Protein AF-A0A7G2FE76-F1 (afdb_monomer_lite)

Structure (mmCIF, N/CA/C/O backbone):
data_AF-A0A7G2FE76-F1
#
_entry.id   AF-A0A7G2FE76-F1
#
loop_
_atom_site.group_PDB
_atom_site.id
_atom_site.type_symbol
_atom_site.label_atom_id
_atom_site.label_alt_id
_atom_site.label_comp_id
_atom_site.label_asym_id
_atom_site.label_entity_id
_atom_site.label_seq_id
_atom_site.pdbx_PDB_ins_code
_atom_site.Cartn_x
_atom_site.Cartn_y
_atom_site.Cartn_z
_atom_site.occupancy
_atom_site.B_iso_or_equiv
_atom_site.auth_seq_id
_atom_site.auth_comp_id
_atom_site.auth_asym_id
_atom_site.auth_atom_id
_atom_site.pdbx_PDB_model_num
ATOM 1 N N . MET A 1 1 ? 1.431 14.673 65.373 1.00 35.38 1 MET A N 1
ATOM 2 C CA . MET A 1 1 ? 0.438 13.812 64.701 1.00 35.38 1 MET A CA 1
ATOM 3 C C . MET A 1 1 ? -0.010 14.543 63.450 1.00 35.38 1 MET A C 1
ATOM 5 O O . MET A 1 1 ? -0.952 15.314 63.508 1.00 35.38 1 MET A O 1
ATOM 9 N N . GLU A 1 2 ? 0.709 14.352 62.350 1.00 30.12 2 GLU A N 1
ATOM 10 C CA . GLU A 1 2 ? 0.258 14.748 61.015 1.00 30.12 2 GLU A CA 1
ATOM 11 C C . GLU A 1 2 ? 0.183 13.455 60.213 1.00 30.12 2 GLU A C 1
ATOM 13 O O . GLU A 1 2 ? 1.185 12.764 60.018 1.00 30.12 2 GLU A O 1
ATOM 18 N N . GLY A 1 3 ? -1.048 13.059 59.899 1.00 30.11 3 GLY A N 1
ATOM 19 C CA . GLY A 1 3 ? -1.344 11.858 59.139 1.00 30.11 3 GLY A CA 1
ATOM 20 C C . GLY A 1 3 ? -0.899 12.047 57.698 1.00 30.11 3 GLY A C 1
ATOM 21 O O . GLY A 1 3 ? -1.342 12.964 57.013 1.00 30.11 3 GLY A O 1
ATOM 22 N N . ILE A 1 4 ? -0.022 11.158 57.251 1.00 33.44 4 ILE A N 1
ATOM 23 C CA . ILE A 1 4 ? 0.322 10.981 55.846 1.00 33.44 4 ILE A CA 1
ATOM 24 C C . ILE A 1 4 ? -0.926 10.408 55.163 1.00 33.44 4 ILE A C 1
ATOM 26 O O . ILE A 1 4 ? -1.181 9.206 55.232 1.00 33.44 4 ILE A O 1
ATOM 30 N N . GLU A 1 5 ? -1.725 11.264 54.524 1.00 32.88 5 GLU A N 1
ATOM 31 C CA . GLU A 1 5 ? -2.726 10.825 53.553 1.00 32.88 5 GLU A CA 1
ATOM 32 C C . GLU A 1 5 ? -1.994 10.243 52.339 1.00 32.88 5 GLU A C 1
ATOM 34 O O . GLU A 1 5 ? -1.476 10.947 51.468 1.00 32.88 5 GLU A O 1
ATOM 39 N N . SER A 1 6 ? -1.936 8.916 52.286 1.00 29.52 6 SER A N 1
ATOM 40 C CA . SER A 1 6 ? -1.566 8.160 51.098 1.00 29.52 6 SER A CA 1
ATOM 41 C C . SER A 1 6 ? -2.664 8.319 50.041 1.00 29.52 6 SER A C 1
ATOM 43 O O . SER A 1 6 ? -3.566 7.497 49.897 1.00 29.52 6 SER A O 1
ATOM 45 N N . GLY A 1 7 ? -2.591 9.408 49.275 1.00 30.02 7 GLY A N 1
ATOM 46 C CA . GLY A 1 7 ? -3.443 9.645 48.114 1.00 30.02 7 GLY A CA 1
ATOM 47 C C . GLY A 1 7 ? -3.240 8.570 47.045 1.00 30.02 7 GLY A C 1
ATOM 48 O O . GLY A 1 7 ? -2.419 8.720 46.138 1.00 30.02 7 GLY A O 1
ATOM 49 N N . SER A 1 8 ? -4.001 7.477 47.125 1.00 33.25 8 SER A N 1
ATOM 50 C CA . SER A 1 8 ? -4.173 6.566 45.998 1.00 33.25 8 SER A CA 1
ATOM 51 C C . SER A 1 8 ? -4.799 7.363 44.843 1.00 33.25 8 SER A C 1
ATOM 53 O O . SER A 1 8 ? -5.871 7.951 44.986 1.00 33.25 8 SER A O 1
ATOM 55 N N . LYS A 1 9 ? -4.111 7.463 43.698 1.00 39.66 9 LYS A N 1
ATOM 56 C CA . LYS A 1 9 ? -4.678 8.056 42.476 1.00 39.66 9 LYS A CA 1
ATOM 57 C C . LYS A 1 9 ? -5.821 7.161 41.989 1.00 39.66 9 LYS A C 1
ATOM 59 O O . LYS A 1 9 ? -5.597 6.256 41.191 1.00 39.66 9 LYS A O 1
ATOM 64 N N . GLN A 1 10 ? -7.036 7.396 42.469 1.00 52.53 10 GLN A N 1
ATOM 65 C CA . GLN A 1 10 ? -8.231 6.725 41.971 1.00 52.53 10 GLN A CA 1
ATOM 66 C C . GLN A 1 10 ? -8.509 7.256 40.553 1.00 52.53 10 GLN A C 1
ATOM 68 O O . GLN A 1 10 ? -8.854 8.425 40.365 1.00 52.53 10 GLN A O 1
ATOM 73 N N . GLY A 1 11 ? -8.229 6.439 39.534 1.00 76.56 11 GLY A N 1
ATOM 74 C CA . GLY A 1 11 ? -8.439 6.803 38.130 1.00 76.56 11 GLY A CA 1
ATOM 75 C C . GLY A 1 11 ? -9.916 7.086 37.839 1.00 76.56 11 GLY A C 1
ATOM 76 O O . GLY A 1 11 ? -10.795 6.473 38.438 1.00 76.56 11 GLY A O 1
ATOM 77 N N . LYS A 1 12 ? -10.204 8.017 36.919 1.00 93.06 12 LYS A N 1
ATOM 78 C CA . LYS A 1 12 ? -11.579 8.289 36.464 1.00 93.06 12 LYS A CA 1
ATOM 79 C C . LYS A 1 12 ? -12.193 7.028 35.851 1.00 93.06 12 LYS A C 1
ATOM 81 O O . LYS A 1 12 ? -11.509 6.323 35.109 1.00 93.06 12 LYS A O 1
ATOM 86 N N . ARG A 1 13 ? -13.473 6.770 36.131 1.00 97.38 13 ARG A N 1
ATOM 87 C CA . ARG A 1 13 ? -14.205 5.594 35.632 1.00 97.38 13 ARG A CA 1
ATOM 88 C C . ARG A 1 13 ? -14.797 5.878 34.259 1.00 97.38 13 ARG A C 1
ATOM 90 O O . ARG A 1 13 ? -15.542 6.845 34.090 1.00 97.38 13 ARG A O 1
ATOM 97 N N . VAL A 1 14 ? -14.503 5.031 33.281 1.00 98.38 14 VAL A N 1
ATOM 98 C CA . VAL A 1 14 ? -15.037 5.149 31.922 1.00 98.38 14 VAL A CA 1
ATOM 99 C C . VAL A 1 14 ? -15.726 3.850 31.525 1.00 98.38 14 VAL A C 1
ATOM 101 O O . VAL A 1 14 ? -15.102 2.791 31.489 1.00 98.38 14 VAL A O 1
ATOM 104 N N . VAL A 1 15 ? -17.006 3.930 31.171 1.00 98.69 15 VAL A N 1
ATOM 105 C CA . VAL A 1 15 ? -17.771 2.781 30.675 1.00 98.69 15 VAL A CA 1
ATOM 106 C C . VAL A 1 15 ? -17.965 2.902 29.169 1.00 98.69 15 VAL A C 1
ATOM 108 O O . VAL A 1 15 ? -18.318 3.961 28.652 1.00 98.69 15 VAL A O 1
ATOM 111 N N . VAL A 1 16 ? -17.729 1.808 28.450 1.00 98.75 16 VAL A N 1
ATOM 112 C CA . VAL A 1 16 ? -17.986 1.693 27.012 1.00 98.75 16 VAL A CA 1
ATOM 113 C C . VAL A 1 16 ? -19.024 0.595 26.801 1.00 98.75 16 VAL A C 1
ATOM 115 O O . VAL A 1 16 ? -18.771 -0.548 27.165 1.00 98.75 16 VAL A O 1
ATOM 118 N N . ILE A 1 17 ? -20.173 0.924 26.208 1.00 98.38 17 ILE A N 1
ATOM 119 C CA . ILE A 1 17 ? -21.232 -0.036 25.869 1.00 98.38 17 ILE A CA 1
ATOM 120 C C . ILE A 1 17 ? -21.134 -0.378 24.381 1.00 98.38 17 ILE A C 1
ATOM 122 O O . ILE A 1 17 ? -21.305 0.492 23.528 1.00 98.38 17 ILE A O 1
ATOM 126 N N . GLY A 1 18 ? -20.898 -1.649 24.070 1.00 97.19 18 GLY A N 1
ATOM 127 C CA . GLY A 1 18 ? -20.702 -2.174 22.722 1.00 97.19 18 GLY A CA 1
ATOM 128 C C . GLY A 1 18 ? -19.226 -2.210 22.322 1.00 97.19 18 GLY A C 1
ATOM 129 O O . GLY A 1 18 ? -18.591 -1.191 22.082 1.00 97.19 18 GLY A O 1
ATOM 130 N N . GLY A 1 19 ? -18.673 -3.405 22.174 1.00 95.88 19 GLY A N 1
ATOM 131 C CA . GLY A 1 19 ? -17.316 -3.730 21.736 1.00 95.88 19 GLY A CA 1
ATOM 132 C C . GLY A 1 19 ? -17.166 -3.885 20.221 1.00 95.88 19 GLY A C 1
ATOM 133 O O . GLY A 1 19 ? -16.232 -4.538 19.755 1.00 95.88 19 GLY A O 1
ATOM 134 N N . GLY A 1 20 ? -18.037 -3.251 19.429 1.00 95.06 20 GLY A N 1
ATOM 135 C CA . GLY A 1 20 ? -17.922 -3.161 17.969 1.00 95.06 20 GLY A CA 1
ATOM 136 C C . GLY A 1 20 ? -16.728 -2.314 17.498 1.00 95.06 20 GLY A C 1
ATOM 137 O O . GLY A 1 20 ? -15.780 -2.065 18.243 1.00 95.06 20 GLY A O 1
ATOM 138 N N . ILE A 1 21 ? -16.751 -1.842 16.246 1.00 96.00 21 ILE A N 1
ATOM 139 C CA . ILE A 1 21 ? -15.631 -1.101 15.627 1.00 96.00 21 ILE A CA 1
ATOM 140 C C . ILE A 1 21 ? -15.169 0.093 16.478 1.00 96.00 21 ILE A C 1
ATOM 142 O O . ILE A 1 21 ? -13.987 0.189 16.814 1.00 96.00 21 ILE A O 1
ATOM 146 N N . SER A 1 22 ? -16.092 0.983 16.844 1.00 96.62 22 SER A N 1
ATOM 147 C CA . SER A 1 22 ? -15.793 2.197 17.604 1.00 96.62 22 SER A CA 1
ATOM 148 C C . SER A 1 22 ? -15.499 1.899 19.075 1.00 96.62 22 SER A C 1
ATOM 150 O O . SER A 1 22 ? -14.478 2.345 19.597 1.00 96.62 22 SER A O 1
ATOM 152 N N . GLY A 1 23 ? -16.346 1.115 19.745 1.00 97.69 23 GLY A N 1
ATOM 153 C CA . GLY A 1 23 ? -16.216 0.880 21.183 1.00 97.69 23 GLY A CA 1
ATOM 154 C C . GLY A 1 23 ? -15.010 0.023 21.572 1.00 97.69 23 GLY A C 1
ATOM 155 O O . GLY A 1 23 ? -14.312 0.359 22.527 1.00 97.69 23 GLY A O 1
ATOM 156 N N . SER A 1 24 ? -14.647 -0.999 20.784 1.00 97.62 24 SER A N 1
ATOM 157 C CA . SER A 1 24 ? -13.399 -1.747 21.030 1.00 97.62 24 SER A CA 1
ATOM 158 C C . SER A 1 24 ? -12.155 -0.863 20.919 1.00 97.62 24 SER A C 1
ATOM 160 O O . SER A 1 24 ? -11.228 -1.009 21.717 1.00 97.62 24 SER A O 1
ATOM 162 N N . LEU A 1 25 ? -12.129 0.069 19.958 1.00 98.12 25 LEU A N 1
ATOM 163 C CA . LEU A 1 25 ? -11.029 1.016 19.794 1.00 98.12 25 LEU A CA 1
ATOM 164 C C . LEU A 1 25 ? -11.012 2.051 20.927 1.00 98.12 25 LEU A C 1
ATOM 166 O O . LEU A 1 25 ? -9.947 2.325 21.478 1.00 98.12 25 LEU A O 1
ATOM 170 N N . ALA A 1 26 ? -12.175 2.578 21.317 1.00 98.12 26 ALA A N 1
ATOM 171 C CA . ALA A 1 26 ? -12.291 3.513 22.432 1.00 98.12 26 ALA A CA 1
ATOM 172 C C . ALA A 1 26 ? -11.803 2.883 23.745 1.00 98.12 26 ALA A C 1
ATOM 174 O O . ALA A 1 26 ? -10.898 3.422 24.384 1.00 98.12 26 ALA A O 1
ATOM 175 N N . ALA A 1 27 ? -12.308 1.693 24.087 1.00 98.12 27 ALA A N 1
ATOM 176 C CA . ALA A 1 27 ? -11.873 0.948 25.265 1.00 98.12 27 ALA A CA 1
ATOM 177 C C . ALA A 1 27 ? -10.369 0.632 25.210 1.00 98.12 27 ALA A C 1
ATOM 179 O O . ALA A 1 27 ? -9.653 0.806 26.196 1.00 98.12 27 ALA A O 1
ATOM 180 N N . LYS A 1 28 ? -9.851 0.238 24.033 1.00 97.25 28 LYS A N 1
ATOM 181 C CA . LYS A 1 28 ? -8.418 -0.023 23.841 1.00 97.25 28 LYS A CA 1
ATOM 182 C C . LYS A 1 28 ? -7.557 1.191 24.185 1.00 97.25 28 LYS A C 1
ATOM 184 O O . LYS A 1 28 ? -6.512 1.004 24.806 1.00 97.25 28 LYS A O 1
ATOM 189 N N . LEU A 1 29 ? -7.938 2.375 23.716 1.00 97.31 29 LEU A N 1
ATOM 190 C CA . LEU A 1 29 ? -7.124 3.585 23.823 1.00 97.31 29 LEU A CA 1
ATOM 191 C C . LEU A 1 29 ? -7.265 4.296 25.173 1.00 97.31 29 LEU A C 1
ATOM 193 O O . LEU A 1 29 ? -6.339 5.007 25.552 1.00 97.31 29 LEU A O 1
ATOM 197 N N . LEU A 1 30 ? -8.392 4.117 25.870 1.00 97.31 30 LEU A N 1
ATOM 198 C CA . LEU A 1 30 ? -8.661 4.745 27.170 1.00 97.31 30 LEU A CA 1
ATOM 199 C C . LEU A 1 30 ? -8.141 3.934 28.360 1.00 97.31 30 LEU A C 1
ATOM 201 O O . LEU A 1 30 ? -7.893 4.521 29.406 1.00 97.31 30 LEU A O 1
ATOM 205 N N . GLN A 1 31 ? -7.927 2.619 28.210 1.00 95.88 31 GLN A N 1
ATOM 206 C CA . GLN A 1 31 ? -7.515 1.750 29.330 1.00 95.88 31 GLN A CA 1
ATOM 207 C C . GLN A 1 31 ? -6.184 2.151 29.987 1.00 95.88 31 GLN A C 1
ATOM 209 O O . GLN A 1 31 ? -5.877 1.665 31.064 1.00 95.88 31 GLN A O 1
ATOM 214 N N . PHE A 1 32 ? -5.374 2.970 29.312 1.00 94.00 32 PHE A N 1
ATOM 215 C CA . PHE A 1 32 ? -4.073 3.427 29.802 1.00 94.00 32 PHE A CA 1
ATOM 216 C C . PHE A 1 32 ? -4.157 4.745 30.585 1.00 94.00 32 PHE A C 1
ATOM 218 O O . PHE A 1 32 ? -3.156 5.190 31.138 1.00 94.00 32 PHE A O 1
ATOM 225 N N . ASP A 1 33 ? -5.327 5.387 30.600 1.00 94.31 33 ASP A N 1
ATOM 226 C CA . ASP A 1 33 ? -5.544 6.717 31.175 1.00 94.31 33 ASP A CA 1
ATOM 227 C C . ASP A 1 33 ? -6.686 6.730 32.210 1.00 94.31 33 ASP A C 1
ATOM 229 O O . ASP A 1 33 ? -6.859 7.725 32.912 1.00 94.31 33 ASP A O 1
ATOM 233 N N . ALA A 1 34 ? -7.483 5.658 32.283 1.00 95.50 34 ALA A N 1
ATOM 234 C CA . ALA A 1 34 ? -8.707 5.563 33.075 1.00 95.50 34 ALA A CA 1
ATOM 235 C C . ALA A 1 34 ? -9.016 4.115 33.491 1.00 95.50 34 ALA A C 1
ATOM 237 O O . ALA A 1 34 ? -8.556 3.169 32.848 1.00 95.50 34 ALA A O 1
ATOM 238 N N . ASP A 1 35 ? -9.857 3.953 34.516 1.00 97.12 35 ASP A N 1
ATOM 239 C CA . ASP A 1 35 ? -10.468 2.663 34.848 1.00 97.12 35 ASP A CA 1
ATOM 240 C C . ASP A 1 35 ? -11.595 2.374 33.845 1.00 97.12 35 ASP A C 1
ATOM 242 O O . ASP A 1 35 ? -12.683 2.952 33.914 1.00 97.12 35 ASP A O 1
ATOM 246 N N . VAL A 1 36 ? -11.295 1.542 32.843 1.00 98.25 36 VAL A N 1
ATOM 247 C CA . VAL A 1 36 ? -12.198 1.264 31.720 1.00 98.25 36 VAL A CA 1
ATOM 248 C C . VAL A 1 36 ? -12.957 -0.037 31.940 1.00 98.25 36 VAL A C 1
ATOM 250 O O . VAL A 1 36 ? -12.346 -1.101 32.022 1.00 98.25 36 VAL A O 1
ATOM 253 N N . THR A 1 37 ? -14.289 0.024 31.896 1.00 98.50 37 THR A N 1
ATOM 254 C CA . THR A 1 37 ? -15.152 -1.160 31.770 1.00 98.50 37 THR A CA 1
ATOM 255 C C . THR A 1 37 ? -15.804 -1.200 30.386 1.00 98.50 37 THR A C 1
ATOM 257 O O . THR A 1 37 ? -16.535 -0.287 30.009 1.00 98.50 37 THR A O 1
ATOM 260 N N . LEU A 1 38 ? -15.544 -2.261 29.621 1.00 98.62 38 LEU A N 1
ATOM 261 C CA . LEU A 1 38 ? -16.232 -2.569 28.367 1.00 98.62 38 LEU A CA 1
ATOM 262 C C . LEU A 1 38 ? -17.389 -3.533 28.650 1.00 98.62 38 LEU A C 1
ATOM 264 O O . LEU A 1 38 ? -17.155 -4.624 29.164 1.00 98.62 38 LEU A O 1
ATOM 268 N N . ILE A 1 39 ? -18.605 -3.141 28.281 1.00 98.25 39 ILE A N 1
ATOM 269 C CA . ILE A 1 39 ? -19.821 -3.953 28.363 1.00 98.25 39 ILE A CA 1
ATOM 270 C C . ILE A 1 39 ? -20.197 -4.367 26.937 1.00 98.25 39 ILE A C 1
ATOM 272 O O . ILE A 1 39 ? -20.493 -3.506 26.108 1.00 98.25 39 ILE A O 1
ATOM 276 N N . ASP A 1 40 ? -20.169 -5.659 26.627 1.00 96.38 40 ASP A N 1
ATOM 277 C CA . ASP A 1 40 ? -20.617 -6.204 25.337 1.00 96.38 40 ASP A CA 1
ATOM 278 C C . ASP A 1 40 ? -21.294 -7.562 25.584 1.00 96.38 40 ASP A C 1
ATOM 280 O O . ASP A 1 40 ? -20.747 -8.365 26.334 1.00 96.38 40 ASP A O 1
ATOM 284 N N . PRO A 1 41 ? -22.454 -7.869 24.979 1.00 94.25 41 PRO A N 1
ATOM 285 C CA . PRO A 1 41 ? -23.038 -9.212 25.058 1.00 94.25 41 PRO A CA 1
ATOM 286 C C . PRO A 1 41 ? -22.145 -10.328 24.479 1.00 94.25 41 PRO A C 1
ATOM 288 O O . PRO A 1 41 ? -22.386 -11.504 24.755 1.00 94.25 41 PRO A O 1
ATOM 291 N N . LYS A 1 42 ? -21.143 -9.985 23.664 1.00 94.44 42 LYS A N 1
ATOM 292 C CA . LYS A 1 42 ? -20.171 -10.895 23.054 1.00 94.44 42 LYS A CA 1
ATOM 293 C C . LYS A 1 42 ? -18.828 -10.794 23.762 1.00 94.44 42 LYS A C 1
ATOM 295 O O . LYS A 1 42 ? -18.385 -9.724 24.165 1.00 94.44 42 LYS A O 1
ATOM 300 N N . GLU A 1 43 ? -18.095 -11.901 23.814 1.00 95.38 43 GLU A N 1
ATOM 301 C CA . GLU A 1 43 ? -16.721 -11.892 24.345 1.00 95.38 43 GLU A CA 1
ATOM 302 C C . GLU A 1 43 ? -15.666 -11.415 23.323 1.00 95.38 43 GLU A C 1
ATOM 304 O O . GLU A 1 43 ? -14.469 -11.328 23.635 1.00 95.38 43 GLU A O 1
ATOM 309 N N . TYR A 1 44 ? -16.091 -11.129 22.088 1.00 96.44 44 TYR A N 1
ATOM 310 C CA . TYR A 1 44 ? -15.218 -10.856 20.954 1.00 96.44 44 TYR A CA 1
ATOM 311 C C . TYR A 1 44 ? -15.606 -9.603 20.160 1.00 96.44 44 TYR A C 1
ATOM 313 O O . TYR A 1 44 ? -16.767 -9.262 19.948 1.00 96.44 44 TYR A O 1
ATOM 321 N N . PHE A 1 45 ? -14.573 -8.973 19.613 1.00 95.88 45 PHE A N 1
ATOM 322 C CA . PHE A 1 45 ? -14.640 -7.968 18.569 1.00 95.88 45 PHE A CA 1
ATOM 323 C C . PHE A 1 45 ? -14.568 -8.639 17.192 1.00 95.88 45 PHE A C 1
ATOM 325 O O . PHE A 1 45 ? -13.744 -9.526 16.965 1.00 95.88 45 PHE A O 1
ATOM 332 N N . GLU A 1 46 ? -15.382 -8.167 16.253 1.00 94.62 46 GLU A N 1
ATOM 333 C CA . GLU A 1 46 ? -15.402 -8.647 14.874 1.00 94.62 46 GLU A CA 1
ATOM 334 C C . GLU A 1 46 ? -15.112 -7.528 13.875 1.00 94.62 46 GLU A C 1
ATOM 336 O O . GLU A 1 46 ? -15.697 -6.444 13.929 1.00 94.62 46 GLU A O 1
ATOM 341 N N . ILE A 1 47 ? -14.228 -7.818 12.919 1.00 95.19 47 ILE A N 1
ATOM 342 C CA . ILE A 1 47 ? -13.972 -6.960 11.760 1.00 95.19 47 ILE A CA 1
ATOM 343 C C . ILE A 1 47 ? -15.089 -7.195 10.736 1.00 95.19 47 ILE A C 1
ATOM 345 O O . ILE A 1 47 ? -14.985 -8.051 9.861 1.00 95.19 47 ILE A O 1
ATOM 349 N N . THR A 1 48 ? -16.182 -6.447 10.863 1.00 92.31 48 THR A N 1
ATOM 350 C CA . THR A 1 48 ? -17.452 -6.727 10.168 1.00 92.31 48 THR A CA 1
ATOM 351 C C . THR A 1 48 ? -17.360 -6.701 8.643 1.00 92.31 48 THR A C 1
ATOM 353 O O . THR A 1 48 ? -17.978 -7.532 7.988 1.00 92.31 48 THR A O 1
ATOM 356 N N . TRP A 1 49 ? -16.548 -5.828 8.049 1.00 91.62 49 TRP A N 1
ATOM 357 C CA . TRP A 1 49 ? -16.358 -5.770 6.589 1.00 91.62 49 TRP A CA 1
ATOM 358 C C . TRP A 1 49 ? -15.515 -6.927 6.021 1.00 91.62 49 TRP A C 1
ATOM 360 O O . TRP A 1 49 ? -15.288 -6.995 4.819 1.00 91.62 49 TRP A O 1
ATOM 370 N N . ALA A 1 50 ? -15.012 -7.815 6.878 1.00 93.56 50 ALA A N 1
ATOM 371 C CA . ALA A 1 50 ? -14.324 -9.041 6.496 1.00 93.56 50 ALA A CA 1
ATOM 372 C C . ALA A 1 50 ? -15.212 -10.295 6.652 1.00 93.56 50 ALA A C 1
ATOM 374 O O . ALA A 1 50 ? -14.796 -11.383 6.262 1.00 93.56 50 ALA A O 1
ATOM 375 N N . SER A 1 51 ? -16.428 -10.141 7.194 1.00 93.06 51 SER A N 1
ATOM 376 C CA . SER A 1 51 ? -17.359 -11.243 7.489 1.00 93.06 51 SER A CA 1
ATOM 377 C C . SER A 1 51 ? -17.760 -12.050 6.255 1.00 93.06 51 SER A C 1
ATOM 379 O O . SER A 1 51 ? -17.779 -13.273 6.298 1.00 93.06 51 SER A O 1
ATOM 381 N N . LEU A 1 52 ? -18.015 -11.379 5.131 1.00 95.00 52 LEU A N 1
ATOM 382 C CA . LEU A 1 52 ? -18.458 -12.026 3.891 1.00 95.00 52 LEU A CA 1
ATOM 383 C C . LEU A 1 52 ? -17.368 -12.936 3.315 1.00 95.00 52 LEU A C 1
ATOM 385 O O . LEU A 1 52 ? -17.630 -14.066 2.919 1.00 95.00 52 LEU A O 1
ATOM 389 N N . ARG A 1 53 ? -16.110 -12.493 3.388 1.00 95.06 53 ARG A N 1
ATOM 390 C CA . ARG A 1 53 ? -14.948 -13.324 3.061 1.00 95.06 53 ARG A CA 1
ATOM 391 C C . ARG A 1 53 ? -14.804 -14.508 4.015 1.00 95.06 53 ARG A C 1
ATOM 393 O O . ARG A 1 53 ? -14.426 -15.589 3.587 1.00 95.06 53 ARG A O 1
ATOM 400 N N . SER A 1 54 ? -15.113 -14.321 5.297 1.00 95.31 54 SER A N 1
ATOM 401 C CA . SER A 1 54 ? -15.112 -15.404 6.285 1.00 95.31 54 SER A CA 1
ATOM 402 C C . SER A 1 54 ? -16.179 -16.474 6.019 1.00 95.31 54 SER A C 1
ATOM 404 O O . SER A 1 54 ? -15.963 -17.614 6.416 1.00 95.31 54 SER A O 1
ATOM 406 N N . MET A 1 55 ? -17.276 -16.149 5.320 1.00 94.94 55 MET A N 1
ATOM 407 C CA . MET A 1 55 ? -18.284 -17.134 4.893 1.00 94.94 55 MET A CA 1
ATOM 408 C C . MET A 1 55 ? -17.784 -18.041 3.762 1.00 94.94 55 MET A C 1
ATOM 410 O O . MET A 1 55 ? -18.174 -19.198 3.703 1.00 94.94 55 MET A O 1
ATOM 414 N N . VAL A 1 56 ? -16.909 -17.550 2.878 1.00 94.94 56 VAL A N 1
ATOM 415 C CA . VAL A 1 56 ? -16.336 -18.353 1.774 1.00 94.94 56 VAL A CA 1
ATOM 416 C C . VAL A 1 56 ? -14.944 -18.919 2.093 1.00 94.94 56 VAL A C 1
ATOM 418 O O . VAL A 1 56 ? -14.456 -19.811 1.408 1.00 94.94 56 VAL A O 1
ATOM 421 N N . GLU A 1 57 ? -14.299 -18.442 3.162 1.00 94.12 57 GLU A N 1
ATOM 422 C CA . GLU A 1 57 ? -13.006 -18.924 3.658 1.00 94.12 57 GLU A CA 1
ATOM 423 C C . GLU A 1 57 ? -12.972 -18.912 5.199 1.00 94.12 57 GLU A C 1
ATOM 425 O O . GLU A 1 57 ? -12.476 -17.956 5.806 1.00 94.12 57 GLU A O 1
ATOM 430 N N . PRO A 1 58 ? -13.431 -19.984 5.871 1.00 93.31 58 PRO A N 1
ATOM 431 C CA . PRO A 1 58 ? -13.489 -20.046 7.335 1.00 93.31 58 PRO A CA 1
ATOM 432 C C . PRO A 1 58 ? -12.146 -19.798 8.030 1.00 93.31 58 PRO A C 1
ATOM 434 O O . PRO A 1 58 ? -12.087 -19.130 9.061 1.00 93.31 58 PRO A O 1
ATOM 437 N N . LYS A 1 59 ? -11.029 -20.229 7.428 1.00 91.06 59 LYS A N 1
ATOM 438 C CA . LYS A 1 59 ? -9.674 -19.956 7.948 1.00 91.06 59 LYS A CA 1
ATOM 439 C C . LYS A 1 59 ? -9.362 -18.457 8.033 1.00 91.06 59 LYS A C 1
ATOM 441 O O . LYS A 1 59 ? -8.594 -18.021 8.891 1.00 91.06 59 LYS A O 1
ATOM 446 N N . PHE A 1 60 ? -9.969 -17.635 7.176 1.00 91.81 60 PHE A N 1
ATOM 447 C CA . PHE A 1 60 ? -9.843 -16.182 7.251 1.00 91.81 60 PHE A CA 1
ATOM 448 C C . PHE A 1 60 ? -10.565 -15.606 8.478 1.00 91.81 60 PHE A C 1
ATOM 450 O O . PHE A 1 60 ? -10.154 -14.567 8.991 1.00 91.81 60 PHE A O 1
ATOM 457 N N . ALA A 1 61 ? -11.591 -16.282 9.008 1.00 92.94 61 ALA A N 1
ATOM 458 C CA . ALA A 1 61 ? -12.337 -15.838 10.186 1.00 92.94 61 ALA A CA 1
ATOM 459 C C . ALA A 1 61 ? -11.486 -15.781 11.465 1.00 92.94 61 ALA A C 1
ATOM 461 O O . ALA A 1 61 ? -11.684 -14.917 12.322 1.00 92.94 61 ALA A O 1
ATOM 462 N N . GLU A 1 62 ? -10.467 -16.636 11.585 1.00 91.56 62 GLU A N 1
ATOM 463 C CA . GLU A 1 62 ? -9.616 -16.688 12.779 1.00 91.56 62 GLU A CA 1
ATOM 464 C C . GLU A 1 62 ? -8.943 -15.345 13.095 1.00 91.56 62 GLU A C 1
ATOM 466 O O . GLU A 1 62 ? -8.746 -15.003 14.267 1.00 91.56 62 GLU A O 1
ATOM 471 N N . ARG A 1 63 ? -8.596 -14.572 12.052 1.00 92.44 63 ARG A N 1
ATOM 472 C CA . ARG A 1 63 ? -7.967 -13.246 12.182 1.00 92.44 63 ARG A CA 1
ATOM 473 C C . ARG A 1 63 ? -8.965 -12.099 12.331 1.00 92.44 63 ARG A C 1
ATOM 475 O O . ARG A 1 63 ? -8.530 -11.020 12.748 1.00 92.44 63 ARG A O 1
ATOM 482 N N . THR A 1 64 ? -10.238 -12.305 11.994 1.00 94.31 64 THR A N 1
ATOM 483 C CA . THR A 1 64 ? -11.292 -11.274 12.011 1.00 94.31 64 THR A CA 1
ATOM 484 C C . THR A 1 64 ? -12.097 -11.287 13.309 1.00 94.31 64 THR A C 1
ATOM 486 O O . THR A 1 64 ? -12.546 -10.222 13.730 1.00 94.31 64 THR A O 1
ATOM 489 N N . VAL A 1 65 ? -12.209 -12.448 13.966 1.00 95.94 65 VAL A N 1
ATOM 490 C CA . VAL A 1 65 ? -12.895 -12.642 15.254 1.00 95.94 65 VAL A CA 1
ATOM 491 C C . VAL A 1 65 ? -11.869 -12.669 16.393 1.00 95.94 65 VAL A C 1
ATOM 493 O O . VAL A 1 65 ? -11.071 -13.602 16.534 1.00 95.94 65 VAL A O 1
ATOM 496 N N . ILE A 1 66 ? -11.851 -11.613 17.204 1.00 96.00 66 ILE A N 1
ATOM 497 C CA . ILE A 1 66 ? -10.781 -11.300 18.158 1.00 96.00 66 ILE A CA 1
ATOM 498 C C . ILE A 1 66 ? -11.371 -11.151 19.557 1.00 96.00 66 ILE A C 1
ATOM 500 O O . ILE A 1 66 ? -12.136 -10.225 19.796 1.00 96.00 66 ILE A O 1
ATOM 504 N N . ASN A 1 67 ? -10.951 -11.977 20.515 1.00 96.81 67 ASN A N 1
ATOM 505 C CA . ASN A 1 67 ? -11.402 -11.839 21.903 1.00 96.81 67 ASN A CA 1
ATOM 506 C C . ASN A 1 67 ? -11.075 -10.449 22.466 1.00 96.81 67 ASN A C 1
ATOM 508 O O . ASN A 1 67 ? -9.955 -9.953 22.312 1.00 96.81 67 ASN A O 1
ATOM 512 N N . HIS A 1 68 ? -12.022 -9.837 23.179 1.00 97.50 68 HIS A N 1
ATOM 513 C CA . HIS A 1 68 ? -11.827 -8.521 23.796 1.00 97.50 68 HIS A CA 1
ATOM 514 C C . HIS A 1 68 ? -10.611 -8.511 24.742 1.00 97.50 68 HIS A C 1
ATOM 516 O O . HIS A 1 68 ? -9.773 -7.605 24.688 1.00 97.50 68 HIS A O 1
ATOM 522 N N . LYS A 1 69 ? -10.426 -9.599 25.504 1.00 95.69 69 LYS A N 1
ATOM 523 C CA . LYS A 1 69 ? -9.271 -9.836 26.396 1.00 95.69 69 LYS A CA 1
ATOM 524 C C . LYS A 1 69 ? -7.910 -9.852 25.676 1.00 95.69 69 LYS A C 1
ATOM 526 O O . LYS A 1 69 ? -6.854 -9.709 26.301 1.00 95.69 69 LYS A O 1
ATOM 531 N N . SER A 1 70 ? -7.875 -10.032 24.353 1.00 95.00 70 SER A N 1
ATOM 532 C CA . SER A 1 70 ? -6.619 -10.010 23.592 1.00 95.00 70 SER A CA 1
ATOM 533 C C . SER A 1 70 ? -6.011 -8.611 23.517 1.00 95.00 70 SER A C 1
ATOM 535 O O . SER A 1 70 ? -4.788 -8.505 23.478 1.00 95.00 70 SER A O 1
ATOM 537 N N . TYR A 1 71 ? -6.822 -7.550 23.534 1.00 95.06 71 TYR A N 1
ATOM 538 C CA . TYR A 1 71 ? -6.352 -6.167 23.386 1.00 95.06 71 TYR A CA 1
ATOM 539 C C . TYR A 1 71 ? -6.678 -5.264 24.590 1.00 95.06 71 TYR A C 1
ATOM 541 O O . TYR A 1 71 ? -6.002 -4.246 24.796 1.00 95.06 71 TYR A O 1
ATOM 549 N N . LEU A 1 72 ? -7.687 -5.629 25.385 1.00 95.50 72 LEU A N 1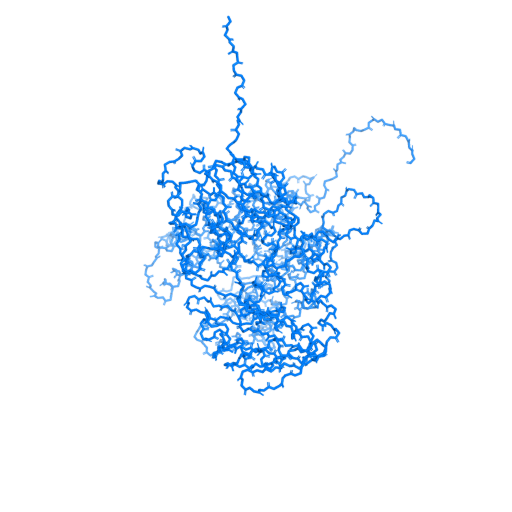
ATOM 550 C CA . LEU A 1 72 ? -8.034 -5.002 26.656 1.00 95.50 72 LEU A CA 1
ATOM 551 C C . LEU A 1 72 ? -7.270 -5.725 27.777 1.00 95.50 72 LEU A C 1
ATOM 553 O O . LEU A 1 72 ? -7.680 -6.787 28.229 1.00 95.50 72 LEU A O 1
ATOM 557 N N . LYS A 1 73 ? -6.092 -5.199 28.130 1.00 93.50 73 LYS A N 1
ATOM 558 C CA . LYS A 1 73 ? -5.164 -5.788 29.111 1.00 93.50 73 LYS A CA 1
ATOM 559 C C . LYS A 1 73 ? -5.282 -5.168 30.501 1.00 93.50 73 LYS A C 1
ATOM 561 O O . LYS A 1 73 ? -5.007 -5.859 31.469 1.00 93.50 73 LYS A O 1
ATOM 566 N N . GLN A 1 74 ? -5.658 -3.892 30.580 1.00 92.94 74 GLN A N 1
ATOM 567 C CA . GLN A 1 74 ? -5.819 -3.145 31.836 1.00 92.94 74 GLN A CA 1
ATOM 568 C C . GLN A 1 74 ? -7.289 -2.839 32.163 1.00 92.94 74 GLN A C 1
ATOM 570 O O . GLN A 1 74 ? -7.598 -2.531 33.304 1.00 92.94 74 GLN A O 1
ATOM 575 N N . GLY A 1 75 ? -8.192 -2.927 31.179 1.00 93.25 75 GLY A N 1
ATOM 576 C CA . GLY A 1 75 ? -9.624 -2.697 31.386 1.00 93.25 75 GLY A CA 1
ATOM 577 C C . GLY A 1 75 ? -10.396 -3.964 31.758 1.00 93.25 75 GLY A C 1
ATOM 578 O O . GLY A 1 75 ? -9.977 -5.082 31.447 1.00 93.25 75 GLY A O 1
ATOM 579 N N . ARG A 1 76 ? -11.566 -3.776 32.369 1.00 96.44 76 ARG A N 1
ATOM 580 C CA . ARG A 1 76 ? -12.523 -4.830 32.718 1.00 96.44 76 ARG A CA 1
ATOM 581 C C . ARG A 1 76 ? -13.471 -5.112 31.552 1.00 96.44 76 ARG A C 1
ATOM 583 O O . ARG A 1 76 ? -13.918 -4.191 30.875 1.00 96.44 76 ARG A O 1
ATOM 590 N N . LEU A 1 77 ? -13.794 -6.384 31.332 1.00 97.31 77 LEU A N 1
ATOM 591 C CA . LEU A 1 77 ? -14.814 -6.828 30.379 1.00 97.31 77 LEU A CA 1
ATOM 592 C C . LEU A 1 77 ? -16.014 -7.382 31.150 1.00 97.31 77 LEU A C 1
ATOM 594 O O . LEU A 1 77 ? -15.822 -8.221 32.028 1.00 97.31 77 LEU A O 1
ATOM 598 N N . VAL A 1 78 ? -17.218 -6.950 30.785 1.00 97.31 78 VAL A N 1
ATOM 599 C CA . VAL A 1 78 ? -18.494 -7.489 31.267 1.00 97.31 78 VAL A CA 1
ATOM 600 C C . VAL A 1 78 ? -19.247 -8.046 30.065 1.00 97.31 78 VAL A C 1
ATOM 602 O O . VAL A 1 78 ? -19.645 -7.295 29.174 1.00 97.31 78 VAL A O 1
ATOM 605 N N . THR A 1 79 ? -19.388 -9.371 30.024 1.00 95.62 79 THR A N 1
ATOM 606 C CA . THR A 1 79 ? -19.976 -10.095 28.890 1.00 95.62 79 THR A CA 1
ATOM 607 C C . THR A 1 79 ? -21.493 -10.237 29.058 1.00 95.62 79 THR A C 1
ATOM 609 O O . THR A 1 79 ? -22.004 -11.340 29.232 1.00 95.62 79 THR A O 1
ATOM 612 N N . SER A 1 80 ? -22.213 -9.115 29.090 1.00 95.00 80 SER A N 1
ATOM 613 C CA . SER A 1 80 ? -23.658 -9.069 29.344 1.00 95.00 80 SER A CA 1
ATOM 614 C C . SER A 1 80 ? -24.300 -7.890 28.599 1.00 95.00 80 SER A C 1
ATOM 616 O O . SER A 1 80 ? -23.646 -6.851 28.441 1.00 95.00 80 SER A O 1
ATOM 618 N N . PRO A 1 81 ? -25.546 -8.007 28.101 1.00 94.06 81 PRO A N 1
ATOM 619 C CA . PRO A 1 81 ? -26.276 -6.866 27.558 1.00 94.06 81 PRO A CA 1
ATOM 620 C C . PRO A 1 81 ? -26.447 -5.756 28.604 1.00 94.06 81 PRO A C 1
ATOM 622 O O . PRO A 1 81 ? -26.802 -6.022 29.751 1.00 94.06 81 PRO A O 1
ATOM 625 N N . ALA A 1 82 ? -26.253 -4.500 28.197 1.00 95.81 82 ALA A N 1
ATOM 626 C CA . ALA A 1 82 ? -26.719 -3.357 28.978 1.00 95.81 82 ALA A CA 1
ATOM 627 C C . ALA A 1 82 ? -28.238 -3.219 28.804 1.00 95.81 82 ALA A C 1
ATOM 629 O O . ALA A 1 82 ? -28.724 -3.219 27.673 1.00 95.81 82 ALA A O 1
ATOM 630 N N . ILE A 1 83 ? -28.966 -3.095 29.913 1.00 95.81 83 ILE A N 1
ATOM 631 C CA . ILE A 1 83 ? -30.436 -3.033 29.923 1.00 95.81 83 ILE A CA 1
ATOM 632 C C . ILE A 1 83 ? -30.968 -1.679 30.396 1.00 95.81 83 ILE A C 1
ATOM 634 O O . ILE A 1 83 ? -32.077 -1.302 30.031 1.00 95.81 83 ILE A O 1
ATOM 638 N N . ASN A 1 84 ? -30.188 -0.927 31.182 1.00 96.75 84 ASN A N 1
ATOM 639 C CA . ASN A 1 84 ? -30.586 0.394 31.660 1.00 96.75 84 ASN A CA 1
ATOM 640 C C . ASN A 1 84 ? -29.379 1.323 31.870 1.00 96.75 84 ASN A C 1
ATOM 642 O O . ASN A 1 84 ? -28.262 0.864 32.120 1.00 96.75 84 ASN A O 1
ATOM 646 N N . ILE A 1 85 ? -29.619 2.631 31.781 1.00 96.81 85 ILE A N 1
ATOM 647 C CA . ILE A 1 85 ? -28.652 3.700 32.057 1.00 96.81 85 ILE A CA 1
ATOM 648 C C . ILE A 1 85 ? -29.328 4.719 32.980 1.00 96.81 85 ILE A C 1
ATOM 650 O O . ILE A 1 85 ? -30.386 5.260 32.641 1.00 96.81 85 ILE A O 1
ATOM 654 N N . THR A 1 86 ? -28.706 4.986 34.126 1.00 94.50 86 THR A N 1
ATOM 655 C CA . THR A 1 86 ? -29.086 6.058 35.057 1.00 94.50 86 THR A CA 1
ATOM 656 C C . THR A 1 86 ? -28.176 7.276 34.860 1.00 94.50 86 THR A C 1
ATOM 658 O O . THR A 1 86 ? -27.418 7.351 33.900 1.00 94.50 86 THR A O 1
ATOM 661 N N . GLU A 1 87 ? -28.240 8.270 35.745 1.00 91.44 87 GLU A N 1
ATOM 662 C CA . GLU A 1 87 ? -27.348 9.435 35.687 1.00 91.44 87 GLU A CA 1
ATOM 663 C C . GLU A 1 87 ? -25.862 9.062 35.854 1.00 91.44 87 GLU A C 1
ATOM 665 O O . GLU A 1 87 ? -24.993 9.678 35.228 1.00 91.44 87 GLU A O 1
ATOM 670 N N . SER A 1 88 ? -25.574 8.032 36.656 1.00 93.31 88 SER A N 1
ATOM 671 C CA . SER A 1 88 ? -24.220 7.657 37.082 1.00 93.31 88 SER A CA 1
ATOM 672 C C . SER A 1 88 ? -23.840 6.205 36.816 1.00 93.31 88 SER A C 1
ATOM 674 O O . SER A 1 88 ? -22.662 5.877 36.938 1.00 93.31 88 SER A O 1
ATOM 676 N N . ASP A 1 89 ? -24.789 5.332 36.468 1.00 97.31 89 ASP A N 1
ATOM 677 C CA . ASP A 1 89 ? -24.567 3.887 36.437 1.00 97.31 89 ASP A CA 1
ATOM 678 C C . ASP A 1 89 ? -25.172 3.228 35.194 1.00 97.31 89 ASP A C 1
ATOM 680 O O . ASP A 1 89 ? -26.191 3.658 34.650 1.00 97.31 89 ASP A O 1
ATOM 684 N N . VAL A 1 90 ? -24.539 2.141 34.756 1.00 97.75 90 VAL A N 1
ATOM 685 C CA . VAL A 1 90 ? -25.076 1.223 33.747 1.00 97.75 90 VAL A CA 1
ATOM 686 C C . VAL A 1 90 ? -25.459 -0.082 34.431 1.00 97.75 90 VAL A C 1
ATOM 688 O O . VAL A 1 90 ? -24.662 -0.635 35.191 1.00 97.75 90 VAL A O 1
ATOM 691 N N . MET A 1 91 ? -26.662 -0.577 34.141 1.00 97.69 91 MET A N 1
ATOM 692 C CA . MET A 1 91 ? -27.157 -1.866 34.627 1.00 97.69 91 MET A CA 1
ATOM 693 C C . MET A 1 91 ? -27.109 -2.895 33.501 1.00 97.69 91 MET A C 1
ATOM 695 O O . MET A 1 91 ? -27.539 -2.609 32.376 1.00 97.69 91 MET A O 1
ATOM 699 N N . THR A 1 92 ? -26.614 -4.090 33.801 1.00 96.94 92 THR A N 1
ATOM 700 C CA . THR A 1 92 ? -26.548 -5.218 32.864 1.00 96.94 92 THR A CA 1
ATOM 701 C C . THR A 1 92 ? -27.565 -6.303 33.206 1.00 96.94 92 THR A C 1
ATOM 703 O O . THR A 1 92 ? -28.076 -6.370 34.322 1.00 96.94 92 THR A O 1
ATOM 706 N N . GLU A 1 93 ? -27.879 -7.155 32.229 1.00 95.06 93 GLU A N 1
ATOM 707 C CA . GLU A 1 93 ? -28.846 -8.257 32.371 1.00 95.06 93 GLU A CA 1
ATOM 708 C C . GLU A 1 93 ? -28.444 -9.269 33.457 1.00 95.06 93 GLU A C 1
ATOM 710 O O . GLU A 1 93 ? -29.301 -9.862 34.102 1.00 95.06 93 GLU A O 1
ATOM 715 N N . ASP A 1 94 ? -27.141 -9.423 33.711 1.00 92.81 94 ASP A N 1
ATOM 716 C CA . ASP A 1 94 ? -26.605 -10.294 34.768 1.00 92.81 94 ASP A CA 1
ATOM 717 C C . ASP A 1 94 ? -26.698 -9.694 36.187 1.00 92.81 94 ASP A C 1
ATOM 719 O O . ASP A 1 94 ? -26.202 -10.287 37.143 1.00 92.81 94 ASP A O 1
ATOM 723 N N . GLY A 1 95 ? -27.321 -8.519 36.330 1.00 93.62 95 GLY A N 1
ATOM 724 C CA . GLY A 1 95 ? -27.505 -7.826 37.604 1.00 93.62 95 GLY A CA 1
ATOM 725 C C . GLY A 1 95 ? -26.337 -6.929 38.025 1.00 93.62 95 GLY A C 1
ATOM 726 O O . GLY A 1 95 ? -26.411 -6.312 39.089 1.00 93.62 95 GLY A O 1
ATOM 727 N N . SER A 1 96 ? -25.271 -6.810 37.224 1.00 93.62 96 SER A N 1
ATOM 728 C CA . SER A 1 96 ? -24.160 -5.911 37.559 1.00 93.62 96 SER A CA 1
ATOM 729 C C . SER A 1 96 ? -24.570 -4.440 37.443 1.00 93.62 96 SER A C 1
ATOM 731 O O . SER A 1 96 ? -25.215 -4.018 36.481 1.00 93.62 96 SER A O 1
ATOM 733 N N . VAL A 1 97 ? -24.132 -3.633 38.412 1.00 97.19 97 VAL A N 1
ATOM 734 C CA . VAL A 1 97 ? -24.288 -2.172 38.409 1.00 97.19 97 VAL A CA 1
ATOM 735 C C . VAL A 1 97 ? -22.904 -1.541 38.331 1.00 97.19 97 VAL A C 1
ATOM 737 O O . VAL A 1 97 ? -22.042 -1.787 39.177 1.00 97.19 97 VAL A O 1
ATOM 740 N N . ILE A 1 98 ? -22.660 -0.767 37.274 1.00 97.81 98 ILE A N 1
ATOM 741 C CA . ILE A 1 98 ? -21.334 -0.248 36.940 1.00 97.81 98 ILE A CA 1
ATOM 742 C C . ILE A 1 98 ? -21.393 1.275 36.875 1.00 97.81 98 ILE A C 1
ATOM 744 O O . ILE A 1 98 ? -21.881 1.845 35.898 1.00 97.81 98 ILE A O 1
ATOM 748 N N . GLY A 1 99 ? -20.842 1.923 37.899 1.00 97.38 99 GLY A N 1
ATOM 749 C CA . GLY A 1 99 ? -20.741 3.378 37.951 1.00 97.38 99 GLY A CA 1
ATOM 750 C C . GLY A 1 99 ? -19.702 3.945 36.985 1.00 97.38 99 GLY A C 1
ATOM 751 O O . GLY A 1 99 ? -18.628 3.365 36.795 1.00 97.38 99 GLY A O 1
ATOM 752 N N . TYR A 1 100 ? -20.000 5.104 36.405 1.00 97.81 100 TYR A N 1
ATOM 753 C CA . TYR A 1 100 ? -19.152 5.790 35.437 1.00 97.81 100 TYR A CA 1
ATOM 754 C C . TYR A 1 100 ? -19.019 7.284 35.737 1.00 97.81 100 TYR A C 1
ATOM 756 O O . TYR A 1 100 ? -19.942 7.933 36.218 1.00 97.81 100 TYR A O 1
ATOM 764 N N . ASP A 1 101 ? -17.867 7.849 35.382 1.00 97.62 101 ASP A N 1
ATOM 765 C CA . ASP A 1 101 ? -17.690 9.300 35.287 1.00 97.62 101 ASP A CA 1
ATOM 766 C C . ASP A 1 101 ? -17.883 9.761 33.834 1.00 97.62 101 ASP A C 1
ATOM 768 O O . ASP A 1 101 ? -18.382 10.859 33.591 1.00 97.62 101 ASP A O 1
ATOM 772 N N . TYR A 1 102 ? -17.538 8.900 32.866 1.00 98.25 102 TYR A N 1
ATOM 773 C CA . TYR A 1 102 ? -17.787 9.089 31.436 1.00 98.25 102 TYR A CA 1
ATOM 774 C C . TYR A 1 102 ? -18.360 7.820 30.800 1.00 98.25 102 TYR A C 1
ATOM 776 O O . TYR A 1 102 ? -17.906 6.715 31.100 1.00 98.25 102 TYR A O 1
ATOM 784 N N . LEU A 1 103 ? -19.299 7.984 29.870 1.00 98.56 103 LEU A N 1
ATOM 785 C CA . LEU A 1 103 ? -19.981 6.880 29.191 1.00 98.56 103 LEU A CA 1
ATOM 786 C C . LEU A 1 103 ? -19.875 7.016 27.668 1.00 98.56 103 LEU A C 1
ATOM 788 O O . LEU A 1 103 ? -20.130 8.088 27.123 1.00 98.56 103 LEU A O 1
ATOM 792 N N . VAL A 1 104 ? -19.529 5.932 26.970 1.00 98.69 104 VAL A N 1
ATOM 793 C CA . VAL A 1 104 ? -19.493 5.858 25.499 1.00 98.69 104 VAL A CA 1
ATOM 794 C C . VAL A 1 104 ? -20.443 4.768 25.011 1.00 98.69 104 VAL A C 1
ATOM 796 O O . VAL A 1 104 ? -20.226 3.593 25.294 1.00 98.69 104 VAL A O 1
ATOM 799 N N . ILE A 1 105 ? -21.461 5.138 24.235 1.00 98.50 105 ILE A N 1
ATOM 800 C CA . ILE A 1 105 ? -22.437 4.210 23.650 1.00 98.50 105 ILE A CA 1
ATOM 801 C C . ILE A 1 105 ? -22.060 3.928 22.189 1.00 98.50 105 ILE A C 1
ATOM 803 O O . ILE A 1 105 ? -21.973 4.837 21.362 1.00 98.50 105 ILE A O 1
ATOM 807 N N . ALA A 1 106 ? -21.806 2.659 21.877 1.00 97.69 106 ALA A N 1
ATOM 808 C CA . ALA A 1 106 ? -21.260 2.171 20.611 1.00 97.69 106 ALA A CA 1
ATOM 809 C C . ALA A 1 106 ? -21.914 0.839 20.178 1.00 97.69 106 ALA A C 1
ATOM 811 O O . ALA A 1 106 ? -21.249 -0.050 19.642 1.00 97.69 106 ALA A O 1
ATOM 812 N N . THR A 1 107 ? -23.221 0.691 20.418 1.00 95.19 107 THR A N 1
ATOM 813 C CA . THR A 1 107 ? -23.963 -0.578 20.274 1.00 95.19 107 THR A CA 1
ATOM 814 C C . THR A 1 107 ? -24.219 -1.013 18.829 1.00 95.19 107 THR A C 1
ATOM 816 O O . THR A 1 107 ? -24.508 -2.180 18.589 1.00 95.19 107 THR A O 1
ATOM 819 N N . GLY A 1 108 ? -24.071 -0.114 17.852 1.00 93.94 108 GLY A N 1
ATOM 820 C CA . GLY A 1 108 ? -24.212 -0.435 16.430 1.00 93.94 108 GLY A CA 1
ATOM 821 C C . GLY A 1 108 ? -25.611 -0.943 16.058 1.00 93.94 108 GLY A C 1
ATOM 822 O O . GLY A 1 108 ? -26.615 -0.297 16.356 1.00 93.94 108 GLY A O 1
ATOM 823 N N . HIS A 1 109 ? -25.668 -2.089 15.382 1.00 90.31 109 HIS A N 1
ATOM 824 C CA . HIS A 1 109 ? -26.902 -2.714 14.901 1.00 90.31 109 HIS A CA 1
ATOM 825 C C . HIS A 1 109 ? -27.332 -3.879 15.794 1.00 90.31 109 HIS A C 1
ATOM 827 O O . HIS A 1 109 ? -26.501 -4.510 16.449 1.00 90.31 109 HIS A O 1
ATOM 833 N N . ASN A 1 110 ? -28.637 -4.140 15.832 1.00 82.50 110 ASN A N 1
ATOM 834 C CA . ASN A 1 110 ? -29.200 -5.269 16.552 1.00 82.50 110 ASN A CA 1
ATOM 835 C C . ASN A 1 110 ? -29.118 -6.507 15.652 1.00 82.50 110 ASN A C 1
ATOM 837 O O . ASN A 1 110 ? -29.844 -6.615 14.667 1.00 82.50 110 ASN A O 1
ATOM 841 N N . ASP A 1 111 ? -28.190 -7.398 15.977 1.00 74.31 111 ASP A N 1
ATOM 842 C CA . ASP A 1 111 ? -27.940 -8.634 15.250 1.00 74.31 111 ASP A CA 1
ATOM 843 C C . ASP A 1 111 ? -27.940 -9.813 16.219 1.00 74.31 111 ASP A C 1
ATOM 845 O O . ASP A 1 111 ? -27.310 -9.767 17.280 1.00 74.31 111 ASP A O 1
ATOM 849 N N . LEU A 1 112 ? -28.578 -10.904 15.803 1.00 74.19 112 LEU A N 1
ATOM 850 C CA . LEU A 1 112 ? -28.459 -12.193 16.470 1.00 74.19 112 LEU A CA 1
ATOM 851 C C . LEU A 1 112 ? -27.111 -12.802 16.084 1.00 74.19 112 LEU A C 1
ATOM 853 O O . LEU A 1 112 ? -26.951 -13.368 15.003 1.00 74.19 112 LEU A O 1
ATOM 857 N N . PHE A 1 113 ? -26.120 -12.654 16.958 1.00 72.75 113 PHE A N 1
ATOM 858 C CA . PHE A 1 113 ? -24.819 -13.287 16.788 1.00 72.75 113 PHE A CA 1
ATOM 859 C C . PHE A 1 113 ? -24.538 -14.291 17.898 1.00 72.75 113 PHE A C 1
ATOM 861 O O . PHE A 1 113 ? -24.979 -14.088 19.033 1.00 72.75 113 PHE A O 1
ATOM 868 N N . PRO A 1 114 ? -23.746 -15.334 17.596 1.00 89.56 114 PRO A N 1
ATOM 869 C CA . PRO A 1 114 ? -23.146 -16.153 18.632 1.00 89.56 114 PRO A CA 1
ATOM 870 C C . PRO A 1 114 ? -22.414 -15.285 19.659 1.00 89.56 114 PRO A C 1
ATOM 872 O O . PRO A 1 114 ? -21.753 -14.310 19.293 1.00 89.56 114 PRO A O 1
ATOM 875 N N . LYS A 1 115 ? -22.547 -15.617 20.945 1.00 90.62 115 LYS A N 1
ATOM 876 C CA . LYS A 1 115 ? -21.966 -14.813 22.031 1.00 90.62 115 LYS A CA 1
ATOM 877 C C . LYS A 1 115 ? -20.476 -15.110 22.211 1.00 90.62 115 LYS A C 1
ATOM 879 O O . LYS A 1 115 ? -19.713 -14.220 22.596 1.00 90.62 115 LYS A O 1
ATOM 884 N N . THR A 1 116 ? -20.050 -16.334 21.892 1.00 94.81 116 THR A N 1
ATOM 885 C CA . THR A 1 116 ? -18.654 -16.769 22.028 1.00 94.81 116 THR A CA 1
ATOM 886 C C . THR A 1 116 ? -17.891 -16.729 20.706 1.00 94.81 116 THR A C 1
ATOM 888 O O . THR A 1 116 ? -18.454 -16.880 19.615 1.00 94.81 116 THR A O 1
ATOM 891 N N . ARG A 1 117 ? -16.564 -16.569 20.785 1.00 94.50 117 ARG A N 1
ATOM 892 C CA . ARG A 1 117 ? -15.695 -16.615 19.599 1.00 94.50 117 ARG A CA 1
ATOM 893 C C . ARG A 1 117 ? -15.756 -17.980 18.922 1.00 94.50 117 ARG A C 1
ATOM 895 O O . ARG A 1 117 ? -15.735 -18.039 17.695 1.00 94.50 117 ARG A O 1
ATOM 902 N N . GLN A 1 118 ? -15.799 -19.058 19.703 1.00 94.50 118 GLN A N 1
ATOM 903 C CA . GLN A 1 118 ? -15.808 -20.415 19.161 1.00 94.50 118 GLN A CA 1
ATOM 904 C C . GLN A 1 118 ? -17.076 -20.672 18.347 1.00 94.50 118 GLN A C 1
ATOM 906 O O . GLN A 1 118 ? -16.981 -21.096 17.199 1.00 94.50 118 GLN A O 1
ATOM 911 N N . GLU A 1 119 ? -18.249 -20.339 18.890 1.00 95.31 119 GLU A N 1
ATOM 912 C CA . GLU A 1 119 ? -19.511 -20.477 18.161 1.00 95.31 119 GLU A CA 1
ATOM 913 C C . GLU A 1 119 ? -19.532 -19.606 16.900 1.00 95.31 119 GLU A C 1
ATOM 915 O O . GLU A 1 119 ? -20.036 -20.040 15.867 1.00 95.31 119 GLU A O 1
ATOM 920 N N . LYS A 1 120 ? -18.943 -18.401 16.937 1.00 95.12 120 LYS A N 1
ATOM 921 C CA . LYS A 1 120 ? -18.856 -17.542 15.748 1.00 95.12 120 LYS A CA 1
ATOM 922 C C . LYS A 1 120 ? -17.981 -18.142 14.646 1.00 95.12 120 LYS A C 1
ATOM 924 O O . LYS A 1 120 ? -18.339 -18.044 13.473 1.00 95.12 120 LYS A O 1
ATOM 929 N N . LEU A 1 121 ? -16.858 -18.769 14.995 1.00 95.38 121 LEU A N 1
ATOM 930 C CA . LEU A 1 121 ? -16.020 -19.479 14.024 1.00 95.38 121 LEU A CA 1
ATOM 931 C C . LEU A 1 121 ? -16.734 -20.716 13.464 1.00 95.38 121 LEU A C 1
ATOM 933 O O . LEU A 1 121 ? -16.729 -20.914 12.251 1.00 95.38 121 LEU A O 1
ATOM 937 N N . SER A 1 122 ? -17.408 -21.492 14.317 1.00 95.81 122 SER A N 1
ATOM 938 C CA . SER A 1 122 ? -18.235 -22.626 13.885 1.00 95.81 122 SER A CA 1
ATOM 939 C C . SER A 1 122 ? -19.383 -22.190 12.973 1.00 95.81 122 SER A C 1
ATOM 941 O O . SER A 1 122 ? -19.697 -22.879 12.008 1.00 95.81 122 SER A O 1
ATOM 943 N N . HIS A 1 123 ? -19.979 -21.024 13.230 1.00 95.19 123 HIS A N 1
ATOM 944 C CA . HIS A 1 123 ? -20.994 -20.436 12.363 1.00 95.19 123 HIS A CA 1
ATOM 945 C C . HIS A 1 123 ? -20.427 -20.084 10.979 1.00 95.19 123 HIS A C 1
ATOM 947 O O . HIS A 1 123 ? -21.044 -20.405 9.974 1.00 95.19 123 HIS A O 1
ATOM 953 N N . TYR A 1 124 ? -19.225 -19.504 10.885 1.00 95.81 124 TYR A N 1
ATOM 954 C CA . TYR A 1 124 ? -18.591 -19.297 9.574 1.00 95.81 124 TYR A CA 1
ATOM 955 C C . TYR A 1 124 ? -18.290 -20.608 8.845 1.00 95.81 124 TYR A C 1
ATOM 957 O O . TYR A 1 124 ? -18.460 -20.680 7.631 1.00 95.81 124 TYR A O 1
ATOM 965 N N . GLN A 1 125 ? -17.890 -21.652 9.576 1.00 96.06 125 GLN A N 1
ATOM 966 C CA . GLN A 1 125 ? -17.712 -22.979 8.994 1.00 96.06 125 GLN A CA 1
ATOM 967 C C . GLN A 1 125 ? -19.036 -23.546 8.461 1.00 96.06 125 GLN A C 1
ATOM 969 O O . GLN A 1 125 ? -19.052 -24.106 7.369 1.00 96.06 125 GLN A O 1
ATOM 974 N N . SER A 1 126 ? -20.149 -23.388 9.185 1.00 95.25 126 SER A N 1
ATOM 975 C CA . SER A 1 126 ? -21.446 -23.896 8.727 1.00 95.25 126 SER A CA 1
ATOM 976 C C . SER A 1 126 ? -21.987 -23.124 7.522 1.00 95.25 126 SER A C 1
ATOM 978 O O . SER A 1 126 ? -22.489 -23.750 6.592 1.00 95.25 126 SER A O 1
ATOM 980 N N . GLU A 1 127 ? -21.827 -21.798 7.479 1.00 94.88 127 GLU A N 1
ATOM 981 C CA . GLU A 1 127 ? -22.170 -20.992 6.298 1.00 94.88 127 GLU A CA 1
ATOM 982 C C . GLU A 1 127 ? -21.324 -21.383 5.077 1.00 94.88 127 GLU A C 1
ATOM 984 O O . GLU A 1 127 ? -21.858 -21.526 3.977 1.00 94.88 127 GLU A O 1
ATOM 989 N N . TYR A 1 128 ? -20.031 -21.656 5.270 1.00 96.75 128 TYR A N 1
ATOM 990 C CA . TYR A 1 128 ? -19.166 -22.167 4.207 1.00 96.75 128 TYR A CA 1
ATOM 991 C C . TYR A 1 128 ? -19.644 -23.513 3.655 1.00 96.75 128 TYR A C 1
ATOM 993 O O . TYR A 1 128 ? -19.739 -23.669 2.438 1.00 96.75 128 TYR A O 1
ATOM 1001 N N . GLU A 1 129 ? -19.983 -24.479 4.515 1.00 96.75 129 GLU A N 1
ATOM 1002 C CA . GLU A 1 129 ? -20.477 -25.785 4.057 1.00 96.75 129 GLU A CA 1
ATOM 1003 C C . GLU A 1 129 ? -21.839 -25.674 3.353 1.00 96.75 129 GLU A C 1
ATOM 1005 O O . GLU A 1 129 ? -22.069 -26.358 2.351 1.00 96.75 129 GLU A O 1
ATOM 1010 N N . LYS A 1 130 ? -22.725 -24.771 3.802 1.00 95.06 130 LYS A N 1
ATOM 1011 C CA . LYS A 1 130 ? -23.983 -24.460 3.099 1.00 95.06 130 LYS A CA 1
ATOM 1012 C C . LYS A 1 130 ? -23.718 -23.924 1.693 1.00 95.06 130 LYS A C 1
ATOM 1014 O O . LYS A 1 130 ? -24.271 -24.447 0.730 1.00 95.06 130 LYS A O 1
ATOM 1019 N N . ILE A 1 131 ? -22.835 -22.930 1.557 1.00 96.31 131 ILE A N 1
ATOM 1020 C CA . ILE A 1 131 ? -22.457 -22.374 0.247 1.00 96.31 131 ILE A CA 1
ATOM 1021 C C . ILE A 1 131 ? -21.853 -23.473 -0.624 1.00 96.31 131 ILE A C 1
ATOM 1023 O O . ILE A 1 131 ? -22.300 -23.689 -1.748 1.00 96.31 131 ILE A O 1
ATOM 1027 N N . LYS A 1 132 ? -20.881 -24.217 -0.099 1.00 96.25 132 LYS A N 1
ATOM 1028 C CA . LYS A 1 132 ? -20.166 -25.264 -0.829 1.00 96.25 132 LYS A CA 1
ATOM 1029 C C . LYS A 1 132 ? -21.098 -26.361 -1.353 1.00 96.25 132 LYS A C 1
ATOM 1031 O O . LYS A 1 132 ? -20.939 -26.757 -2.507 1.00 96.25 132 LYS A O 1
ATOM 1036 N N . SER A 1 133 ? -22.058 -26.813 -0.544 1.00 95.31 133 SER A N 1
ATOM 1037 C CA . SER A 1 133 ? -23.020 -27.871 -0.899 1.00 95.31 133 SER A CA 1
ATOM 1038 C C . SER A 1 133 ? -24.190 -27.400 -1.774 1.00 95.31 133 SER A C 1
ATOM 1040 O O . SER A 1 133 ? -24.823 -28.227 -2.426 1.00 95.31 133 SER A O 1
ATOM 1042 N N . SER A 1 134 ? -24.464 -26.093 -1.834 1.00 95.06 134 SER A N 1
ATOM 1043 C CA . SER A 1 134 ? -25.497 -25.519 -2.706 1.00 95.06 134 SER A CA 1
ATOM 1044 C C . SER A 1 134 ? -25.078 -25.483 -4.182 1.00 95.06 134 SER A C 1
ATOM 1046 O O . SER A 1 134 ? -23.922 -25.199 -4.502 1.00 95.06 134 SER A O 1
ATOM 1048 N N . GLY A 1 135 ? -26.011 -25.734 -5.101 1.00 94.94 135 GLY A N 1
ATOM 1049 C CA . GLY A 1 135 ? -25.837 -25.457 -6.533 1.00 94.94 135 GLY A CA 1
ATOM 1050 C C . GLY A 1 135 ? -26.314 -24.054 -6.924 1.00 94.94 135 GLY A C 1
ATOM 1051 O O . GLY A 1 135 ? -25.850 -23.493 -7.918 1.00 94.94 135 GLY A O 1
ATOM 1052 N N . SER A 1 136 ? -27.218 -23.477 -6.129 1.00 96.44 136 SER A N 1
ATOM 1053 C CA . SER A 1 136 ? -27.862 -22.188 -6.386 1.00 96.44 136 SER A CA 1
ATOM 1054 C C . SER A 1 136 ? -27.993 -21.329 -5.122 1.00 96.44 136 SER A C 1
ATOM 1056 O O . SER A 1 136 ? -28.402 -21.812 -4.065 1.00 96.44 136 SER A O 1
ATOM 1058 N N . VAL A 1 137 ? -27.653 -20.042 -5.238 1.00 97.06 137 VAL A N 1
ATOM 1059 C CA . VAL A 1 137 ? -27.609 -19.076 -4.132 1.00 97.06 137 VAL A CA 1
ATOM 1060 C C . VAL A 1 137 ? -28.428 -17.836 -4.480 1.00 97.06 137 VAL A C 1
ATOM 1062 O O . VAL A 1 137 ? -28.161 -17.169 -5.480 1.00 97.06 137 VAL A O 1
ATOM 1065 N N . LEU A 1 138 ? -29.383 -17.488 -3.617 1.00 96.81 138 LEU A N 1
ATOM 1066 C CA . LEU A 1 138 ? -30.140 -16.239 -3.692 1.00 96.81 138 LEU A CA 1
ATOM 1067 C C . LEU A 1 138 ? -29.574 -15.201 -2.715 1.00 96.81 138 LEU A C 1
ATOM 1069 O O . LEU A 1 138 ? -29.455 -15.456 -1.521 1.00 96.81 138 LEU A O 1
ATOM 1073 N N . ILE A 1 139 ? -29.269 -13.997 -3.187 1.00 97.25 139 ILE A N 1
ATOM 1074 C CA . ILE A 1 139 ? -28.820 -12.878 -2.351 1.00 97.25 139 ILE A CA 1
ATOM 1075 C C . ILE A 1 139 ? -29.860 -11.764 -2.426 1.00 97.25 139 ILE A C 1
ATOM 1077 O O . ILE A 1 139 ? -30.141 -11.234 -3.498 1.00 97.25 139 ILE A O 1
ATOM 1081 N N . VAL A 1 140 ? -30.427 -11.386 -1.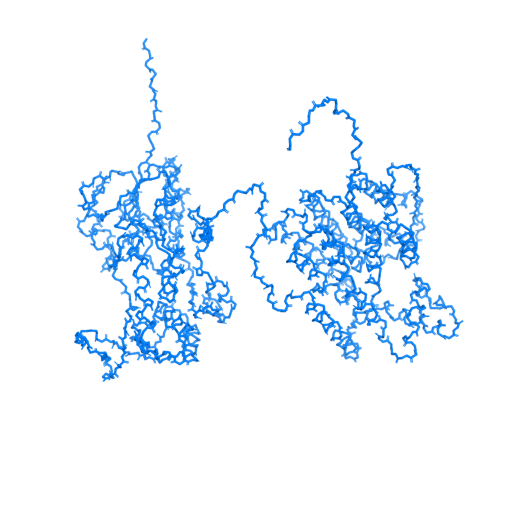281 1.00 96.31 140 VAL A N 1
ATOM 1082 C CA . VAL A 1 140 ? -31.474 -10.361 -1.192 1.00 96.31 140 VAL A CA 1
ATOM 1083 C C . VAL A 1 140 ? -30.876 -9.058 -0.662 1.00 96.31 140 VAL A C 1
ATOM 1085 O O . VAL A 1 140 ? -30.582 -8.939 0.526 1.00 96.31 140 VAL A O 1
ATOM 1088 N N . GLY A 1 141 ? -30.719 -8.067 -1.539 1.00 95.38 141 GLY A N 1
ATOM 1089 C CA . GLY A 1 141 ? -30.231 -6.717 -1.246 1.00 95.38 141 GLY A CA 1
ATOM 1090 C C . GLY A 1 141 ? -28.948 -6.357 -2.003 1.00 95.38 141 GLY A C 1
ATOM 1091 O O . GLY A 1 141 ? -27.882 -6.880 -1.715 1.00 95.38 141 GLY A O 1
ATOM 1092 N N . GLY A 1 142 ? -29.019 -5.382 -2.910 1.00 95.12 142 GLY A N 1
ATOM 1093 C CA . GLY A 1 142 ? -27.918 -4.886 -3.751 1.00 95.12 142 GLY A CA 1
ATOM 1094 C C . GLY A 1 142 ? -27.064 -3.774 -3.128 1.00 95.12 142 GLY A C 1
ATOM 1095 O O . GLY A 1 142 ? -26.530 -2.923 -3.842 1.00 95.12 142 GLY A O 1
ATOM 1096 N N . GLY A 1 143 ? -26.960 -3.737 -1.796 1.00 94.00 143 GLY A N 1
ATOM 1097 C CA . GLY A 1 143 ? -26.034 -2.853 -1.072 1.00 94.00 143 GLY A CA 1
ATOM 1098 C C . GLY A 1 143 ? -24.577 -3.345 -1.128 1.00 94.00 143 GLY A C 1
ATOM 1099 O O . GLY A 1 143 ? -24.299 -4.326 -1.819 1.00 94.00 143 GLY A O 1
ATOM 1100 N N . PRO A 1 144 ? -23.630 -2.738 -0.375 1.00 92.88 144 PRO A N 1
ATOM 1101 C CA . PRO A 1 144 ? -22.240 -3.191 -0.386 1.00 92.88 144 PRO A CA 1
ATOM 1102 C C . PRO A 1 144 ? -22.147 -4.653 0.036 1.00 92.88 144 PRO A C 1
ATOM 1104 O O . PRO A 1 144 ? -21.448 -5.422 -0.603 1.00 92.88 144 PRO A O 1
ATOM 1107 N N . SER A 1 145 ? -22.892 -5.048 1.072 1.00 93.44 145 SER A N 1
ATOM 1108 C CA . SER A 1 145 ? -22.833 -6.407 1.599 1.00 93.44 145 SER A CA 1
ATOM 1109 C C . SER A 1 145 ? -23.304 -7.458 0.598 1.00 93.44 145 SER A C 1
ATOM 1111 O O . SER A 1 145 ? -22.647 -8.480 0.453 1.00 93.44 145 SER A O 1
ATOM 1113 N N . GLY A 1 146 ? -24.399 -7.210 -0.126 1.00 96.00 146 GLY A N 1
ATOM 1114 C CA . GLY A 1 146 ? -24.882 -8.173 -1.115 1.00 96.00 146 GLY A CA 1
ATOM 1115 C C . GLY A 1 146 ? -23.988 -8.247 -2.345 1.00 96.00 146 GLY A C 1
ATOM 1116 O O . GLY A 1 146 ? -23.683 -9.344 -2.801 1.00 96.00 146 GLY A O 1
ATOM 1117 N N . VAL A 1 147 ? -23.496 -7.101 -2.831 1.00 96.94 147 VAL A N 1
ATOM 1118 C CA . VAL A 1 147 ? -22.542 -7.054 -3.952 1.00 96.94 147 VAL A CA 1
ATOM 1119 C C . VAL A 1 147 ? -21.229 -7.749 -3.592 1.00 96.94 147 VAL A C 1
ATOM 1121 O O . VAL A 1 147 ? -20.732 -8.554 -4.375 1.00 96.94 147 VAL A O 1
ATOM 1124 N N . GLU A 1 148 ? -20.678 -7.484 -2.404 1.00 96.69 148 GLU A N 1
ATOM 1125 C CA . GLU A 1 148 ? -19.450 -8.132 -1.939 1.00 96.69 148 GLU A CA 1
ATOM 1126 C C . GLU A 1 148 ? -19.654 -9.637 -1.775 1.00 96.69 148 GLU A C 1
ATOM 1128 O O . GLU A 1 148 ? -18.843 -10.399 -2.289 1.00 96.69 148 GLU A O 1
ATOM 1133 N N . LEU A 1 149 ? -20.745 -10.079 -1.141 1.00 97.38 149 LEU A N 1
ATOM 1134 C CA . LEU A 1 149 ? -21.025 -11.505 -0.961 1.00 97.38 149 LEU A CA 1
ATOM 1135 C C . LEU A 1 149 ? -21.206 -12.227 -2.301 1.00 97.38 149 LEU A C 1
ATOM 1137 O O . LEU A 1 149 ? -20.609 -13.282 -2.503 1.00 97.38 149 LEU A O 1
ATOM 1141 N N . ALA A 1 150 ? -21.969 -11.642 -3.230 1.00 98.00 150 ALA A N 1
ATOM 1142 C CA . ALA A 1 150 ? -22.139 -12.188 -4.575 1.00 98.00 150 ALA A CA 1
ATOM 1143 C C . ALA A 1 150 ? -20.788 -12.342 -5.277 1.00 98.00 150 ALA A C 1
ATOM 1145 O O . ALA A 1 150 ? -20.505 -13.383 -5.862 1.00 98.00 150 ALA A O 1
ATOM 1146 N N . ALA A 1 151 ? -19.926 -11.331 -5.166 1.00 97.56 151 ALA A N 1
ATOM 1147 C CA . ALA A 1 151 ? -18.611 -11.348 -5.780 1.00 97.56 151 ALA A CA 1
ATOM 1148 C C . ALA A 1 151 ? -17.635 -12.338 -5.121 1.00 97.56 151 ALA A C 1
ATOM 1150 O O . ALA A 1 151 ? -16.820 -12.936 -5.823 1.00 97.56 151 ALA A O 1
ATOM 1151 N N . GLU A 1 152 ? -17.701 -12.524 -3.799 1.00 97.00 152 GLU A N 1
ATOM 1152 C CA . GLU A 1 152 ? -16.928 -13.555 -3.097 1.00 97.00 152 GLU A CA 1
ATOM 1153 C C . GLU A 1 152 ? -17.324 -14.958 -3.565 1.00 97.00 152 GLU A C 1
ATOM 1155 O O . GLU A 1 152 ? -16.460 -15.741 -3.960 1.00 97.00 152 GLU A O 1
ATOM 1160 N N . ILE A 1 153 ? -18.629 -15.254 -3.595 1.00 97.69 153 ILE A N 1
ATOM 1161 C CA . ILE A 1 153 ? -19.134 -16.564 -4.024 1.00 97.69 153 ILE A CA 1
ATOM 1162 C C . ILE A 1 153 ? -18.819 -16.796 -5.506 1.00 97.69 153 ILE A C 1
ATOM 1164 O O . ILE A 1 153 ? -18.309 -17.855 -5.850 1.00 97.69 153 ILE A O 1
ATOM 1168 N N . ALA A 1 154 ? -19.030 -15.806 -6.378 1.00 97.25 154 ALA A N 1
ATOM 1169 C CA . ALA A 1 154 ? -18.788 -15.944 -7.816 1.00 97.25 154 ALA A CA 1
ATOM 1170 C C . ALA A 1 154 ? -17.311 -16.187 -8.177 1.00 97.25 154 ALA A C 1
ATOM 1172 O O . ALA A 1 154 ? -17.009 -16.755 -9.228 1.00 97.25 154 ALA A O 1
ATOM 1173 N N . VAL A 1 155 ? -16.372 -15.730 -7.340 1.00 95.56 155 VAL A N 1
ATOM 1174 C CA . VAL A 1 155 ? -14.932 -15.941 -7.562 1.00 95.56 155 VAL A CA 1
ATOM 1175 C C . VAL A 1 155 ? -14.452 -17.265 -6.984 1.00 95.56 155 VAL A C 1
ATOM 1177 O O . VAL A 1 155 ? -13.640 -17.930 -7.627 1.00 95.56 155 VAL A O 1
ATOM 1180 N N . ASP A 1 156 ? -14.926 -17.637 -5.798 1.00 95.12 156 ASP A N 1
ATOM 1181 C CA . ASP A 1 156 ? -14.469 -18.847 -5.110 1.00 95.12 156 ASP A CA 1
ATOM 1182 C C . ASP A 1 156 ? -15.229 -20.110 -5.552 1.00 95.12 156 ASP A C 1
ATOM 1184 O O . ASP A 1 156 ? -14.690 -21.210 -5.447 1.00 95.12 156 ASP A O 1
ATOM 1188 N N . PHE A 1 157 ? -16.444 -19.945 -6.084 1.00 96.56 157 PHE A N 1
ATOM 1189 C CA . PHE A 1 157 ? -17.334 -21.006 -6.562 1.00 96.56 157 PHE A CA 1
ATOM 1190 C C . PHE A 1 157 ? -17.949 -20.650 -7.933 1.00 96.56 157 PHE A C 1
ATOM 1192 O O . PHE A 1 157 ? -19.157 -20.406 -8.040 1.00 96.56 157 PHE A O 1
ATOM 1199 N N . PRO A 1 158 ? -17.130 -20.576 -9.000 1.00 95.12 158 PRO A N 1
ATOM 1200 C CA . PRO A 1 158 ? -17.550 -20.090 -10.319 1.00 95.12 158 PRO A CA 1
ATOM 1201 C C . PRO A 1 158 ? -18.612 -20.960 -11.015 1.00 95.12 158 PRO A C 1
ATOM 1203 O O . PRO A 1 158 ? -19.185 -20.542 -12.020 1.00 95.12 158 PRO A O 1
ATOM 1206 N N . GLU A 1 159 ? -18.848 -22.178 -10.531 1.00 95.69 159 GLU A N 1
ATOM 1207 C CA . GLU A 1 159 ? -19.839 -23.117 -11.054 1.00 95.69 159 GLU A CA 1
ATOM 1208 C C . GLU A 1 159 ? -21.266 -22.885 -10.532 1.00 95.69 159 GLU A C 1
ATOM 1210 O O . GLU A 1 159 ? -22.213 -23.434 -11.096 1.00 95.69 159 GLU A O 1
ATOM 1215 N N . LYS A 1 160 ? -21.439 -22.104 -9.458 1.00 95.75 160 LYS A N 1
ATOM 1216 C CA . LYS A 1 160 ? -22.737 -21.939 -8.786 1.00 95.75 160 LYS A CA 1
ATOM 1217 C C . LYS A 1 160 ? -23.617 -20.913 -9.493 1.00 95.75 160 LYS A C 1
ATOM 1219 O O . LYS A 1 160 ? -23.139 -19.869 -9.935 1.00 95.75 160 LYS A O 1
ATOM 1224 N N . LYS A 1 161 ? -24.930 -21.169 -9.539 1.00 97.75 161 LYS A N 1
ATOM 1225 C CA . LYS A 1 161 ? -25.909 -20.171 -9.995 1.00 97.75 161 LYS A CA 1
ATOM 1226 C C . LYS A 1 161 ? -26.135 -19.150 -8.881 1.00 97.75 161 LYS A C 1
ATOM 1228 O O . LYS A 1 161 ? -26.578 -19.520 -7.798 1.00 97.75 161 LYS A O 1
ATOM 1233 N N . ILE A 1 162 ? -25.866 -17.875 -9.144 1.00 98.38 162 ILE A N 1
ATOM 1234 C CA . ILE A 1 162 ? -26.058 -16.796 -8.169 1.00 98.38 162 ILE A CA 1
ATOM 1235 C C . ILE A 1 162 ? -27.101 -15.832 -8.722 1.00 98.38 162 ILE A C 1
ATOM 1237 O O . ILE A 1 162 ? -26.917 -15.295 -9.814 1.00 98.38 162 ILE A O 1
ATOM 1241 N N . THR A 1 163 ? -28.158 -15.589 -7.952 1.00 98.12 163 THR A N 1
ATOM 1242 C CA . THR A 1 163 ? -29.187 -14.594 -8.268 1.00 98.12 163 THR A CA 1
ATOM 1243 C C . THR A 1 163 ? -29.190 -13.530 -7.176 1.00 98.12 163 THR A C 1
ATOM 1245 O O . THR A 1 163 ? -29.355 -13.842 -5.997 1.00 98.12 163 THR A O 1
ATOM 1248 N N . LEU A 1 164 ? -28.985 -12.269 -7.548 1.00 98.25 164 LEU A N 1
ATOM 1249 C CA . LEU A 1 164 ? -28.997 -11.122 -6.650 1.00 98.25 164 LEU A CA 1
ATOM 1250 C C . LEU A 1 164 ? -30.229 -10.262 -6.933 1.00 98.25 164 LEU A C 1
ATOM 1252 O O . LEU A 1 164 ? -30.354 -9.677 -8.005 1.00 98.25 164 LEU A O 1
ATOM 1256 N N . VAL A 1 165 ? -31.126 -10.163 -5.954 1.00 97.38 165 VAL A N 1
ATOM 1257 C CA . VAL A 1 165 ? -32.370 -9.392 -6.059 1.00 97.38 165 VAL A CA 1
ATOM 1258 C C . VAL A 1 165 ? -32.255 -8.117 -5.237 1.00 97.38 165 VAL A C 1
ATOM 1260 O O . VAL A 1 165 ? -31.892 -8.156 -4.059 1.00 97.38 165 VAL A O 1
ATOM 1263 N N . HIS A 1 166 ? -32.590 -6.974 -5.827 1.00 96.44 166 HIS A N 1
ATOM 1264 C CA . HIS A 1 166 ? -32.556 -5.678 -5.160 1.00 96.44 166 HIS A CA 1
ATOM 1265 C C . HIS A 1 166 ? -33.809 -4.853 -5.448 1.00 96.44 166 HIS A C 1
ATOM 1267 O O . HIS A 1 166 ? -34.232 -4.709 -6.592 1.00 96.44 166 HIS A O 1
ATOM 1273 N N . LYS A 1 167 ? -34.371 -4.240 -4.397 1.00 95.50 167 LYS A N 1
ATOM 1274 C CA . LYS A 1 167 ? -35.620 -3.467 -4.501 1.00 95.50 167 LYS A CA 1
ATOM 1275 C C . LYS A 1 167 ? -35.478 -2.172 -5.298 1.00 95.50 167 LYS A C 1
ATOM 1277 O O . LYS A 1 167 ? -36.477 -1.628 -5.748 1.00 95.50 167 LYS A O 1
ATOM 1282 N N . GLY A 1 168 ? -34.266 -1.626 -5.358 1.00 93.94 168 GLY A N 1
ATOM 1283 C CA . GLY A 1 168 ? -33.992 -0.347 -5.997 1.00 93.94 168 GLY A CA 1
ATOM 1284 C C . GLY A 1 168 ? -33.692 -0.491 -7.488 1.00 93.94 168 GLY A C 1
ATOM 1285 O O . GLY A 1 168 ? -33.462 -1.603 -7.971 1.00 93.94 168 GLY A O 1
ATOM 1286 N N . PRO A 1 169 ? -33.624 0.636 -8.212 1.00 94.94 169 PRO A N 1
ATOM 1287 C CA . PRO A 1 169 ? -33.395 0.652 -9.654 1.00 94.94 169 PRO A CA 1
ATOM 1288 C C . PRO A 1 169 ? -31.944 0.363 -10.055 1.00 94.94 169 PRO A C 1
ATOM 1290 O O . PRO A 1 169 ? -31.667 0.240 -11.242 1.00 94.94 169 PRO A O 1
ATOM 1293 N N . ARG A 1 170 ? -31.006 0.299 -9.099 1.00 95.44 170 ARG A N 1
ATOM 1294 C CA . ARG A 1 170 ? -29.587 -0.006 -9.334 1.00 95.44 170 ARG A CA 1
ATOM 1295 C C . ARG A 1 170 ? -28.910 -0.561 -8.088 1.00 95.44 170 ARG A C 1
ATOM 1297 O O . ARG A 1 170 ? -29.357 -0.310 -6.971 1.00 95.44 170 ARG A O 1
ATOM 1304 N N . LEU A 1 171 ? -27.792 -1.254 -8.283 1.00 95.81 171 LEU A N 1
ATOM 1305 C CA . LEU A 1 171 ? -26.901 -1.660 -7.196 1.00 95.81 171 LEU A CA 1
ATOM 1306 C C . LEU A 1 171 ? -26.202 -0.444 -6.574 1.00 95.81 171 LEU A C 1
ATOM 1308 O O . LEU A 1 171 ? -26.053 0.597 -7.214 1.00 95.81 171 LEU A O 1
ATOM 1312 N N . LEU A 1 172 ? -25.741 -0.584 -5.326 1.00 93.31 172 LEU A N 1
ATOM 1313 C CA . LEU A 1 172 ? -24.919 0.415 -4.632 1.00 93.31 172 LEU A CA 1
ATOM 1314 C C . LEU A 1 172 ? -25.500 1.844 -4.712 1.00 93.31 172 LEU A C 1
ATOM 1316 O O . LEU A 1 172 ? -24.788 2.787 -5.049 1.00 93.31 172 LEU A O 1
ATOM 1320 N N . GLU A 1 173 ? -26.792 2.020 -4.410 1.00 88.75 173 GLU A N 1
ATOM 1321 C CA . GLU A 1 173 ? -27.520 3.294 -4.604 1.00 88.75 173 GLU A CA 1
ATOM 1322 C C . GLU A 1 173 ? -26.872 4.514 -3.922 1.00 88.75 173 GLU A C 1
ATOM 1324 O O . GLU A 1 173 ? -26.971 5.637 -4.409 1.00 88.75 173 GLU A O 1
ATOM 1329 N N . PHE A 1 174 ? -26.163 4.299 -2.819 1.00 80.06 174 PHE A N 1
ATOM 1330 C CA . PHE A 1 174 ? -25.439 5.325 -2.056 1.00 80.06 174 PHE A CA 1
ATOM 1331 C C . PHE A 1 174 ? -24.034 5.624 -2.618 1.00 80.06 174 PHE A C 1
ATOM 1333 O O . PHE A 1 174 ? -23.290 6.403 -2.036 1.00 80.06 174 PHE A O 1
ATOM 1340 N N . VAL A 1 175 ? -23.634 4.983 -3.718 1.00 83.81 175 VAL A N 1
ATOM 1341 C CA . VAL A 1 175 ? -22.383 5.248 -4.441 1.00 83.81 175 VAL A CA 1
ATOM 1342 C C . VAL A 1 175 ? -22.722 5.883 -5.792 1.00 83.81 175 VAL A C 1
ATOM 1344 O O . VAL A 1 175 ? -23.810 5.674 -6.336 1.00 83.81 175 VAL A O 1
ATOM 1347 N N . GLY A 1 176 ? -21.794 6.667 -6.346 1.00 85.25 176 GLY A N 1
ATOM 1348 C CA . GLY A 1 176 ? -21.959 7.302 -7.655 1.00 85.25 176 GLY A CA 1
ATOM 1349 C C . GLY A 1 176 ? -22.333 6.306 -8.761 1.00 85.25 176 GLY A C 1
ATOM 1350 O O . GLY A 1 176 ? -21.831 5.184 -8.784 1.00 85.25 176 GLY A O 1
ATOM 1351 N N . GLN A 1 177 ? -23.183 6.737 -9.700 1.00 90.31 177 GLN A N 1
ATOM 1352 C CA . GLN A 1 177 ? -23.748 5.901 -10.774 1.00 90.31 177 GLN A CA 1
ATOM 1353 C C . GLN A 1 177 ? -22.687 5.061 -11.503 1.00 90.31 177 GLN A C 1
ATOM 1355 O O . GLN A 1 177 ? -22.812 3.848 -11.590 1.00 90.31 177 GLN A O 1
ATOM 1360 N N . LYS A 1 178 ? -21.563 5.679 -11.892 1.00 89.69 178 LYS A N 1
ATOM 1361 C CA . LYS A 1 178 ? -20.456 4.991 -12.581 1.00 89.69 178 LYS A CA 1
ATOM 1362 C C . LYS A 1 178 ? -19.876 3.807 -11.801 1.00 89.69 178 LYS A C 1
ATOM 1364 O O . LYS A 1 178 ? -19.337 2.886 -12.404 1.00 89.69 178 LYS A O 1
ATOM 1369 N N . ALA A 1 179 ? -19.883 3.863 -10.471 1.00 89.94 179 ALA A N 1
ATOM 1370 C CA . ALA A 1 179 ? -19.418 2.763 -9.629 1.00 89.94 179 ALA A CA 1
ATOM 1371 C C . ALA A 1 179 ? -20.455 1.636 -9.570 1.00 89.94 179 ALA A C 1
ATOM 1373 O O . ALA A 1 179 ? -20.069 0.470 -9.589 1.00 89.94 179 ALA A O 1
ATOM 1374 N N . ALA A 1 180 ? -21.743 1.982 -9.529 1.00 93.00 180 ALA A N 1
ATOM 1375 C CA . ALA A 1 180 ? -22.836 1.019 -9.595 1.00 93.00 180 ALA A CA 1
ATOM 1376 C C . ALA A 1 180 ? -22.847 0.265 -10.932 1.00 93.00 180 ALA A C 1
ATOM 1378 O O . ALA A 1 180 ? -22.850 -0.963 -10.914 1.00 93.00 180 ALA A O 1
ATOM 1379 N N . ASP A 1 181 ? -22.754 0.982 -12.057 1.00 93.56 181 ASP A N 1
ATOM 1380 C CA . ASP A 1 181 ? -22.755 0.389 -13.404 1.00 93.56 181 ASP A CA 1
ATOM 1381 C C . ASP A 1 181 ? -21.610 -0.619 -13.543 1.00 93.56 181 ASP A C 1
ATOM 1383 O O . ASP A 1 181 ? -21.824 -1.791 -13.827 1.00 93.56 181 ASP A O 1
ATOM 1387 N N . LYS A 1 182 ? -20.389 -0.207 -13.178 1.00 92.94 182 LYS A N 1
ATOM 1388 C CA . LYS A 1 182 ? -19.217 -1.087 -13.238 1.00 92.94 182 LYS A CA 1
ATOM 1389 C C . LYS A 1 182 ? -19.294 -2.282 -12.285 1.00 92.94 182 LYS A C 1
ATOM 1391 O O . LYS A 1 182 ? -18.662 -3.302 -12.551 1.00 92.94 182 LYS A O 1
ATOM 1396 N N . ALA A 1 183 ? -19.987 -2.154 -11.152 1.00 95.25 183 ALA A N 1
ATOM 1397 C CA . ALA A 1 183 ? -20.225 -3.286 -10.262 1.00 95.25 183 ALA A CA 1
ATOM 1398 C C . ALA A 1 183 ? -21.220 -4.275 -10.887 1.00 95.25 183 ALA A C 1
ATOM 1400 O O . ALA A 1 183 ? -20.982 -5.478 -10.796 1.00 95.25 183 ALA A O 1
ATOM 1401 N N . SER A 1 184 ? -22.277 -3.777 -11.545 1.00 95.94 184 SER A N 1
ATOM 1402 C CA . SER A 1 184 ? -23.234 -4.602 -12.299 1.00 95.94 184 SER A CA 1
ATOM 1403 C C . SER A 1 184 ? -22.534 -5.338 -13.435 1.00 95.94 184 SER A C 1
ATOM 1405 O O . SER A 1 184 ? -22.531 -6.565 -13.436 1.00 95.94 184 SER A O 1
ATOM 1407 N N . ASP A 1 185 ? -21.813 -4.613 -14.298 1.00 95.25 185 ASP A N 1
ATOM 1408 C CA . ASP A 1 185 ? -21.067 -5.183 -15.428 1.00 95.25 185 ASP A CA 1
ATOM 1409 C C . ASP A 1 185 ? -20.108 -6.290 -14.967 1.00 95.25 185 ASP A C 1
ATOM 1411 O O . ASP A 1 185 ? -19.978 -7.344 -15.592 1.00 95.25 185 ASP A O 1
ATOM 1415 N N . TRP A 1 186 ? -19.416 -6.066 -13.843 1.00 96.06 186 TRP A N 1
ATOM 1416 C CA . TRP A 1 186 ? -18.491 -7.054 -13.299 1.00 96.06 186 TRP A CA 1
ATOM 1417 C C . TRP A 1 186 ? -19.229 -8.294 -12.780 1.00 96.06 186 TRP A C 1
ATOM 1419 O O . TRP A 1 186 ? -18.789 -9.407 -13.070 1.00 96.06 186 TRP A O 1
ATOM 1429 N N . LEU A 1 187 ? -20.339 -8.135 -12.053 1.00 97.56 187 LEU A N 1
ATOM 1430 C CA . LEU A 1 187 ? -21.148 -9.259 -11.563 1.00 97.56 187 LEU A CA 1
ATOM 1431 C C . LEU A 1 187 ? -21.743 -10.069 -12.726 1.00 97.56 187 LEU A C 1
ATOM 1433 O O . LEU A 1 187 ? -21.630 -11.296 -12.744 1.00 97.56 187 LEU A O 1
ATOM 1437 N N . GLU A 1 188 ? -22.279 -9.395 -13.738 1.00 96.56 188 GLU A N 1
ATOM 1438 C CA . GLU A 1 188 ? -22.821 -10.016 -14.950 1.00 96.56 188 GLU A CA 1
ATOM 1439 C C . GLU A 1 188 ? -21.731 -10.758 -15.738 1.00 96.56 188 GLU A C 1
ATOM 1441 O O . GLU A 1 188 ? -21.936 -11.894 -16.170 1.00 96.56 188 GLU A O 1
ATOM 1446 N N . SER A 1 189 ? -20.512 -10.204 -15.819 1.00 96.06 189 SER A N 1
ATOM 1447 C CA . SER A 1 189 ? -19.354 -10.901 -16.411 1.00 96.06 189 SER A CA 1
ATOM 1448 C C . SER A 1 189 ? -18.978 -12.195 -15.671 1.00 96.06 189 SER A C 1
ATOM 1450 O O . SER A 1 189 ? -18.317 -13.075 -16.232 1.00 96.06 189 SER A O 1
ATOM 1452 N N . LYS A 1 190 ? -19.405 -12.329 -14.408 1.00 96.50 190 LYS A N 1
ATOM 1453 C CA . LYS A 1 190 ? -19.271 -13.532 -13.577 1.00 96.50 190 LYS A CA 1
ATOM 1454 C C . LYS A 1 190 ? -20.525 -14.406 -13.571 1.00 96.50 190 LYS A C 1
ATOM 1456 O O . LYS A 1 190 ? -20.593 -15.331 -12.770 1.00 96.50 190 LYS A O 1
ATOM 1461 N N . LYS A 1 191 ? -21.469 -14.166 -14.489 1.00 96.75 191 LYS A N 1
ATOM 1462 C CA . LYS A 1 191 ? -22.738 -14.901 -14.626 1.00 96.75 191 LYS A CA 1
ATOM 1463 C C . LYS A 1 191 ? -23.644 -14.799 -13.392 1.00 96.75 191 LYS A C 1
ATOM 1465 O O . LYS A 1 191 ? -24.448 -15.695 -13.148 1.00 96.75 191 LYS A O 1
ATOM 1470 N N . VAL A 1 192 ? -23.516 -13.721 -12.617 1.00 98.19 192 VAL A N 1
ATOM 1471 C CA . VAL A 1 192 ? -24.476 -13.394 -11.558 1.00 98.19 192 VAL A CA 1
ATOM 1472 C C . VAL A 1 192 ? -25.711 -12.778 -12.210 1.00 98.19 192 VAL A C 1
ATOM 1474 O O . VAL A 1 192 ? -25.606 -11.797 -12.942 1.00 98.19 192 VAL A O 1
ATOM 1477 N N . GLU A 1 193 ? -26.877 -13.352 -11.941 1.00 97.88 193 GLU A N 1
ATOM 1478 C CA . GLU A 1 193 ? -28.169 -12.847 -12.406 1.00 97.88 193 GLU A CA 1
ATOM 1479 C C . GLU A 1 193 ? -28.629 -11.716 -11.478 1.00 97.88 193 GLU A C 1
ATOM 1481 O O . GLU A 1 193 ? -28.853 -11.947 -10.291 1.00 97.88 193 GLU A O 1
ATOM 1486 N N . VAL A 1 194 ? -28.743 -10.489 -11.990 1.00 97.81 194 VAL A N 1
ATOM 1487 C CA . VAL A 1 194 ? -29.130 -9.312 -11.197 1.00 97.81 194 VAL A CA 1
ATOM 1488 C C . VAL A 1 194 ? -30.568 -8.913 -11.528 1.00 97.81 194 VAL A C 1
ATOM 1490 O O . VAL A 1 194 ? -30.869 -8.551 -12.661 1.00 97.81 194 VAL A O 1
ATOM 1493 N N . ILE A 1 195 ? -31.449 -8.934 -10.526 1.00 96.81 195 ILE A N 1
ATOM 1494 C CA . ILE A 1 195 ? -32.863 -8.556 -10.648 1.00 96.81 195 ILE A CA 1
ATOM 1495 C C . ILE A 1 195 ? -33.098 -7.281 -9.837 1.00 96.81 195 ILE A C 1
ATOM 1497 O O . ILE A 1 195 ? -32.949 -7.263 -8.613 1.00 96.81 195 ILE A O 1
ATOM 1501 N N . LEU A 1 196 ? -33.453 -6.198 -10.523 1.00 96.69 196 LEU A N 1
ATOM 1502 C CA . LEU A 1 196 ? -33.662 -4.870 -9.939 1.00 96.69 196 LEU A CA 1
ATOM 1503 C C . LEU A 1 196 ? -35.155 -4.540 -9.841 1.00 96.69 196 LEU A C 1
ATOM 1505 O O . LEU A 1 196 ? -35.981 -5.170 -10.495 1.00 96.69 196 LEU A O 1
ATOM 1509 N N . ASN A 1 197 ? -35.502 -3.517 -9.056 1.00 96.19 197 ASN A N 1
ATOM 1510 C CA . ASN A 1 197 ? -36.886 -3.075 -8.819 1.00 96.19 197 ASN A CA 1
ATOM 1511 C C . ASN A 1 197 ? -37.813 -4.159 -8.242 1.00 96.19 197 ASN A C 1
ATOM 1513 O O . ASN A 1 197 ? -39.034 -4.077 -8.383 1.00 96.19 197 ASN A O 1
ATOM 1517 N N . GLN A 1 198 ? -37.252 -5.174 -7.585 1.00 95.06 198 GLN A N 1
ATOM 1518 C CA . GLN A 1 198 ? -38.026 -6.270 -7.012 1.00 95.06 198 GLN A CA 1
ATOM 1519 C C . GLN A 1 198 ? -37.573 -6.585 -5.586 1.00 95.06 198 GLN A C 1
ATOM 1521 O O . GLN A 1 198 ? -36.392 -6.518 -5.252 1.00 95.06 198 GLN A O 1
ATOM 1526 N N . SER A 1 199 ? -38.519 -6.929 -4.717 1.00 92.88 199 SER A N 1
ATOM 1527 C CA . SER A 1 199 ? -38.248 -7.471 -3.382 1.00 92.88 199 SER A CA 1
ATOM 1528 C C . SER A 1 199 ? -38.584 -8.955 -3.333 1.00 92.88 199 SER A C 1
ATOM 1530 O O . SER A 1 199 ? -39.454 -9.408 -4.069 1.00 92.88 199 SER A O 1
ATOM 1532 N N . VAL A 1 200 ? -37.939 -9.700 -2.439 1.00 91.12 200 VAL A N 1
ATOM 1533 C CA . VAL A 1 200 ? -38.257 -11.112 -2.187 1.00 91.12 200 VAL A CA 1
ATOM 1534 C C . VAL A 1 200 ? -39.071 -11.223 -0.907 1.00 91.12 200 VAL A C 1
ATOM 1536 O O . VAL A 1 200 ? -38.677 -10.664 0.118 1.00 91.12 200 VAL A O 1
ATOM 1539 N N . ASP A 1 201 ? -40.181 -11.956 -0.962 1.00 82.06 201 ASP A N 1
ATOM 1540 C CA . ASP A 1 201 ? -40.953 -12.310 0.225 1.00 82.06 201 ASP A CA 1
ATOM 1541 C C . ASP A 1 201 ? -40.433 -13.623 0.825 1.00 82.06 201 ASP A C 1
ATOM 1543 O O . ASP A 1 201 ? -40.690 -14.711 0.307 1.00 82.06 201 ASP A O 1
ATOM 1547 N N . LEU A 1 202 ? -39.698 -13.521 1.933 1.00 77.56 202 LEU A N 1
ATOM 1548 C CA . LEU A 1 202 ? -39.144 -14.682 2.633 1.00 77.56 202 LEU A CA 1
ATOM 1549 C C . LEU A 1 202 ? -40.197 -15.470 3.428 1.00 77.56 202 LEU A C 1
ATOM 1551 O O . LEU A 1 202 ? -39.927 -16.608 3.791 1.00 77.56 202 LEU A O 1
ATOM 1555 N N . SER A 1 203 ? -41.390 -14.914 3.672 1.00 68.19 203 SER A N 1
ATOM 1556 C CA . SER A 1 203 ? -42.478 -15.638 4.350 1.00 68.19 203 SER A CA 1
ATOM 1557 C C . SER A 1 203 ? -43.143 -16.688 3.452 1.00 68.19 203 SER A C 1
ATOM 1559 O O . SER A 1 203 ? -43.761 -17.629 3.945 1.00 68.19 203 SER A O 1
ATOM 1561 N N . SER A 1 204 ? -42.966 -16.560 2.132 1.00 53.22 204 SER A N 1
ATOM 1562 C CA . SER A 1 204 ? -43.455 -17.520 1.137 1.00 53.22 204 SER A CA 1
ATOM 1563 C C . SER A 1 204 ? -42.618 -18.804 1.050 1.00 53.22 204 SER A C 1
ATOM 1565 O O . SER A 1 204 ? -43.087 -19.802 0.498 1.00 53.22 204 SER A O 1
ATOM 1567 N N . ALA A 1 205 ? -41.412 -18.809 1.631 1.00 55.88 205 ALA A N 1
ATOM 1568 C CA . ALA A 1 205 ? -40.585 -19.999 1.761 1.00 55.88 205 ALA A CA 1
ATOM 1569 C C . ALA A 1 205 ? -41.174 -20.894 2.862 1.00 55.88 205 ALA A C 1
ATOM 1571 O O . ALA A 1 205 ? -40.839 -20.775 4.038 1.00 55.88 205 ALA A O 1
ATOM 1572 N N . SER A 1 206 ? -42.101 -21.774 2.487 1.00 49.41 206 SER A N 1
ATOM 1573 C CA . SER A 1 206 ? -42.546 -22.859 3.365 1.00 49.41 206 SER A CA 1
ATOM 1574 C C . SER A 1 206 ? -41.323 -23.712 3.706 1.00 49.41 206 SER A C 1
ATOM 1576 O O . SER A 1 206 ? -40.570 -24.053 2.792 1.00 49.41 206 SER A O 1
ATOM 1578 N N . ASP A 1 207 ? -41.114 -24.032 4.985 1.00 44.91 207 ASP A N 1
ATOM 1579 C CA . ASP A 1 207 ? -39.978 -24.822 5.479 1.00 44.91 207 ASP A CA 1
ATOM 1580 C C . ASP A 1 207 ? -39.668 -26.007 4.539 1.00 44.91 207 ASP A C 1
ATOM 1582 O O . ASP A 1 207 ? -40.445 -26.954 4.422 1.00 44.91 207 ASP A O 1
ATOM 1586 N N . GLY A 1 208 ? -38.551 -25.917 3.809 1.00 56.25 208 GLY A N 1
ATOM 1587 C CA . GLY A 1 208 ? -38.071 -26.947 2.880 1.00 56.25 208 GLY A CA 1
ATOM 1588 C C . GLY A 1 208 ? -38.279 -26.687 1.381 1.00 56.25 208 GLY A C 1
ATOM 1589 O O . GLY A 1 208 ? -37.581 -27.309 0.576 1.00 56.25 208 GLY A O 1
ATOM 1590 N N . ASN A 1 209 ? -39.144 -25.754 0.967 1.00 61.31 209 ASN A N 1
ATOM 1591 C CA . ASN A 1 209 ? -39.286 -25.407 -0.449 1.00 61.31 209 ASN A CA 1
ATOM 1592 C C . ASN A 1 209 ? -38.245 -24.353 -0.851 1.00 61.31 209 ASN A C 1
ATOM 1594 O O . ASN A 1 209 ? -38.304 -23.196 -0.446 1.00 61.31 209 ASN A O 1
ATOM 1598 N N . LYS A 1 210 ? -37.292 -24.762 -1.696 1.00 82.56 210 LYS A N 1
ATOM 1599 C CA . LYS A 1 210 ? -36.209 -23.959 -2.303 1.00 82.56 210 LYS A CA 1
ATOM 1600 C C . LYS A 1 210 ? -36.718 -22.931 -3.329 1.00 82.56 210 LYS A C 1
ATOM 1602 O O . LYS A 1 210 ? -36.081 -22.717 -4.358 1.00 82.56 210 LYS A O 1
ATOM 1607 N N . ILE A 1 211 ? -37.902 -22.369 -3.100 1.00 88.06 211 ILE A N 1
ATOM 1608 C CA . ILE A 1 211 ? -38.670 -21.555 -4.041 1.00 88.06 211 ILE A CA 1
ATOM 1609 C C . ILE A 1 211 ? -38.974 -20.213 -3.380 1.00 88.06 211 ILE A C 1
ATOM 1611 O O . ILE A 1 211 ? -39.587 -20.163 -2.319 1.00 88.06 211 ILE A O 1
ATOM 1615 N N . TYR A 1 212 ? -38.568 -19.130 -4.033 1.00 89.50 212 TYR A N 1
ATOM 1616 C CA . TYR A 1 212 ? -38.747 -17.761 -3.566 1.00 89.50 212 TYR A CA 1
ATOM 1617 C C . TYR A 1 212 ? -39.537 -16.972 -4.598 1.00 89.50 212 TYR A C 1
ATOM 1619 O O . TYR A 1 212 ? -39.293 -17.100 -5.798 1.00 89.50 212 TYR A O 1
ATOM 1627 N N . ARG A 1 213 ? -40.460 -16.125 -4.143 1.00 90.81 213 ARG A N 1
ATOM 1628 C CA . ARG A 1 213 ? -41.262 -15.286 -5.033 1.00 90.81 213 ARG A CA 1
ATOM 1629 C C . ARG A 1 213 ? -40.842 -13.827 -4.934 1.00 90.81 213 ARG A C 1
ATOM 1631 O O . ARG A 1 213 ? -40.685 -13.285 -3.835 1.00 90.81 213 ARG A O 1
ATOM 1638 N N . THR A 1 214 ? -40.664 -13.193 -6.086 1.00 92.12 214 THR A N 1
ATOM 1639 C CA . THR A 1 214 ? -40.389 -11.759 -6.155 1.00 92.12 214 THR A CA 1
ATOM 1640 C C . THR A 1 214 ? -41.687 -10.952 -6.178 1.00 92.12 214 THR A C 1
ATOM 1642 O O . THR A 1 214 ? -42.754 -11.453 -6.541 1.00 92.12 214 THR A O 1
ATOM 1645 N N . SER A 1 215 ? -41.606 -9.663 -5.850 1.00 92.81 215 SER A N 1
ATOM 1646 C CA . SER A 1 215 ? -42.727 -8.725 -5.987 1.00 92.81 215 SER A CA 1
ATOM 1647 C C . SER A 1 215 ? -43.186 -8.533 -7.438 1.00 92.81 215 SER A C 1
ATOM 1649 O O . SER A 1 215 ? -44.303 -8.078 -7.655 1.00 92.81 215 SER A O 1
ATOM 1651 N N . GLY A 1 216 ? -42.346 -8.883 -8.421 1.00 87.69 216 GLY A N 1
ATOM 1652 C CA . GLY A 1 216 ? -42.702 -8.909 -9.844 1.00 87.69 216 GLY A CA 1
ATOM 1653 C C . GLY A 1 216 ? -43.496 -10.152 -10.263 1.00 87.69 216 GLY A C 1
ATOM 1654 O O . GLY A 1 216 ? -43.958 -10.225 -11.396 1.00 87.69 216 GLY A O 1
ATOM 1655 N N . GLY A 1 217 ? -43.676 -11.123 -9.361 1.00 86.94 217 GLY A N 1
ATOM 1656 C CA . GLY A 1 217 ? -44.356 -12.389 -9.638 1.00 86.94 217 GLY A CA 1
ATOM 1657 C C . GLY A 1 217 ? -43.440 -13.497 -10.163 1.00 86.94 217 GLY A C 1
ATOM 1658 O O . GLY A 1 217 ? -43.919 -14.611 -10.374 1.00 86.94 217 GLY A O 1
ATOM 1659 N N . GLU A 1 218 ? -42.143 -13.229 -10.325 1.00 88.50 218 GLU A N 1
ATOM 1660 C CA . GLU A 1 218 ? -41.152 -14.217 -10.752 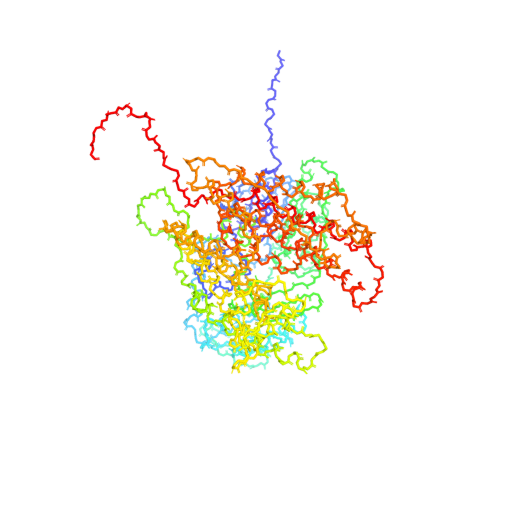1.00 88.50 218 GLU A CA 1
ATOM 1661 C C . GLU A 1 218 ? -40.880 -15.236 -9.640 1.00 88.50 218 GLU A C 1
ATOM 1663 O O . GLU A 1 218 ? -40.953 -14.930 -8.446 1.00 88.50 218 GLU A O 1
ATOM 1668 N N . THR A 1 219 ? -40.565 -16.466 -10.044 1.00 90.69 219 THR A N 1
ATOM 1669 C CA . THR A 1 219 ? -40.256 -17.574 -9.136 1.00 90.69 219 THR A CA 1
ATOM 1670 C C . THR A 1 219 ? -38.783 -17.944 -9.269 1.00 90.69 219 THR A C 1
ATOM 1672 O O . THR A 1 219 ? -38.331 -18.339 -10.341 1.00 90.69 219 THR A O 1
ATOM 1675 N N . ILE A 1 220 ? -38.033 -17.824 -8.176 1.00 91.88 220 ILE A N 1
ATOM 1676 C CA . ILE A 1 220 ? -36.600 -18.107 -8.106 1.00 91.88 220 ILE A CA 1
ATOM 1677 C C . ILE A 1 220 ? -36.395 -19.407 -7.337 1.00 91.88 220 ILE A C 1
ATOM 1679 O O . ILE A 1 220 ? -36.789 -19.520 -6.178 1.00 91.88 220 ILE A O 1
ATOM 1683 N N . HIS A 1 221 ? -35.726 -20.372 -7.962 1.00 91.44 221 HIS A N 1
ATOM 1684 C CA . HIS A 1 221 ? -35.275 -21.582 -7.285 1.00 91.44 221 HIS A CA 1
ATOM 1685 C C . HIS A 1 221 ? -33.847 -21.387 -6.767 1.00 91.44 221 HIS A C 1
ATOM 1687 O O . HIS A 1 221 ? -32.942 -21.132 -7.565 1.00 91.44 221 HIS A O 1
ATOM 1693 N N . ALA A 1 222 ? -33.646 -21.502 -5.453 1.00 93.06 222 ALA A N 1
ATOM 1694 C CA . ALA A 1 222 ? -32.324 -21.425 -4.834 1.00 93.06 222 ALA A CA 1
ATOM 1695 C C . ALA A 1 222 ? -32.195 -22.375 -3.634 1.00 93.06 222 ALA A C 1
ATOM 1697 O O . ALA A 1 222 ? -33.075 -22.439 -2.777 1.00 93.06 222 ALA A O 1
ATOM 1698 N N . ASP A 1 223 ? -31.080 -23.097 -3.546 1.00 93.44 223 ASP A N 1
ATOM 1699 C CA . ASP A 1 223 ? -30.825 -24.042 -2.454 1.00 93.44 223 ASP A CA 1
ATOM 1700 C C . ASP A 1 223 ? -30.641 -23.337 -1.108 1.00 93.44 223 ASP A C 1
ATOM 1702 O O . ASP A 1 223 ? -31.025 -23.879 -0.074 1.00 93.44 223 ASP A O 1
ATOM 1706 N N . ILE A 1 224 ? -30.055 -22.137 -1.133 1.00 93.19 224 ILE A N 1
ATOM 1707 C CA . ILE A 1 224 ? -29.824 -21.287 0.038 1.00 93.19 224 ILE A CA 1
ATOM 1708 C C . ILE A 1 224 ? -30.091 -19.818 -0.302 1.00 93.19 224 ILE A C 1
ATOM 1710 O O . ILE A 1 224 ? -29.991 -19.412 -1.464 1.00 93.19 224 ILE A O 1
ATOM 1714 N N . HIS A 1 225 ? -30.383 -19.005 0.717 1.00 93.88 225 HIS A N 1
ATOM 1715 C CA . HIS A 1 225 ? -30.500 -17.557 0.564 1.00 93.88 225 HIS A CA 1
ATOM 1716 C C . HIS A 1 225 ? -29.726 -16.780 1.637 1.00 93.88 225 HIS A C 1
ATOM 1718 O O . HIS A 1 225 ? -29.562 -17.248 2.763 1.00 93.88 225 HIS A O 1
ATOM 1724 N N . PHE A 1 226 ? -29.299 -15.563 1.295 1.00 93.56 226 PHE A N 1
ATOM 1725 C CA . PHE A 1 226 ? -28.661 -14.610 2.202 1.00 93.56 226 PHE A CA 1
ATOM 1726 C C . PHE A 1 226 ? -29.388 -13.270 2.195 1.00 93.56 226 PHE A C 1
ATOM 1728 O O . PHE A 1 226 ? -29.597 -12.662 1.144 1.00 93.56 226 PHE A O 1
ATOM 1735 N N . LEU A 1 227 ? -29.712 -12.769 3.386 1.00 92.75 227 LEU A N 1
ATOM 1736 C CA . LEU A 1 227 ? -30.340 -11.466 3.558 1.00 92.75 227 LEU A CA 1
ATOM 1737 C C . LEU A 1 227 ? -29.277 -10.378 3.792 1.00 92.75 227 LEU A C 1
ATOM 1739 O O . LEU A 1 227 ? -28.611 -10.344 4.824 1.00 92.75 227 LEU A O 1
ATOM 1743 N N . CYS A 1 228 ? -29.139 -9.471 2.829 1.00 92.06 228 CYS A N 1
ATOM 1744 C CA . CYS A 1 228 ? -28.172 -8.370 2.796 1.00 92.06 228 CYS A CA 1
ATOM 1745 C C . CYS A 1 228 ? -28.862 -6.991 2.788 1.00 92.06 228 CYS A C 1
ATOM 1747 O O . CYS A 1 228 ? -28.385 -6.041 2.162 1.00 92.06 228 CYS A O 1
ATOM 1749 N N . VAL A 1 229 ? -30.000 -6.875 3.480 1.00 87.56 229 VAL A N 1
ATOM 1750 C CA . VAL A 1 229 ? -30.731 -5.610 3.660 1.00 87.56 229 VAL A CA 1
ATOM 1751 C C . VAL A 1 229 ? -30.284 -4.876 4.928 1.00 87.56 229 VAL A C 1
ATOM 1753 O O . VAL A 1 229 ? -29.591 -5.431 5.781 1.00 87.56 229 VAL A O 1
ATOM 1756 N N . GLY A 1 230 ? -30.661 -3.599 5.044 1.00 79.75 230 GLY A N 1
ATOM 1757 C CA . GLY A 1 230 ? -30.342 -2.779 6.213 1.00 79.75 230 GLY A CA 1
ATOM 1758 C C . GLY A 1 230 ? -30.847 -3.404 7.516 1.00 79.75 230 GLY A C 1
ATOM 1759 O O . GLY A 1 230 ? -31.959 -3.925 7.574 1.00 79.75 230 GLY A O 1
ATOM 1760 N N . LYS A 1 231 ? -30.017 -3.336 8.557 1.00 82.94 231 LYS A N 1
ATOM 1761 C CA . LYS A 1 231 ? -30.285 -3.930 9.869 1.00 82.94 231 LYS A CA 1
ATOM 1762 C C . LYS A 1 231 ? -30.902 -2.903 10.825 1.00 82.94 231 LYS A C 1
ATOM 1764 O O . LYS A 1 231 ? -30.606 -1.713 10.698 1.00 82.94 231 LYS A O 1
ATOM 1769 N N . PRO A 1 232 ? -31.732 -3.327 11.792 1.00 87.12 232 PRO A N 1
ATOM 1770 C CA . PRO A 1 232 ? -32.256 -2.428 12.815 1.00 87.12 232 PRO A CA 1
ATOM 1771 C C . PRO A 1 232 ? -31.137 -1.907 13.731 1.00 87.12 232 PRO A C 1
ATOM 1773 O O . PRO A 1 232 ? -30.149 -2.593 13.995 1.00 87.12 232 PRO A O 1
ATOM 1776 N N . LEU A 1 233 ? -31.284 -0.679 14.231 1.00 91.12 233 LEU A N 1
ATOM 1777 C CA . LEU A 1 233 ? -30.324 -0.062 15.152 1.00 91.12 233 LEU A CA 1
ATOM 1778 C C . LEU A 1 233 ? -30.441 -0.654 16.564 1.00 91.12 233 LEU A C 1
ATOM 1780 O O . LEU A 1 233 ? -31.542 -0.864 17.067 1.00 91.12 233 LEU A O 1
ATOM 1784 N N . SER A 1 234 ? -29.306 -0.824 17.248 1.00 90.94 234 SER A N 1
ATOM 1785 C CA . SER A 1 234 ? -29.231 -1.294 18.644 1.00 90.94 234 SER A CA 1
ATOM 1786 C C . SER A 1 234 ? -29.316 -0.145 19.664 1.00 90.94 234 SER A C 1
ATOM 1788 O O . SER A 1 234 ? -28.698 -0.167 20.728 1.00 90.94 234 SER A O 1
ATOM 1790 N N . SER A 1 235 ? -30.036 0.922 19.322 1.00 93.06 235 SER A N 1
ATOM 1791 C CA . SER A 1 235 ? -30.286 2.087 20.186 1.00 93.06 235 SER A CA 1
ATOM 1792 C C . SER A 1 235 ? -31.710 2.124 20.741 1.00 93.06 235 SER A C 1
ATOM 1794 O O . SER A 1 235 ? -31.993 2.943 21.606 1.00 93.06 235 SER A O 1
ATOM 1796 N N . GLN A 1 236 ? -32.606 1.238 20.291 1.00 89.38 236 GLN A N 1
ATOM 1797 C CA . GLN A 1 236 ? -34.019 1.247 20.697 1.00 89.38 236 GLN A CA 1
ATOM 1798 C C . GLN A 1 236 ? -34.223 1.036 22.204 1.00 89.38 236 GLN A C 1
ATOM 1800 O O . GLN A 1 236 ? -35.106 1.655 22.792 1.00 89.38 236 GLN A O 1
ATOM 1805 N N . TRP A 1 237 ? -33.377 0.227 22.849 1.00 92.19 237 TRP A N 1
ATOM 1806 C CA . TRP A 1 237 ? -33.433 -0.015 24.295 1.00 92.19 237 TRP A CA 1
ATOM 1807 C C . TRP A 1 237 ? -33.200 1.260 25.124 1.00 92.19 237 TRP A C 1
ATOM 1809 O O . TRP A 1 237 ? -33.690 1.357 26.246 1.00 92.19 237 TRP A O 1
ATOM 1819 N N . LEU A 1 238 ? -32.548 2.284 24.554 1.00 94.62 238 LEU A N 1
ATOM 1820 C CA . LEU A 1 238 ? -32.351 3.577 25.216 1.00 94.62 238 LEU A CA 1
ATOM 1821 C C . LEU A 1 238 ? -33.673 4.306 25.498 1.00 94.62 238 LEU A C 1
ATOM 1823 O O . LEU A 1 238 ? -33.700 5.158 26.385 1.00 94.62 238 LEU A O 1
ATOM 1827 N N . ASN A 1 239 ? -34.765 3.954 24.808 1.00 91.50 239 ASN A N 1
ATOM 1828 C CA . ASN A 1 239 ? -36.093 4.527 25.042 1.00 91.50 239 ASN A CA 1
ATOM 1829 C C . ASN A 1 239 ? -36.641 4.207 26.447 1.00 91.50 239 ASN A C 1
ATOM 1831 O O . ASN A 1 239 ? -37.457 4.954 26.976 1.00 91.50 239 ASN A O 1
ATOM 1835 N N . GLY A 1 240 ? -36.167 3.123 27.070 1.00 91.06 240 GLY A N 1
ATOM 1836 C CA . GLY A 1 240 ? -36.487 2.769 28.456 1.00 91.06 240 GLY A CA 1
ATOM 1837 C C . GLY A 1 240 ? -35.582 3.423 29.504 1.00 91.06 240 GLY A C 1
ATOM 1838 O O . GLY A 1 240 ? -35.703 3.102 30.681 1.00 91.06 240 GLY A O 1
ATOM 1839 N N . THR A 1 241 ? -34.660 4.305 29.102 1.00 94.62 241 THR A N 1
ATOM 1840 C CA . THR A 1 241 ? -33.609 4.845 29.980 1.00 94.62 241 THR A CA 1
ATOM 1841 C C . THR A 1 241 ? -33.728 6.356 30.152 1.00 94.62 241 THR A C 1
ATOM 1843 O O . THR A 1 241 ? -34.556 7.025 29.526 1.00 94.62 241 THR A O 1
ATOM 1846 N N . VAL A 1 242 ? -32.814 6.932 30.936 1.00 94.62 242 VAL A N 1
ATOM 1847 C CA . VAL A 1 242 ? -32.678 8.386 31.096 1.00 94.62 242 VAL A CA 1
ATOM 1848 C C . VAL A 1 242 ? -32.262 9.127 29.806 1.00 94.62 242 VAL A C 1
ATOM 1850 O O . VAL A 1 242 ? -32.160 10.356 29.789 1.00 94.62 242 VAL A O 1
ATOM 1853 N N . LEU A 1 243 ? -32.000 8.393 28.717 1.00 95.12 243 LEU A N 1
ATOM 1854 C CA . LEU A 1 243 ? -31.627 8.917 27.399 1.00 95.12 243 LEU A CA 1
ATOM 1855 C C . LEU A 1 243 ? -32.763 8.863 26.362 1.00 95.12 243 LEU A C 1
ATOM 1857 O O . LEU A 1 243 ? -32.510 9.148 25.191 1.00 95.12 243 LEU A O 1
ATOM 1861 N N . LYS A 1 244 ? -34.003 8.542 26.757 1.00 93.81 244 LYS A N 1
ATOM 1862 C CA . LYS A 1 244 ? -35.159 8.455 25.841 1.00 93.81 244 LYS A CA 1
ATOM 1863 C C . LYS A 1 244 ? -35.349 9.708 24.970 1.00 93.81 244 LYS A C 1
ATOM 1865 O O . LYS A 1 244 ? -35.529 9.602 23.761 1.00 93.81 244 LYS A O 1
ATOM 1870 N N . ASP A 1 245 ? -35.168 10.894 25.555 1.00 94.19 245 ASP A N 1
ATOM 1871 C CA . ASP A 1 245 ? -35.350 12.191 24.883 1.00 94.19 245 ASP A CA 1
ATOM 1872 C C . ASP A 1 245 ? -34.140 12.585 24.008 1.00 94.19 245 ASP A C 1
ATOM 1874 O O . ASP A 1 245 ? -34.106 13.649 23.390 1.00 94.19 245 ASP A O 1
ATOM 1878 N N . SER A 1 246 ? -33.112 11.729 23.958 1.00 95.31 246 SER A N 1
ATOM 1879 C CA . SER A 1 246 ? -31.915 11.906 23.129 1.00 95.31 246 SER A CA 1
ATOM 1880 C C . SER A 1 246 ? -31.976 11.145 21.801 1.00 95.31 246 SER A C 1
ATOM 1882 O O . SER A 1 246 ? -31.014 11.198 21.031 1.00 95.31 246 SER A O 1
ATOM 1884 N N . LEU A 1 247 ? -33.075 10.442 21.516 1.00 95.19 247 LEU A N 1
ATOM 1885 C CA . LEU A 1 247 ? -33.297 9.735 20.255 1.00 95.19 247 LEU A CA 1
ATOM 1886 C C . LEU A 1 247 ? -34.088 10.603 19.268 1.00 95.19 247 LEU A C 1
ATOM 1888 O O . LEU A 1 247 ? -35.015 11.313 19.648 1.00 95.19 247 LEU A O 1
ATOM 1892 N N . ASP A 1 248 ? -33.732 10.546 17.986 1.00 94.44 248 ASP A N 1
ATOM 1893 C CA . ASP A 1 248 ? -34.548 11.125 16.920 1.00 94.44 248 ASP A CA 1
ATOM 1894 C C . ASP A 1 248 ? -35.731 10.211 16.548 1.00 94.44 248 ASP A C 1
ATOM 1896 O O . ASP A 1 248 ? -35.819 9.061 16.981 1.00 94.44 248 ASP A O 1
ATOM 1900 N N . GLY A 1 249 ? -36.632 10.691 15.683 1.00 90.44 249 GLY A N 1
ATOM 1901 C CA . GLY A 1 249 ? -37.804 9.920 15.241 1.00 90.44 249 GLY A CA 1
ATOM 1902 C C . GLY A 1 249 ? -37.491 8.628 14.467 1.00 90.44 249 GLY A C 1
ATOM 1903 O O . GLY A 1 249 ? -38.408 7.885 14.136 1.00 90.44 249 GLY A O 1
ATOM 1904 N N . LYS A 1 250 ? -36.217 8.344 14.162 1.00 90.56 250 LYS A N 1
ATOM 1905 C CA . LYS A 1 250 ? -35.749 7.095 13.538 1.00 90.56 250 LYS A CA 1
ATOM 1906 C C . LYS A 1 250 ? -34.980 6.207 14.526 1.00 90.56 250 LYS A C 1
ATOM 1908 O O . LYS A 1 250 ? -34.358 5.232 14.108 1.00 90.56 250 LYS A O 1
ATOM 1913 N N . GLY A 1 251 ? -34.989 6.544 15.818 1.00 92.31 251 GLY A N 1
ATOM 1914 C CA . GLY A 1 251 ? -34.284 5.817 16.869 1.00 92.31 251 GLY A CA 1
ATOM 1915 C C . GLY A 1 251 ? -32.771 6.049 16.894 1.00 92.31 251 GLY A C 1
ATOM 1916 O O . GLY A 1 251 ? -32.064 5.268 17.526 1.00 92.31 251 GLY A O 1
ATOM 1917 N N . ARG A 1 252 ? -32.239 7.080 16.223 1.00 95.62 252 ARG A N 1
ATOM 1918 C CA . ARG A 1 252 ? -30.802 7.418 16.238 1.00 95.62 252 ARG A CA 1
ATOM 1919 C C . ARG A 1 252 ? -30.486 8.384 17.374 1.00 95.62 252 ARG A C 1
ATOM 1921 O O . ARG A 1 252 ? -31.240 9.316 17.624 1.00 95.62 252 ARG A O 1
ATOM 1928 N N . VAL A 1 253 ? -29.336 8.222 18.015 1.00 97.25 253 VAL A N 1
ATOM 1929 C CA . VAL A 1 253 ? -28.869 9.093 19.097 1.00 97.25 253 VAL A CA 1
ATOM 1930 C C . VAL A 1 253 ? -28.425 10.447 18.542 1.00 97.25 253 VAL A C 1
ATOM 1932 O O . VAL A 1 253 ? -27.563 10.519 17.661 1.00 97.25 253 VAL A O 1
ATOM 1935 N N . MET A 1 254 ? -29.002 11.522 19.075 1.00 97.62 254 MET A N 1
ATOM 1936 C CA . MET A 1 254 ? -28.664 12.901 18.736 1.00 97.62 254 MET A CA 1
ATOM 1937 C C . MET A 1 254 ? -27.378 13.338 19.437 1.00 97.62 254 MET A C 1
ATOM 1939 O O . MET A 1 254 ? -27.318 13.374 20.670 1.00 97.62 254 MET A O 1
ATOM 1943 N N . VAL A 1 255 ? -26.364 13.715 18.654 1.00 97.69 255 VAL A N 1
ATOM 1944 C CA . VAL A 1 255 ? -25.053 14.139 19.168 1.00 97.69 255 VAL A CA 1
ATOM 1945 C C . VAL A 1 255 ? -24.646 15.533 18.693 1.00 97.69 255 VAL A C 1
ATOM 1947 O O . VAL A 1 255 ? -25.085 15.995 17.640 1.00 97.69 255 VAL A O 1
ATOM 1950 N N . ASP A 1 256 ? -23.807 16.208 19.479 1.00 96.00 256 ASP A N 1
ATOM 1951 C CA . ASP A 1 256 ? -23.164 17.467 19.091 1.00 96.00 256 ASP A CA 1
ATOM 1952 C C . ASP A 1 256 ? -21.866 17.246 18.285 1.00 96.00 256 ASP A C 1
ATOM 1954 O O . ASP A 1 256 ? -21.434 16.119 18.040 1.00 96.00 256 ASP A O 1
ATOM 1958 N N . GLU A 1 257 ? -21.204 18.337 17.887 1.00 95.31 257 GLU A N 1
ATOM 1959 C CA . GLU A 1 257 ? -19.935 18.289 17.143 1.00 95.31 257 GLU A CA 1
ATOM 1960 C C . GLU A 1 257 ? -18.778 17.632 17.918 1.00 95.31 257 GLU A C 1
ATOM 1962 O O . GLU A 1 257 ? -17.776 17.261 17.318 1.00 95.31 257 GLU A O 1
ATOM 1967 N N . TYR A 1 258 ? -18.892 17.461 19.237 1.00 96.69 258 TYR A N 1
ATOM 1968 C CA . TYR A 1 258 ? -17.914 16.765 20.079 1.00 96.69 258 TYR A CA 1
ATOM 1969 C C . TYR A 1 258 ? -18.278 15.291 20.303 1.00 96.69 258 TYR A C 1
ATOM 1971 O O . TYR A 1 258 ? -17.583 14.609 21.065 1.00 96.69 258 TYR A O 1
ATOM 1979 N N . LEU A 1 259 ? -19.341 14.816 19.639 1.00 97.88 259 LEU A N 1
ATOM 1980 C CA . LEU A 1 259 ? -19.945 13.488 19.764 1.00 97.88 259 LEU A CA 1
ATOM 1981 C C . LEU A 1 259 ? -20.556 13.213 21.147 1.00 97.88 259 LEU A C 1
ATOM 1983 O O . LEU A 1 259 ? -20.714 12.057 21.548 1.00 97.88 259 LEU A O 1
ATOM 1987 N N . ARG A 1 260 ? -20.910 14.272 21.885 1.00 97.50 260 ARG A N 1
ATOM 1988 C CA . ARG A 1 260 ? -21.653 14.166 23.146 1.00 97.50 260 ARG A CA 1
ATOM 1989 C C . ARG A 1 2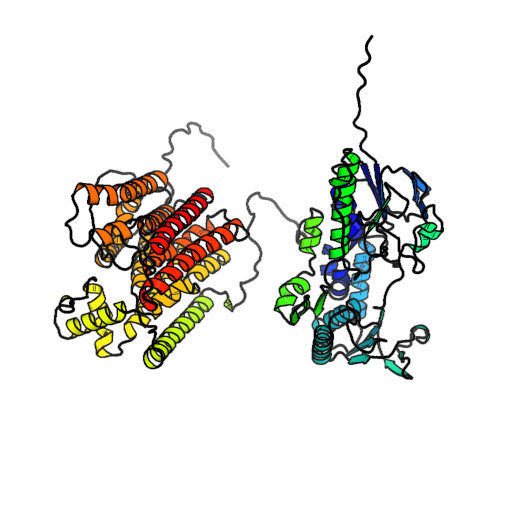60 ? -23.135 14.039 22.857 1.00 97.50 260 ARG A C 1
ATOM 1991 O O . ARG A 1 260 ? -23.642 14.707 21.957 1.00 97.50 260 ARG A O 1
ATOM 1998 N N . ILE A 1 261 ? -23.831 13.226 23.641 1.00 97.00 261 ILE A N 1
ATOM 1999 C CA . ILE A 1 261 ? -25.287 13.126 23.565 1.00 97.00 261 ILE A CA 1
ATOM 2000 C C . ILE A 1 261 ? -25.896 14.472 23.961 1.00 97.00 261 ILE A C 1
ATOM 2002 O O . ILE A 1 261 ? -25.479 15.099 24.939 1.00 97.00 261 ILE A O 1
ATOM 2006 N N . ARG A 1 262 ? -26.876 14.943 23.186 1.00 90.06 262 ARG A N 1
ATOM 2007 C CA . ARG A 1 262 ? -27.534 16.228 23.435 1.00 90.06 262 ARG A CA 1
ATOM 2008 C C . ARG A 1 262 ? -28.091 16.283 24.865 1.00 90.06 262 ARG A C 1
ATOM 2010 O O . ARG A 1 262 ? -28.799 15.385 25.294 1.00 90.06 262 ARG A O 1
ATOM 2017 N N . GLY A 1 263 ? -27.766 17.349 25.600 1.00 87.94 263 GLY A N 1
ATOM 2018 C CA . GLY A 1 263 ? -28.181 17.523 27.000 1.00 87.94 263 GLY A CA 1
ATOM 2019 C C . GLY A 1 263 ? -27.274 16.844 28.035 1.00 87.94 263 GLY A C 1
ATOM 2020 O O . GLY A 1 263 ? -27.499 17.014 29.228 1.00 87.94 263 GLY A O 1
ATOM 2021 N N . ARG A 1 264 ? -26.222 16.130 27.613 1.00 93.44 264 ARG A N 1
ATOM 2022 C CA . ARG A 1 264 ? -25.271 15.445 28.500 1.00 93.44 264 ARG A CA 1
ATOM 2023 C C . ARG A 1 264 ? -23.854 15.978 28.304 1.00 93.44 264 ARG A C 1
ATOM 2025 O O . ARG A 1 264 ? -23.408 16.209 27.182 1.00 93.44 264 ARG A O 1
ATOM 2032 N N . SER A 1 265 ? -23.118 16.179 29.396 1.00 92.31 265 SER A N 1
ATOM 2033 C CA . SER A 1 265 ? -21.740 16.691 29.338 1.00 92.31 265 SER A CA 1
ATOM 2034 C C . SER A 1 265 ? -20.693 15.578 29.269 1.00 92.31 265 SER A C 1
ATOM 2036 O O . SER A 1 265 ? -19.652 15.782 28.646 1.00 92.31 265 SER A O 1
ATOM 2038 N N . ASN A 1 266 ? -20.980 14.421 29.868 1.00 95.06 266 ASN A N 1
ATOM 2039 C CA . ASN A 1 266 ? -20.064 13.294 30.070 1.00 95.06 266 ASN A CA 1
ATOM 2040 C C . ASN A 1 266 ? -20.488 11.992 29.358 1.00 95.06 266 ASN A C 1
ATOM 2042 O O . ASN A 1 266 ? -19.806 10.975 29.498 1.00 95.06 266 ASN A O 1
ATOM 2046 N N . VAL A 1 267 ? -21.577 12.017 28.584 1.00 98.06 267 VAL A N 1
ATOM 2047 C CA . VAL A 1 267 ? -22.081 10.862 27.823 1.00 98.06 267 VAL A CA 1
ATOM 2048 C C . VAL A 1 267 ? -21.900 11.100 26.324 1.00 98.06 267 VAL A C 1
ATOM 2050 O O . VAL A 1 267 ? -22.269 12.153 25.804 1.00 98.06 267 VAL A O 1
ATOM 2053 N N . PHE A 1 268 ? -21.351 10.111 25.626 1.00 98.50 268 PHE A N 1
ATOM 2054 C CA . PHE A 1 268 ? -21.005 10.151 24.207 1.00 98.50 268 PHE A CA 1
ATOM 2055 C C . PHE A 1 268 ? -21.689 9.014 23.450 1.00 98.50 268 PHE A C 1
ATOM 2057 O O . PHE A 1 268 ? -21.881 7.928 23.997 1.00 98.50 268 PHE A O 1
ATOM 2064 N N . ALA A 1 269 ? -21.994 9.229 22.172 1.00 98.31 269 ALA A N 1
ATOM 2065 C CA . ALA A 1 269 ? -22.469 8.174 21.279 1.00 98.31 269 ALA A CA 1
ATOM 2066 C C . ALA A 1 269 ? -21.689 8.193 19.963 1.00 98.31 269 ALA A C 1
ATOM 2068 O O . ALA A 1 269 ? -21.408 9.254 19.407 1.00 98.31 269 ALA A O 1
ATOM 2069 N N . VAL A 1 270 ? -21.310 7.010 19.475 1.00 98.00 270 VAL A N 1
ATOM 2070 C CA . VAL A 1 270 ? -20.422 6.857 18.316 1.00 98.00 270 VAL A CA 1
ATOM 2071 C C . VAL A 1 270 ? -20.850 5.718 17.401 1.00 98.00 270 VAL A C 1
ATOM 2073 O O . VAL A 1 270 ? -21.414 4.714 17.826 1.00 98.00 270 VAL A O 1
ATOM 2076 N N . GLY A 1 271 ? -20.489 5.845 16.127 1.00 96.19 271 GLY A N 1
ATOM 2077 C CA . GLY A 1 271 ? -20.763 4.827 15.113 1.00 96.19 271 GLY A CA 1
ATOM 2078 C C . GLY A 1 271 ? -22.201 4.888 14.603 1.00 96.19 271 GLY A C 1
ATOM 2079 O O . GLY A 1 271 ? -22.796 5.966 14.519 1.00 96.19 271 GLY A O 1
ATOM 2080 N N . ASP A 1 272 ? -22.738 3.728 14.238 1.00 94.94 272 ASP A N 1
ATOM 2081 C CA . ASP A 1 272 ? -23.937 3.619 13.400 1.00 94.94 272 ASP A CA 1
ATOM 2082 C C . ASP A 1 272 ? -25.211 4.146 14.073 1.00 94.94 272 ASP A C 1
ATOM 2084 O O . ASP A 1 272 ? -26.107 4.631 13.387 1.00 94.94 272 ASP A O 1
ATOM 2088 N N . ILE A 1 273 ? -25.252 4.152 15.410 1.00 96.25 273 ILE A N 1
ATOM 2089 C CA . ILE A 1 273 ? -26.398 4.641 16.192 1.00 96.25 273 ILE A CA 1
ATOM 2090 C C . ILE A 1 273 ? -26.592 6.158 16.129 1.00 96.25 273 ILE A C 1
ATOM 2092 O O . ILE A 1 273 ? -27.623 6.648 16.571 1.00 96.25 273 ILE A O 1
ATOM 2096 N N . THR A 1 274 ? -25.618 6.921 15.633 1.00 97.06 274 THR A N 1
ATOM 2097 C CA . THR A 1 274 ? -25.661 8.392 15.651 1.00 97.06 274 THR A CA 1
ATOM 2098 C C . THR A 1 274 ? -26.550 8.966 14.544 1.00 97.06 274 THR A C 1
ATOM 2100 O O . THR A 1 274 ? -26.610 8.438 13.429 1.00 97.06 274 THR A O 1
ATOM 2103 N N . ASN A 1 275 ? -27.183 10.113 14.797 1.00 95.75 275 ASN A N 1
ATOM 2104 C CA . ASN A 1 275 ? -27.996 10.830 13.806 1.00 95.75 275 ASN A CA 1
ATOM 2105 C C . ASN A 1 275 ? -27.176 11.617 12.760 1.00 95.75 275 ASN A C 1
ATOM 2107 O O . ASN A 1 275 ? -27.757 12.332 11.944 1.00 95.75 275 ASN A O 1
ATOM 2111 N N . ILE A 1 276 ? -25.847 11.481 12.769 1.00 95.56 276 ILE A N 1
ATOM 2112 C CA . ILE A 1 276 ? -24.943 12.168 11.844 1.00 95.56 276 ILE A CA 1
ATOM 2113 C C . ILE A 1 276 ? -25.292 11.777 10.392 1.00 95.56 276 ILE A C 1
ATOM 2115 O O . ILE A 1 276 ? -25.356 10.572 10.103 1.00 95.56 276 ILE A O 1
ATOM 2119 N N . PRO A 1 277 ? -25.530 12.757 9.492 1.00 91.62 277 PRO A N 1
ATOM 2120 C CA . PRO A 1 277 ? -25.980 12.524 8.120 1.00 91.62 277 PRO A CA 1
ATOM 2121 C C . PRO A 1 277 ? -24.813 12.096 7.222 1.00 91.62 277 PRO A C 1
ATOM 2123 O O . PRO A 1 277 ? -24.276 12.877 6.445 1.00 91.62 277 PRO A O 1
ATOM 2126 N N . GLU A 1 278 ? -24.404 10.841 7.358 1.00 89.94 278 GLU A N 1
ATOM 2127 C CA . GLU A 1 278 ? -23.302 10.242 6.608 1.00 89.94 278 GLU A CA 1
ATOM 2128 C C . GLU A 1 278 ? -23.532 8.739 6.420 1.00 89.94 278 GLU A C 1
ATOM 2130 O O . GLU A 1 278 ? -24.329 8.116 7.135 1.00 89.94 278 GLU A O 1
ATOM 2135 N N . MET A 1 279 ? -22.790 8.136 5.493 1.00 86.56 279 MET A N 1
ATOM 2136 C CA . MET A 1 279 ? -22.758 6.683 5.363 1.00 86.56 279 MET A CA 1
ATOM 2137 C C . MET A 1 279 ? -22.182 6.036 6.623 1.00 86.56 279 MET A C 1
ATOM 2139 O O . MET A 1 279 ? -21.111 6.406 7.103 1.00 86.56 279 MET A O 1
ATOM 2143 N N . LYS A 1 280 ? -22.856 5.007 7.131 1.00 89.19 280 LYS A N 1
ATOM 2144 C CA . LYS A 1 280 ? -22.388 4.261 8.300 1.00 89.19 280 LYS A CA 1
ATOM 2145 C C . LYS A 1 280 ? -21.324 3.249 7.878 1.00 89.19 280 LYS A C 1
ATOM 2147 O O . LYS A 1 280 ? -21.634 2.190 7.340 1.00 89.19 280 LYS A O 1
ATOM 2152 N N . GLN A 1 281 ? -20.055 3.623 8.048 1.00 89.81 281 GLN A N 1
ATOM 2153 C CA . GLN A 1 281 ? -18.902 2.823 7.631 1.00 89.81 281 GLN A CA 1
ATOM 2154 C C . GLN A 1 281 ? -17.891 2.613 8.763 1.00 89.81 281 GLN A C 1
ATOM 2156 O O . GLN A 1 281 ? -17.708 3.453 9.644 1.00 89.81 281 GLN A O 1
ATOM 2161 N N . GLY A 1 282 ? -17.146 1.509 8.685 1.00 90.75 282 GLY A N 1
ATOM 2162 C CA . GLY A 1 282 ? -16.159 1.130 9.694 1.00 90.75 282 GLY A CA 1
ATOM 2163 C C . GLY A 1 282 ? -15.069 2.177 9.952 1.00 90.75 282 GLY A C 1
ATOM 2164 O O . GLY A 1 282 ? -14.767 2.475 11.105 1.00 90.75 282 GLY A O 1
ATOM 2165 N N . TYR A 1 283 ? -14.505 2.789 8.904 1.00 90.06 283 TYR A N 1
ATOM 2166 C CA . TYR A 1 283 ? -13.456 3.806 9.081 1.00 90.06 283 TYR A CA 1
ATOM 2167 C C . TYR A 1 283 ? -13.993 5.088 9.744 1.00 90.06 283 TYR A C 1
ATOM 2169 O O . TYR A 1 283 ? -13.277 5.754 10.496 1.00 90.06 283 TYR A O 1
ATOM 2177 N N . ILE A 1 284 ? -15.261 5.422 9.488 1.00 94.56 284 ILE A N 1
ATOM 2178 C CA . ILE A 1 284 ? -15.960 6.549 10.111 1.00 94.56 284 ILE A CA 1
ATOM 2179 C C . ILE A 1 284 ? -16.178 6.248 11.596 1.00 94.56 284 ILE A C 1
ATOM 2181 O O . ILE A 1 284 ? -15.828 7.062 12.448 1.00 94.56 284 ILE A O 1
ATOM 2185 N N . ALA A 1 285 ? -16.623 5.034 11.933 1.00 95.50 285 ALA A N 1
ATOM 2186 C CA . ALA A 1 285 ? -16.746 4.591 13.321 1.00 95.50 285 ALA A CA 1
ATOM 2187 C C . ALA A 1 285 ? -15.400 4.623 14.080 1.00 95.50 285 ALA A C 1
ATOM 2189 O O . ALA A 1 285 ? -15.359 5.047 15.237 1.00 95.50 285 ALA A O 1
ATOM 2190 N N . GLU A 1 286 ? -14.281 4.246 13.445 1.00 95.31 286 GLU A N 1
ATOM 2191 C CA . GLU A 1 286 ? -12.942 4.415 14.040 1.00 95.31 286 GLU A CA 1
ATOM 2192 C C . GLU A 1 286 ? -12.577 5.899 14.228 1.00 95.31 286 GLU A C 1
ATOM 2194 O O . GLU A 1 286 ? -11.958 6.270 15.228 1.00 95.31 286 GLU A O 1
ATOM 2199 N N . THR A 1 287 ? -12.984 6.771 13.304 1.00 96.19 287 THR A N 1
ATOM 2200 C CA . THR A 1 287 ? -12.772 8.224 13.415 1.00 96.19 287 THR A CA 1
ATOM 2201 C C . THR A 1 287 ? -13.556 8.807 14.593 1.00 96.19 287 THR A C 1
ATOM 2203 O O . THR A 1 287 ? -12.978 9.529 15.407 1.00 96.19 287 THR A O 1
ATOM 2206 N N . HIS A 1 288 ? -14.822 8.414 14.760 1.00 98.06 288 HIS A N 1
ATOM 2207 C CA . HIS A 1 288 ? -15.639 8.777 15.920 1.00 98.06 288 HIS A CA 1
ATOM 2208 C C . HIS A 1 288 ? -14.982 8.371 17.242 1.00 98.06 288 HIS A C 1
ATOM 2210 O O . HIS A 1 288 ? -14.892 9.181 18.166 1.00 98.06 288 HIS A O 1
ATOM 2216 N N . ALA A 1 289 ? -14.469 7.140 17.323 1.00 97.81 289 ALA A N 1
ATOM 2217 C CA . ALA A 1 289 ? -13.784 6.658 18.518 1.00 97.81 289 ALA A CA 1
ATOM 2218 C C . ALA A 1 289 ? -12.561 7.522 18.861 1.00 97.81 289 ALA A C 1
ATOM 2220 O O . ALA A 1 289 ? -12.398 7.913 20.012 1.00 97.81 289 ALA A O 1
ATOM 2221 N N . ASN A 1 290 ? -11.732 7.884 17.877 1.00 97.81 290 ASN A N 1
ATOM 2222 C CA . ASN A 1 290 ? -10.564 8.739 18.112 1.00 97.81 290 ASN A CA 1
ATOM 2223 C C . ASN A 1 290 ? -10.945 10.137 18.632 1.00 97.81 290 ASN A C 1
ATOM 2225 O O . ASN A 1 290 ? -10.274 10.659 19.527 1.00 97.81 290 ASN A O 1
ATOM 2229 N N . VAL A 1 291 ? -12.023 10.730 18.106 1.00 98.00 291 VAL A N 1
ATOM 2230 C CA . VAL A 1 291 ? -12.537 12.027 18.577 1.00 98.00 291 VAL A CA 1
ATOM 2231 C C . VAL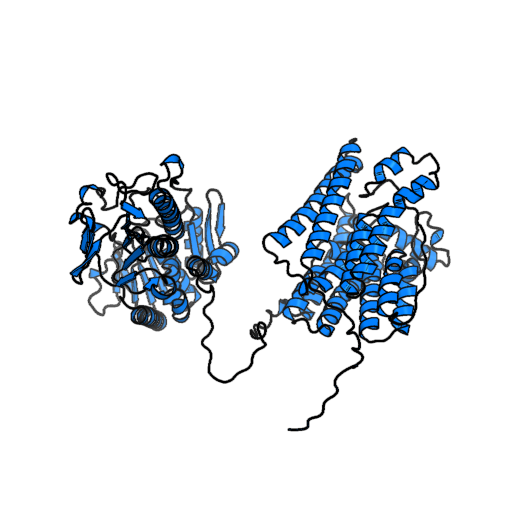 A 1 291 ? -12.987 11.928 20.034 1.00 98.00 291 VAL A C 1
ATOM 2233 O O . VAL A 1 291 ? -12.532 12.718 20.863 1.00 98.00 291 VAL A O 1
ATOM 2236 N N . VAL A 1 292 ? -13.808 10.928 20.373 1.00 98.00 292 VAL A N 1
ATOM 2237 C CA . VAL A 1 292 ? -14.306 10.736 21.745 1.00 98.00 292 VAL A CA 1
ATOM 2238 C C . VAL A 1 292 ? -13.177 10.422 22.721 1.00 98.00 292 VAL A C 1
ATOM 2240 O O . VAL A 1 292 ? -13.107 11.042 23.777 1.00 98.00 292 VAL A O 1
ATOM 2243 N N . VAL A 1 293 ? -12.236 9.543 22.363 1.00 98.00 293 VAL A N 1
ATOM 2244 C CA . VAL A 1 293 ? -11.065 9.227 23.200 1.00 98.00 293 VAL A CA 1
ATOM 2245 C C . VAL A 1 293 ? -10.273 10.491 23.524 1.00 98.00 293 VAL A C 1
ATOM 2247 O O . VAL A 1 293 ? -9.933 10.732 24.682 1.00 98.00 293 VAL A O 1
ATOM 2250 N N . LYS A 1 294 ? -9.993 11.328 22.518 1.00 97.25 294 LYS A N 1
ATOM 2251 C CA . LYS A 1 294 ? -9.275 12.588 22.728 1.00 97.25 294 LYS A CA 1
ATOM 2252 C C . LYS A 1 294 ? -10.069 13.543 23.620 1.00 97.25 294 LYS A C 1
ATOM 2254 O O . LYS A 1 294 ? -9.489 14.150 24.518 1.00 97.25 294 LYS A O 1
ATOM 2259 N N . ASN A 1 295 ? -11.376 13.654 23.401 1.00 97.56 295 ASN A N 1
ATOM 2260 C CA . ASN A 1 295 ? -12.252 14.523 24.183 1.00 97.56 295 ASN A CA 1
ATOM 2261 C C . ASN A 1 295 ? -12.332 14.087 25.651 1.00 97.56 295 ASN A C 1
ATOM 2263 O O . ASN A 1 295 ? -12.140 14.924 26.530 1.00 97.56 295 ASN A O 1
ATOM 2267 N N . ILE A 1 296 ? -12.494 12.790 25.923 1.00 97.25 296 ILE A N 1
ATOM 2268 C CA . ILE A 1 296 ? -12.497 12.239 27.285 1.00 97.25 296 ILE A CA 1
ATOM 2269 C C . ILE A 1 296 ? -11.153 12.505 27.976 1.00 97.25 296 ILE A C 1
ATOM 2271 O O . ILE A 1 296 ? -11.141 13.018 29.089 1.00 97.25 296 ILE A O 1
ATOM 2275 N N . LYS A 1 297 ? -10.008 12.278 27.313 1.00 95.88 297 LYS A N 1
ATOM 2276 C CA . LYS A 1 297 ? -8.679 12.594 27.884 1.00 95.88 297 LYS A CA 1
ATOM 2277 C C . LYS A 1 297 ? -8.513 14.074 28.245 1.00 95.88 297 LYS A C 1
ATOM 2279 O O . LYS A 1 297 ? -7.968 14.408 29.300 1.00 95.88 297 LYS A O 1
ATOM 2284 N N . VAL A 1 298 ? -8.993 14.975 27.388 1.00 94.94 298 VAL A N 1
ATOM 2285 C CA . VAL A 1 298 ? -8.973 16.421 27.664 1.00 94.94 298 VAL A CA 1
ATOM 2286 C C . VAL A 1 298 ? -9.851 16.756 28.870 1.00 94.94 298 VAL A C 1
ATOM 2288 O O . VAL A 1 298 ? -9.426 17.520 29.729 1.00 94.94 298 VAL A O 1
ATOM 2291 N N . MET A 1 299 ? -11.040 16.165 28.973 1.00 93.75 299 MET A N 1
ATOM 2292 C CA . MET A 1 299 ? -11.948 16.405 30.096 1.00 93.75 299 MET A CA 1
ATOM 2293 C C . MET A 1 299 ? -11.420 15.833 31.420 1.00 93.75 299 MET A C 1
ATOM 2295 O O . MET A 1 299 ? -11.454 16.524 32.435 1.00 93.75 299 MET A O 1
ATOM 2299 N N . MET A 1 300 ? -10.845 14.626 31.415 1.00 93.88 300 MET A N 1
ATOM 2300 C CA . MET A 1 300 ? -10.239 14.004 32.603 1.00 93.88 300 MET A CA 1
ATOM 2301 C C . MET A 1 300 ? -9.074 14.820 33.179 1.00 93.88 300 MET A C 1
ATOM 2303 O O . MET A 1 300 ? -8.875 14.829 34.389 1.00 93.88 300 MET A O 1
ATOM 2307 N N . SER A 1 301 ? -8.333 15.533 32.326 1.00 89.62 301 SER A N 1
ATOM 2308 C CA . SER A 1 301 ? -7.222 16.411 32.725 1.00 89.62 301 SER A CA 1
ATOM 2309 C C . SER A 1 301 ? -7.649 17.844 33.083 1.00 89.62 301 SER A C 1
ATOM 2311 O O . SER A 1 301 ? -6.793 18.706 33.269 1.00 89.62 301 SER A O 1
ATOM 2313 N N . GLY A 1 302 ? -8.956 18.132 33.158 1.00 86.50 302 GLY A N 1
ATOM 2314 C CA . GLY A 1 302 ? -9.471 19.481 33.433 1.00 86.50 302 GLY A CA 1
ATOM 2315 C C . GLY A 1 302 ? -9.248 20.479 32.286 1.00 86.50 302 GLY A C 1
ATOM 2316 O O . GLY A 1 302 ? -9.266 21.694 32.485 1.00 86.50 302 GLY A O 1
ATOM 2317 N N . GLY A 1 303 ? -8.994 19.992 31.069 1.00 82.88 303 GLY A N 1
ATOM 2318 C CA . GLY A 1 303 ? -8.745 20.823 29.899 1.00 82.88 303 GLY A CA 1
ATOM 2319 C C . GLY A 1 303 ? -9.979 21.612 29.446 1.00 82.88 303 GLY A C 1
ATOM 2320 O O . GLY A 1 303 ? -11.107 21.127 29.459 1.00 82.88 303 GLY A O 1
ATOM 2321 N N . LYS A 1 304 ? -9.761 22.850 28.983 1.00 82.94 304 LYS A N 1
ATOM 2322 C CA . LYS A 1 304 ? -10.830 23.723 28.462 1.00 82.94 304 LYS A CA 1
ATOM 2323 C C . LYS A 1 304 ? -11.411 23.192 27.143 1.00 82.94 304 LYS A C 1
ATOM 2325 O O . LYS A 1 304 ? -10.671 22.671 26.308 1.00 82.94 304 LYS A O 1
ATOM 2330 N N . LYS A 1 305 ? -12.697 23.482 26.887 1.00 80.25 305 LYS A N 1
ATOM 2331 C CA . LYS A 1 305 ? -13.448 23.127 25.658 1.00 80.25 305 LYS A CA 1
ATOM 2332 C C . LYS A 1 305 ? -12.694 23.420 24.348 1.00 80.25 305 LYS A C 1
ATOM 2334 O O . LYS A 1 305 ? -12.746 22.618 23.427 1.00 80.25 305 LYS A O 1
ATOM 2339 N N . LYS A 1 306 ? -11.913 24.509 24.278 1.00 83.38 306 LYS A N 1
ATOM 2340 C CA . LYS A 1 306 ? -11.094 24.881 23.099 1.00 83.38 306 LYS A CA 1
ATOM 2341 C C . LYS A 1 306 ? -10.052 23.817 22.695 1.00 83.38 306 LYS A C 1
ATOM 2343 O O . LYS A 1 306 ? -9.583 23.833 21.565 1.00 83.38 306 LYS A O 1
ATOM 2348 N N . LYS A 1 307 ? -9.668 22.911 23.604 1.00 89.62 307 LYS A N 1
ATOM 2349 C CA . LYS A 1 307 ? -8.731 21.804 23.332 1.00 89.62 307 LYS A CA 1
ATOM 2350 C C . LYS A 1 307 ? -9.428 20.522 22.847 1.00 89.62 307 LYS A C 1
ATOM 2352 O O . LYS A 1 307 ? -8.742 19.596 22.411 1.00 89.62 307 LYS A O 1
ATOM 2357 N N . MET A 1 308 ? -10.759 20.451 22.932 1.00 93.19 308 MET A N 1
ATOM 2358 C CA . MET A 1 308 ? -11.540 19.320 22.430 1.00 93.19 308 MET A CA 1
ATOM 2359 C C . MET A 1 308 ? -11.566 19.321 20.899 1.00 93.19 308 MET A C 1
ATOM 2361 O O . MET A 1 308 ? -11.476 20.364 20.256 1.00 93.19 308 MET A O 1
ATOM 2365 N N . SER A 1 309 ? -11.666 18.134 20.313 1.00 95.62 309 SER A N 1
ATOM 2366 C CA . SER A 1 309 ? -11.787 17.941 18.869 1.00 95.62 309 SER A CA 1
ATOM 2367 C C . SER A 1 309 ? -13.243 17.863 18.461 1.00 95.62 309 SER A C 1
ATOM 2369 O O . SER A 1 309 ? -14.047 17.227 19.143 1.00 95.62 309 SER A O 1
ATOM 2371 N N . THR A 1 310 ? -13.546 18.490 17.333 1.00 96.38 310 THR A N 1
ATOM 2372 C CA . THR A 1 310 ? -14.849 18.407 16.688 1.00 96.38 310 THR A CA 1
ATOM 2373 C C . THR A 1 310 ? -14.817 17.375 15.567 1.00 96.38 310 THR A C 1
ATOM 2375 O O . THR A 1 310 ? -13.768 17.106 14.975 1.00 96.38 310 THR A O 1
ATOM 2378 N N . TYR A 1 311 ? -15.970 16.782 15.289 1.00 96.88 311 TYR A N 1
ATOM 2379 C CA . TYR A 1 311 ? -16.205 15.900 14.162 1.00 96.88 311 TYR A CA 1
ATOM 2380 C C . TYR A 1 311 ? -17.136 16.580 13.161 1.00 96.88 311 TYR A C 1
ATOM 2382 O O . TYR A 1 311 ? -18.140 17.186 13.537 1.00 96.88 311 TYR A O 1
ATOM 2390 N N . LYS A 1 312 ? -16.798 16.463 11.878 1.00 93.50 312 LYS A N 1
ATOM 2391 C CA . LYS A 1 312 ? -17.650 16.875 10.766 1.00 93.50 312 LYS A CA 1
ATOM 2392 C C . LYS A 1 312 ? -17.625 15.775 9.706 1.00 93.50 312 LYS A C 1
ATOM 2394 O O . LYS A 1 312 ? -16.528 15.298 9.405 1.00 93.50 312 LYS A O 1
ATOM 2399 N N . PRO A 1 313 ? -18.784 15.400 9.138 1.00 91.56 313 PRO A N 1
ATOM 2400 C CA . PRO A 1 313 ? -18.841 14.457 8.028 1.00 91.56 313 PRO A CA 1
ATOM 2401 C C . PRO A 1 313 ? -17.923 14.881 6.882 1.00 91.56 313 PRO A C 1
ATOM 2403 O O . PRO A 1 313 ? -17.909 16.045 6.476 1.00 91.56 313 PRO A O 1
ATOM 2406 N N . GLY A 1 314 ? -17.130 13.929 6.395 1.00 85.06 314 GLY A N 1
ATOM 2407 C CA . GLY A 1 314 ? -16.290 14.102 5.214 1.00 85.06 314 GLY A CA 1
ATOM 2408 C C . GLY A 1 314 ? -17.048 13.812 3.914 1.00 85.06 314 GLY A C 1
ATOM 2409 O O . GLY A 1 314 ? -18.219 13.434 3.952 1.00 85.06 314 GLY A O 1
ATOM 2410 N N . PRO A 1 315 ? -16.387 13.950 2.753 1.00 81.06 315 PRO A N 1
ATOM 2411 C CA . PRO A 1 315 ? -16.984 13.564 1.483 1.00 81.06 315 PRO A CA 1
ATOM 2412 C C . PRO A 1 315 ? -17.221 12.048 1.413 1.00 81.06 315 PRO A C 1
ATOM 2414 O O . PRO A 1 315 ? -16.501 11.261 2.035 1.00 81.06 315 PRO A O 1
ATOM 2417 N N . GLU A 1 316 ? -18.209 11.645 0.616 1.00 74.94 316 GLU A N 1
ATOM 2418 C CA . GLU A 1 316 ? -18.572 10.243 0.419 1.00 74.94 316 GLU A CA 1
ATOM 2419 C C . GLU A 1 316 ? -17.442 9.468 -0.273 1.00 74.94 316 GLU A C 1
ATOM 2421 O O . GLU A 1 316 ? -17.110 9.695 -1.437 1.00 74.94 316 GLU A O 1
ATOM 2426 N N . LEU A 1 317 ? -16.840 8.540 0.471 1.00 86.12 317 LEU A N 1
ATOM 2427 C CA . LEU A 1 317 ? -15.842 7.593 -0.010 1.00 86.12 317 LEU A CA 1
ATOM 2428 C C . LEU A 1 317 ? -16.407 6.183 0.153 1.00 86.12 317 LEU A C 1
ATOM 2430 O O . LEU A 1 317 ? -16.859 5.807 1.236 1.00 86.12 317 LEU A O 1
ATOM 2434 N N . ALA A 1 318 ? -16.356 5.382 -0.906 1.00 87.19 318 ALA A N 1
ATOM 2435 C CA . ALA A 1 318 ? -16.765 3.984 -0.849 1.00 87.19 318 ALA A CA 1
ATOM 2436 C C . ALA A 1 318 ? -15.776 3.113 -1.617 1.00 87.19 318 ALA A C 1
ATOM 2438 O O . ALA A 1 318 ? -15.391 3.430 -2.739 1.00 87.19 318 ALA A O 1
ATOM 2439 N N . ILE A 1 319 ? -15.366 2.002 -1.007 1.00 90.38 319 ILE A N 1
ATOM 2440 C CA . ILE A 1 319 ? -14.584 0.958 -1.667 1.00 90.38 319 ILE A CA 1
ATOM 2441 C C . ILE A 1 319 ? -15.324 -0.352 -1.426 1.00 90.38 319 ILE A C 1
ATOM 2443 O O . ILE A 1 319 ? -15.463 -0.759 -0.272 1.00 90.38 319 ILE A O 1
ATOM 2447 N N . VAL A 1 320 ? -15.801 -0.984 -2.492 1.00 92.62 320 VAL A N 1
ATOM 2448 C CA . VAL A 1 320 ? -16.594 -2.221 -2.482 1.00 92.62 320 VAL A CA 1
ATOM 2449 C C . VAL A 1 320 ? -15.760 -3.319 -3.131 1.00 92.62 320 VAL A C 1
ATOM 2451 O O . VAL A 1 320 ? -15.268 -3.129 -4.246 1.00 92.62 320 VAL A O 1
ATOM 2454 N N . SER A 1 321 ? -15.495 -4.426 -2.438 1.00 93.75 321 SER A N 1
ATOM 2455 C CA . SER A 1 321 ? -14.700 -5.522 -3.013 1.00 93.75 321 SER A CA 1
ATOM 2456 C C . SER A 1 321 ? -15.501 -6.311 -4.046 1.00 93.75 321 SER A C 1
ATOM 2458 O O . SER A 1 321 ? -16.675 -6.596 -3.854 1.00 93.75 321 SER A O 1
ATOM 2460 N N . LEU A 1 322 ? -14.841 -6.692 -5.136 1.00 94.06 322 LEU A N 1
ATOM 2461 C CA . LEU A 1 322 ? -15.378 -7.572 -6.166 1.00 94.06 322 LEU A CA 1
ATOM 2462 C C . LEU A 1 322 ? -14.531 -8.855 -6.170 1.00 94.06 322 LEU A C 1
ATOM 2464 O O . LEU A 1 322 ? -13.611 -9.043 -6.970 1.00 94.06 322 LEU A O 1
ATOM 2468 N N . GLY A 1 323 ? -14.767 -9.689 -5.155 1.00 91.69 323 GLY A N 1
ATOM 2469 C CA . GLY A 1 323 ? -14.019 -10.914 -4.888 1.00 91.69 323 GLY A CA 1
ATOM 2470 C C . GLY A 1 323 ? -12.568 -10.673 -4.455 1.00 91.69 323 GLY A C 1
ATOM 2471 O O . GLY A 1 323 ? -12.231 -9.694 -3.786 1.00 91.69 323 GLY A O 1
ATOM 2472 N N . ARG A 1 324 ? -11.671 -11.596 -4.823 1.00 87.44 324 ARG A N 1
ATOM 2473 C CA . ARG A 1 324 ? -10.296 -11.678 -4.287 1.00 87.44 324 ARG A CA 1
ATOM 2474 C C . ARG A 1 324 ? -9.358 -10.552 -4.723 1.00 87.44 324 ARG A C 1
ATOM 2476 O O . ARG A 1 324 ? -8.459 -10.177 -3.969 1.00 87.44 324 ARG A O 1
ATOM 2483 N N . LYS A 1 325 ? -9.513 -10.067 -5.957 1.00 88.50 325 LYS A N 1
ATOM 2484 C CA . LYS A 1 325 ? -8.510 -9.221 -6.627 1.00 88.50 325 LYS A CA 1
ATOM 2485 C C . LYS A 1 325 ? -9.048 -7.896 -7.133 1.00 88.50 325 LYS A C 1
ATOM 2487 O O . LYS A 1 325 ? -8.238 -6.989 -7.280 1.00 88.50 325 LYS A O 1
ATOM 2492 N N . ASP A 1 326 ? -10.350 -7.779 -7.365 1.00 90.44 326 ASP A N 1
ATOM 2493 C CA . ASP A 1 326 ? -10.958 -6.575 -7.917 1.00 90.44 326 ASP A CA 1
ATOM 2494 C C . ASP A 1 326 ? -11.743 -5.817 -6.851 1.00 90.44 326 ASP A C 1
ATOM 2496 O O . ASP A 1 326 ? -12.102 -6.346 -5.797 1.00 90.44 326 ASP A O 1
ATOM 2500 N N . SER A 1 327 ? -11.964 -4.533 -7.098 1.00 91.81 327 SER A N 1
ATOM 2501 C CA . SER A 1 327 ? -12.800 -3.675 -6.268 1.00 91.81 327 SER A CA 1
ATOM 2502 C C . SER A 1 327 ? -13.305 -2.500 -7.095 1.00 91.81 327 SER A C 1
ATOM 2504 O O . SER A 1 327 ? -12.674 -2.114 -8.080 1.00 91.81 327 SER A O 1
ATOM 2506 N N . VAL A 1 328 ? -14.422 -1.915 -6.676 1.00 92.56 328 VAL A N 1
ATOM 2507 C CA . VAL A 1 328 ? -14.892 -0.608 -7.129 1.00 92.56 328 VAL A CA 1
ATOM 2508 C C . VAL A 1 328 ? -14.590 0.412 -6.042 1.00 92.56 328 VAL A C 1
ATOM 2510 O O . VAL A 1 328 ? -15.000 0.239 -4.897 1.00 92.56 328 VAL A O 1
ATOM 2513 N N . ALA A 1 329 ? -13.885 1.482 -6.397 1.00 90.44 329 ALA A N 1
ATOM 2514 C CA . ALA A 1 329 ? -13.588 2.598 -5.510 1.00 90.44 329 ALA A CA 1
ATOM 2515 C C . ALA A 1 329 ? -14.165 3.902 -6.072 1.00 90.44 329 ALA A C 1
ATOM 2517 O O . ALA A 1 329 ? -13.838 4.307 -7.190 1.00 90.44 329 ALA A O 1
ATOM 2518 N N . GLN A 1 330 ? -14.989 4.573 -5.271 1.00 88.38 330 GLN A N 1
ATOM 2519 C CA . GLN A 1 330 ? -15.560 5.885 -5.546 1.00 88.38 330 GLN A CA 1
ATOM 2520 C C . GLN A 1 330 ? -14.894 6.933 -4.657 1.00 88.38 330 GLN A C 1
ATOM 2522 O O . GLN A 1 330 ? -15.102 6.939 -3.446 1.00 88.38 330 GLN A O 1
ATOM 2527 N N . PHE A 1 331 ? -14.134 7.834 -5.274 1.00 85.50 331 PHE A N 1
ATOM 2528 C CA . PHE A 1 331 ? -13.586 9.048 -4.668 1.00 85.50 331 PHE A CA 1
ATOM 2529 C C . PHE A 1 331 ? -14.400 10.274 -5.128 1.00 85.50 331 PHE A C 1
ATOM 2531 O O . PHE A 1 331 ? -15.132 10.166 -6.114 1.00 85.50 331 PHE A O 1
ATOM 2538 N N . PRO A 1 332 ? -14.256 11.459 -4.499 1.00 77.88 332 PRO A N 1
ATOM 2539 C CA . PRO A 1 332 ? -15.088 12.630 -4.814 1.00 77.88 332 PRO A CA 1
ATOM 2540 C C . PRO A 1 332 ? -15.124 13.032 -6.297 1.00 77.88 332 PRO A C 1
ATOM 2542 O O . PRO A 1 332 ? -16.148 13.503 -6.776 1.00 77.88 332 PRO A O 1
ATOM 2545 N N . PHE A 1 333 ? -14.035 12.806 -7.041 1.00 79.19 333 PHE A N 1
ATOM 2546 C CA . PHE A 1 333 ? -13.930 13.181 -8.459 1.00 79.19 333 PHE A CA 1
ATOM 2547 C C . PHE A 1 333 ? -13.547 12.021 -9.391 1.00 79.19 333 PHE A C 1
ATOM 2549 O O . PHE A 1 333 ? -13.454 12.212 -10.600 1.00 79.19 333 PHE A O 1
ATOM 2556 N N . VAL A 1 334 ? -13.290 10.820 -8.858 1.00 84.19 334 VAL A N 1
ATOM 2557 C CA . VAL A 1 334 ? -12.723 9.701 -9.631 1.00 84.19 334 VAL A CA 1
ATOM 2558 C C . VAL A 1 334 ? -13.353 8.377 -9.210 1.00 84.19 334 VAL A C 1
ATOM 2560 O O . VAL A 1 334 ? -13.415 8.064 -8.023 1.00 84.19 334 VAL A O 1
ATOM 2563 N N . THR A 1 335 ? -13.743 7.564 -10.192 1.00 87.00 335 THR A N 1
ATOM 2564 C CA . THR A 1 335 ? -14.219 6.188 -9.988 1.00 87.00 335 THR A CA 1
ATOM 2565 C C . THR A 1 335 ? -13.245 5.202 -10.628 1.00 87.00 335 THR A C 1
ATOM 2567 O O . THR A 1 335 ? -13.092 5.181 -11.853 1.00 87.00 335 THR A O 1
ATOM 2570 N N . VAL A 1 336 ? -12.607 4.357 -9.818 1.00 85.56 336 VAL A N 1
ATOM 2571 C CA . VAL A 1 336 ? -11.624 3.358 -10.269 1.00 85.56 336 VAL A CA 1
ATOM 2572 C C . VAL A 1 336 ? -12.173 1.956 -10.034 1.00 85.56 336 VAL A C 1
ATOM 2574 O O . VAL A 1 336 ? -12.749 1.693 -8.983 1.00 85.56 336 VAL A O 1
ATOM 2577 N N . VAL A 1 337 ? -11.976 1.051 -10.995 1.00 84.62 337 VAL A N 1
ATOM 2578 C CA . VAL A 1 337 ? -12.384 -0.359 -10.888 1.00 84.62 337 VAL A CA 1
ATOM 2579 C C . VAL A 1 337 ? -11.251 -1.269 -11.338 1.00 84.62 337 VAL A C 1
ATOM 2581 O O . VAL A 1 337 ? -10.449 -0.881 -12.187 1.00 84.62 337 VAL A O 1
ATOM 2584 N N . GLY A 1 338 ? -11.182 -2.460 -10.748 1.00 86.06 338 GLY A N 1
ATOM 2585 C CA . GLY A 1 338 ? -10.253 -3.525 -11.121 1.00 86.06 338 GLY A CA 1
ATOM 2586 C C . GLY A 1 338 ? -9.193 -3.791 -10.055 1.00 86.06 338 GLY A C 1
ATOM 2587 O O . GLY A 1 338 ? -9.404 -3.560 -8.860 1.00 86.06 338 GLY A O 1
ATOM 2588 N N . CYS A 1 339 ? -8.027 -4.263 -10.489 1.00 81.00 339 CYS A N 1
ATOM 2589 C CA . CYS A 1 339 ? -7.014 -4.793 -9.582 1.00 81.00 339 CYS A CA 1
ATOM 2590 C C . CYS A 1 339 ? -6.336 -3.730 -8.704 1.00 81.00 339 CYS A C 1
ATOM 2592 O O . CYS A 1 339 ? -5.946 -4.026 -7.577 1.00 81.00 339 CYS A O 1
ATOM 2594 N N . LEU A 1 340 ? -6.216 -2.482 -9.174 1.00 79.75 340 LEU A N 1
ATOM 2595 C CA . LEU A 1 340 ? -5.571 -1.402 -8.420 1.00 79.75 340 LEU A CA 1
ATOM 2596 C C . LEU A 1 340 ? -6.313 -1.075 -7.105 1.00 79.75 340 LEU A C 1
ATOM 2598 O O . LEU A 1 340 ? -5.681 -1.148 -6.049 1.00 79.75 340 LEU A O 1
ATOM 2602 N N . PRO A 1 341 ? -7.629 -0.778 -7.101 1.00 78.81 341 PRO A N 1
ATOM 2603 C CA . PRO A 1 341 ? -8.383 -0.651 -5.852 1.00 78.81 341 PRO A CA 1
ATOM 2604 C C . PRO A 1 341 ? -8.500 -1.988 -5.096 1.00 78.81 341 PRO A C 1
ATOM 2606 O O . PRO A 1 341 ? -8.537 -1.995 -3.864 1.00 78.81 341 PRO A O 1
ATOM 2609 N N . GLY A 1 342 ? -8.471 -3.131 -5.790 1.00 75.56 342 GLY A N 1
ATOM 2610 C CA . GLY A 1 342 ? -8.463 -4.447 -5.146 1.00 75.56 342 GLY A CA 1
ATOM 2611 C C . GLY A 1 342 ? -7.186 -4.761 -4.350 1.00 75.56 342 GLY A C 1
ATOM 2612 O O . GLY A 1 342 ? -7.252 -5.397 -3.296 1.00 75.56 342 GLY A O 1
ATOM 2613 N N . LEU A 1 343 ? -6.025 -4.231 -4.753 1.00 75.12 343 LEU A N 1
ATOM 2614 C CA . LEU A 1 343 ? -4.792 -4.291 -3.955 1.00 75.12 343 LEU A CA 1
ATOM 2615 C C . LEU A 1 343 ? -4.906 -3.514 -2.633 1.00 75.12 343 LEU A C 1
ATOM 2617 O O . LEU A 1 343 ? -4.195 -3.842 -1.681 1.00 75.12 343 LEU A O 1
ATOM 2621 N N . ILE A 1 344 ? -5.788 -2.509 -2.568 1.00 78.12 344 ILE A N 1
ATOM 2622 C CA . ILE A 1 344 ? -6.021 -1.688 -1.374 1.00 78.12 344 ILE A CA 1
ATOM 2623 C C . ILE A 1 344 ? -6.955 -2.411 -0.397 1.00 78.12 344 ILE A C 1
ATOM 2625 O O . ILE A 1 344 ? -6.605 -2.553 0.776 1.00 78.12 344 ILE A O 1
ATOM 2629 N N . LYS A 1 345 ? -8.131 -2.856 -0.866 1.00 83.94 345 LYS A N 1
ATOM 2630 C CA . LYS A 1 345 ? -9.158 -3.493 -0.022 1.00 83.94 345 LYS A CA 1
ATOM 2631 C C . LYS A 1 345 ? -9.143 -5.019 -0.137 1.00 83.94 345 LYS A C 1
ATOM 2633 O O . LYS A 1 345 ? -8.855 -5.685 0.849 1.00 83.94 345 LYS A O 1
ATOM 2638 N N . SER A 1 346 ? -9.411 -5.580 -1.311 1.00 79.31 346 SER A N 1
ATOM 2639 C CA . SER A 1 346 ? -9.748 -7.003 -1.523 1.00 79.31 346 SER A CA 1
ATOM 2640 C C . SER A 1 346 ? -8.687 -8.027 -1.091 1.00 79.31 346 SER A C 1
ATOM 2642 O O . SER A 1 346 ? -9.024 -9.172 -0.783 1.00 79.31 346 SER A O 1
ATOM 2644 N N . LYS A 1 347 ? -7.411 -7.622 -1.016 1.00 77.44 347 LYS A N 1
ATOM 2645 C CA . LYS A 1 347 ? -6.303 -8.505 -0.614 1.00 77.44 347 LYS A CA 1
ATOM 2646 C C . LYS A 1 347 ? -6.328 -8.917 0.863 1.00 77.44 347 LYS A C 1
ATOM 2648 O O . LYS A 1 347 ? -6.020 -10.061 1.176 1.00 77.44 347 LYS A O 1
ATOM 2653 N N . ASP A 1 348 ? -6.615 -7.985 1.769 1.00 85.62 348 ASP A N 1
ATOM 2654 C CA . ASP A 1 348 ? -6.580 -8.224 3.227 1.00 85.62 348 ASP A CA 1
ATOM 2655 C C . ASP A 1 348 ? -7.832 -7.696 3.938 1.00 85.62 348 ASP A C 1
ATOM 2657 O O . ASP A 1 348 ? -7.972 -7.870 5.142 1.00 85.62 348 ASP A O 1
ATOM 2661 N N . LEU A 1 349 ? -8.735 -7.023 3.217 1.00 89.19 349 LEU A N 1
ATOM 2662 C CA . LEU A 1 349 ? -9.929 -6.356 3.743 1.00 89.19 349 LEU A CA 1
ATOM 2663 C C . LEU A 1 349 ? -9.595 -5.485 4.960 1.00 89.19 349 LEU A C 1
ATOM 2665 O O . LEU A 1 349 ? -10.319 -5.457 5.944 1.00 89.19 349 LEU A O 1
ATOM 2669 N N . PHE A 1 350 ? -8.442 -4.810 4.926 1.00 91.12 350 PHE A N 1
ATOM 2670 C CA . PHE A 1 350 ? -7.897 -4.004 6.026 1.00 91.12 350 PHE A CA 1
ATOM 2671 C C . PHE A 1 350 ? -7.720 -4.732 7.376 1.00 91.12 350 PHE A C 1
ATOM 2673 O O . PHE A 1 350 ? -7.446 -4.074 8.383 1.00 91.12 350 PHE A O 1
ATOM 2680 N N . VAL A 1 351 ? -7.802 -6.066 7.426 1.00 92.50 351 VAL A N 1
ATOM 2681 C CA . VAL A 1 351 ? -7.752 -6.848 8.670 1.00 92.50 351 VAL A CA 1
ATOM 2682 C C . VAL A 1 351 ? -6.460 -6.593 9.443 1.00 92.50 351 VAL A C 1
ATOM 2684 O O . VAL A 1 351 ? -6.495 -6.280 10.635 1.00 92.50 351 VAL A O 1
ATOM 2687 N N . GLY A 1 352 ? -5.308 -6.640 8.777 1.00 90.62 352 GLY A N 1
ATOM 2688 C CA . GLY A 1 352 ? -4.012 -6.385 9.396 1.00 90.62 352 GLY A CA 1
ATOM 2689 C C . GLY A 1 352 ? -3.891 -4.964 9.956 1.00 90.62 352 GLY A C 1
ATOM 2690 O O . GLY A 1 352 ? -3.328 -4.773 11.038 1.00 90.62 352 GLY A O 1
ATOM 2691 N N . LYS A 1 353 ? -4.461 -3.963 9.268 1.00 90.50 353 LYS A N 1
ATOM 2692 C CA . LYS A 1 353 ? -4.494 -2.565 9.741 1.00 90.50 353 LYS A CA 1
ATOM 2693 C C . LYS A 1 353 ? -5.324 -2.446 11.023 1.00 90.50 353 LYS A C 1
ATOM 2695 O O . LYS A 1 353 ? -4.858 -1.849 11.993 1.00 90.50 353 LYS A O 1
ATOM 2700 N N . THR A 1 354 ? -6.501 -3.062 11.054 1.00 93.50 354 THR A N 1
ATOM 2701 C CA . THR A 1 354 ? -7.445 -3.013 12.183 1.00 93.50 354 THR A CA 1
ATOM 2702 C C . THR A 1 354 ? -6.953 -3.790 13.402 1.00 93.50 354 THR A C 1
ATOM 2704 O O . THR A 1 354 ? -7.114 -3.328 14.535 1.00 93.50 354 THR A O 1
ATOM 2707 N N . ARG A 1 355 ? -6.264 -4.919 13.191 1.00 93.94 355 ARG A N 1
ATOM 2708 C CA . ARG A 1 355 ? -5.545 -5.649 14.250 1.00 93.94 355 ARG A CA 1
ATOM 2709 C C . ARG A 1 355 ? -4.438 -4.796 14.857 1.00 93.94 355 ARG A C 1
ATOM 2711 O O . ARG A 1 355 ? -4.356 -4.663 16.078 1.00 93.94 355 ARG A O 1
ATOM 2718 N N . LYS A 1 356 ? -3.633 -4.151 14.009 1.00 92.44 356 LYS A N 1
ATOM 2719 C CA . LYS A 1 356 ? -2.552 -3.268 14.455 1.00 92.44 356 LYS A CA 1
ATOM 2720 C C . LYS A 1 356 ? -3.074 -2.073 15.258 1.00 92.44 356 LYS A C 1
ATOM 2722 O O . LYS A 1 356 ? -2.463 -1.724 16.263 1.00 92.44 356 LYS A O 1
ATOM 2727 N N . ALA A 1 357 ? -4.206 -1.483 14.865 1.00 90.38 357 ALA A N 1
ATOM 2728 C CA . ALA A 1 357 ? -4.848 -0.399 15.617 1.00 90.38 357 ALA A CA 1
ATOM 2729 C C . ALA A 1 357 ? -5.237 -0.813 17.052 1.00 90.38 357 ALA A C 1
ATOM 2731 O O . ALA A 1 357 ? -5.272 0.022 17.949 1.00 90.38 357 ALA A O 1
ATOM 2732 N N . ARG A 1 358 ? -5.455 -2.113 17.292 1.00 92.06 358 ARG A N 1
ATOM 2733 C CA . ARG A 1 358 ? -5.729 -2.690 18.619 1.00 92.06 358 ARG A CA 1
ATOM 2734 C C . ARG A 1 358 ? -4.477 -3.227 19.327 1.00 92.06 358 ARG A C 1
ATOM 2736 O O . ARG A 1 358 ? -4.585 -3.842 20.382 1.00 92.06 358 ARG A O 1
ATOM 2743 N N . GLY A 1 359 ? -3.284 -2.977 18.784 1.00 90.44 359 GLY A N 1
ATOM 2744 C CA . GLY A 1 359 ? -2.015 -3.446 19.351 1.00 90.44 359 GLY A CA 1
ATOM 2745 C C . GLY A 1 359 ? -1.752 -4.940 19.146 1.00 90.44 359 GLY A C 1
ATOM 2746 O O . GLY A 1 359 ? -0.945 -5.517 19.866 1.00 90.44 359 GLY A O 1
ATOM 2747 N N . LEU A 1 360 ? -2.432 -5.577 18.189 1.00 91.06 360 LEU A N 1
ATOM 2748 C CA . LEU A 1 360 ? -2.273 -6.997 17.877 1.00 91.06 360 LEU A CA 1
ATOM 2749 C C . LEU A 1 360 ? -1.364 -7.200 16.662 1.00 91.06 360 LEU A C 1
ATOM 2751 O O . LEU A 1 360 ? -1.217 -6.313 15.817 1.00 91.06 360 LEU A O 1
ATOM 2755 N N . ASN A 1 361 ? -0.792 -8.402 16.540 1.00 87.06 361 ASN A N 1
ATOM 2756 C CA . ASN A 1 361 ? -0.011 -8.769 15.361 1.00 87.06 361 ASN A CA 1
ATOM 2757 C C . ASN A 1 361 ? -0.906 -8.702 14.102 1.00 87.06 361 ASN A C 1
ATOM 2759 O O . ASN A 1 361 ? -1.976 -9.326 14.093 1.00 87.06 361 ASN A O 1
ATOM 2763 N N . PRO A 1 362 ? -0.507 -7.957 13.048 1.00 82.38 362 PRO A N 1
ATOM 2764 C CA . PRO A 1 362 ? -1.274 -7.859 11.806 1.00 82.38 362 PRO A CA 1
ATOM 2765 C C . PRO A 1 362 ? -1.437 -9.206 11.090 1.00 82.38 362 PRO A C 1
ATOM 2767 O O . PRO A 1 362 ? -2.383 -9.368 10.327 1.00 82.38 362 PRO A O 1
ATOM 2770 N N . LYS A 1 363 ? -0.547 -10.172 11.347 1.00 76.75 363 LYS A N 1
ATOM 2771 C CA . LYS A 1 363 ? -0.670 -11.563 10.902 1.00 76.75 363 LYS A CA 1
ATOM 2772 C C . LYS A 1 363 ? -0.891 -12.451 12.131 1.00 76.75 363 LYS A C 1
ATOM 2774 O O . LYS A 1 363 ? -0.284 -12.214 13.171 1.00 76.75 363 LYS A O 1
ATOM 2779 N N . LEU A 1 364 ? -1.752 -13.463 12.048 1.00 62.25 364 LEU A N 1
ATOM 2780 C CA . LEU A 1 364 ? -1.710 -14.539 13.043 1.00 62.25 364 LEU A CA 1
ATOM 2781 C C . LEU A 1 364 ? -0.437 -15.369 12.796 1.00 62.25 364 LEU A C 1
ATOM 2783 O O . LEU A 1 364 ? -0.105 -15.592 11.626 1.00 62.25 364 LEU A O 1
ATOM 2787 N N . PRO A 1 365 ? 0.298 -15.797 13.839 1.00 41.72 365 PRO A N 1
ATOM 2788 C CA . PRO A 1 365 ? 1.283 -16.856 13.664 1.00 41.72 365 PRO A CA 1
ATOM 2789 C C . PRO A 1 365 ? 0.545 -18.086 13.122 1.00 41.72 365 PRO A C 1
ATOM 2791 O O . PRO A 1 365 ? -0.519 -18.430 13.636 1.00 41.72 365 PRO A O 1
ATOM 2794 N N . ARG A 1 366 ? 1.064 -18.716 12.057 1.00 36.50 366 ARG A N 1
ATOM 2795 C CA . ARG A 1 366 ? 0.612 -20.071 11.706 1.00 36.50 366 ARG A CA 1
ATOM 2796 C C . ARG A 1 366 ? 0.848 -20.925 12.952 1.00 36.50 366 ARG A C 1
ATOM 2798 O O . ARG A 1 366 ? 1.913 -20.790 13.559 1.00 36.50 366 ARG A O 1
ATOM 2805 N N . PHE A 1 367 ? -0.149 -21.700 13.372 1.00 34.59 367 PHE A N 1
ATOM 2806 C CA . PHE A 1 367 ? 0.006 -22.612 14.500 1.00 34.59 367 PHE A CA 1
ATOM 2807 C C . PHE A 1 367 ? 1.256 -23.475 14.277 1.00 34.59 367 PHE A C 1
ATOM 2809 O O . PHE A 1 367 ? 1.472 -23.983 13.178 1.00 34.59 367 PHE A O 1
ATOM 2816 N N . LYS A 1 368 ? 2.112 -23.516 15.303 1.00 28.23 368 LYS A N 1
ATOM 2817 C CA . LYS A 1 368 ? 3.280 -24.389 15.387 1.00 28.23 368 LYS A CA 1
ATOM 2818 C C . LYS A 1 368 ? 2.772 -25.822 15.526 1.00 28.23 368 LYS A C 1
ATOM 2820 O O . LYS A 1 368 ? 2.126 -26.107 16.532 1.00 28.23 368 LYS A O 1
ATOM 2825 N N . ASP A 1 369 ? 3.117 -26.688 14.585 1.00 29.34 369 ASP A N 1
ATOM 2826 C CA . ASP A 1 369 ? 3.322 -28.092 14.924 1.00 29.34 369 ASP A CA 1
ATOM 2827 C C . ASP A 1 369 ? 4.582 -28.164 15.803 1.00 29.34 369 ASP A C 1
ATOM 2829 O O . ASP A 1 369 ? 5.572 -27.458 15.580 1.00 29.34 369 ASP A O 1
ATOM 2833 N N . SER A 1 370 ? 4.466 -28.905 16.895 1.00 27.17 370 SER A N 1
ATOM 2834 C CA . SER A 1 370 ? 5.455 -29.086 17.952 1.00 27.17 370 SER A CA 1
ATOM 2835 C C . SER A 1 370 ? 6.634 -29.941 17.490 1.00 27.17 370 SER A C 1
ATOM 2837 O O . SER A 1 370 ? 6.404 -31.068 17.075 1.00 27.17 370 SER A O 1
ATOM 2839 N N . GLU A 1 371 ? 7.862 -29.427 17.612 1.00 29.58 371 GLU A N 1
ATOM 2840 C CA . GLU A 1 371 ? 8.975 -30.035 18.369 1.00 29.58 371 GLU A CA 1
ATOM 2841 C C . GLU A 1 371 ? 10.263 -29.187 18.243 1.00 29.58 371 GLU A C 1
ATOM 2843 O O . GLU A 1 371 ? 10.648 -28.744 17.163 1.00 29.58 371 GLU A O 1
ATOM 2848 N N . ASP A 1 372 ? 10.855 -28.947 19.414 1.00 28.11 372 ASP A N 1
ATOM 2849 C CA . ASP A 1 372 ? 12.241 -28.630 19.776 1.00 28.11 372 ASP A CA 1
ATOM 2850 C C . ASP A 1 372 ? 13.006 -27.339 19.403 1.00 28.11 372 ASP A C 1
ATOM 2852 O O . ASP A 1 372 ? 12.842 -26.666 18.387 1.00 28.11 372 ASP A O 1
ATOM 2856 N N . ASN A 1 373 ? 13.831 -26.987 20.398 1.00 26.22 373 ASN A N 1
ATOM 2857 C CA . ASN A 1 373 ? 14.612 -25.779 20.645 1.00 26.22 373 ASN A CA 1
ATOM 2858 C C . ASN A 1 373 ? 15.737 -25.565 19.614 1.00 26.22 373 ASN A C 1
ATOM 2860 O O . ASN A 1 373 ? 16.451 -26.505 19.301 1.00 26.22 373 ASN A O 1
ATOM 2864 N N . ASP A 1 374 ? 15.977 -24.329 19.157 1.00 25.88 374 ASP A N 1
ATOM 2865 C CA . ASP A 1 374 ? 17.076 -23.509 19.695 1.00 25.88 374 ASP A CA 1
ATOM 2866 C C . ASP A 1 374 ? 17.140 -22.096 19.074 1.00 25.88 374 ASP A C 1
ATOM 2868 O O . ASP A 1 374 ? 16.647 -21.782 17.987 1.00 25.88 374 ASP A O 1
ATOM 2872 N N . MET A 1 375 ? 17.733 -21.208 19.850 1.00 31.97 375 MET A N 1
ATOM 2873 C CA . MET A 1 375 ? 17.676 -19.757 19.810 1.00 31.97 375 MET A CA 1
ATOM 2874 C C . MET A 1 375 ? 18.641 -19.147 18.776 1.00 31.97 375 MET A C 1
ATOM 2876 O O . MET A 1 375 ? 19.717 -18.749 19.167 1.00 31.97 375 MET A O 1
ATOM 2880 N N . PHE A 1 376 ? 18.279 -19.038 17.486 1.00 29.84 376 PHE A N 1
ATOM 2881 C CA . PHE A 1 376 ? 18.789 -18.048 16.493 1.00 29.84 376 PHE A CA 1
ATOM 2882 C C . PHE A 1 376 ? 18.161 -18.314 15.103 1.00 29.84 376 PHE A C 1
ATOM 2884 O O . PHE A 1 376 ? 18.780 -18.974 14.274 1.00 29.84 376 PHE A O 1
ATOM 2891 N N . ARG A 1 377 ? 16.951 -17.802 14.796 1.00 25.75 377 ARG A N 1
ATOM 2892 C CA . ARG A 1 377 ? 16.434 -17.730 13.400 1.00 25.75 377 ARG A CA 1
ATOM 2893 C C . ARG A 1 377 ? 15.149 -16.892 13.246 1.00 25.75 377 ARG A C 1
ATOM 2895 O O . ARG A 1 377 ? 14.081 -17.392 12.913 1.00 25.75 377 ARG A O 1
ATOM 2902 N N . GLU A 1 378 ? 15.235 -15.571 13.419 1.00 30.56 378 GLU A N 1
ATOM 2903 C CA . GLU A 1 378 ? 14.303 -14.678 12.710 1.00 30.56 378 GLU A CA 1
ATOM 2904 C C . GLU A 1 378 ? 14.829 -14.481 11.280 1.00 30.56 378 GLU A C 1
ATOM 2906 O O . GLU A 1 378 ? 15.879 -13.872 11.084 1.00 30.56 378 GLU A O 1
ATOM 2911 N N . SER A 1 379 ? 14.066 -14.985 10.300 1.00 32.16 379 SER A N 1
ATOM 2912 C CA . SER A 1 379 ? 14.208 -14.853 8.832 1.00 32.16 379 SER A CA 1
ATOM 2913 C C . SER A 1 379 ? 14.595 -16.101 8.025 1.00 32.16 379 SER A C 1
ATOM 2915 O O . SER A 1 379 ? 15.328 -15.994 7.056 1.00 32.16 379 SER A O 1
ATOM 2917 N N . GLU A 1 380 ? 14.009 -17.264 8.307 1.00 35.72 380 GLU A N 1
ATOM 2918 C CA . GLU A 1 380 ? 13.939 -18.345 7.308 1.00 35.72 380 GLU A CA 1
ATOM 2919 C C . GLU A 1 380 ? 12.724 -19.244 7.575 1.00 35.72 380 GLU A C 1
ATOM 2921 O O . GLU A 1 380 ? 12.770 -20.126 8.421 1.00 35.72 380 GLU A O 1
ATOM 2926 N N . ASN A 1 381 ? 11.590 -18.910 6.942 1.00 27.30 381 ASN A N 1
ATOM 2927 C CA . ASN A 1 381 ? 10.678 -19.854 6.277 1.00 27.30 381 ASN A CA 1
ATOM 2928 C C . ASN A 1 381 ? 9.422 -19.131 5.761 1.00 27.30 381 ASN A C 1
ATOM 2930 O O . ASN A 1 381 ? 8.419 -18.960 6.451 1.00 27.30 381 ASN A O 1
ATOM 2934 N N . THR A 1 382 ? 9.492 -18.727 4.494 1.00 33.38 382 THR A N 1
ATOM 2935 C CA . THR A 1 382 ? 8.409 -18.962 3.535 1.00 33.38 382 THR A CA 1
ATOM 2936 C C . THR A 1 382 ? 9.084 -19.341 2.230 1.00 33.38 382 THR A C 1
ATOM 2938 O O . THR A 1 382 ? 9.593 -18.456 1.536 1.00 33.38 382 THR A O 1
ATOM 2941 N N . ASP A 1 383 ? 9.030 -20.631 1.912 1.00 34.94 383 ASP A N 1
ATOM 2942 C CA . ASP A 1 383 ? 8.979 -21.169 0.553 1.00 34.94 383 ASP A CA 1
ATOM 2943 C C . ASP A 1 383 ? 7.716 -20.661 -0.165 1.00 34.94 383 ASP A C 1
ATOM 2945 O O . ASP A 1 383 ? 6.843 -21.418 -0.574 1.00 34.94 383 ASP A O 1
ATOM 2949 N N . ASP A 1 384 ? 7.593 -19.342 -0.303 1.00 41.59 384 ASP A N 1
ATOM 2950 C CA . ASP A 1 384 ? 6.941 -18.797 -1.481 1.00 41.59 384 ASP A CA 1
ATOM 2951 C C . ASP A 1 384 ? 8.068 -18.722 -2.505 1.00 41.59 384 ASP A C 1
ATOM 2953 O O . ASP A 1 384 ? 8.857 -17.766 -2.479 1.00 41.59 384 ASP A O 1
ATOM 2957 N N . GLU A 1 385 ? 8.190 -19.739 -3.371 1.00 46.91 385 GLU A N 1
ATOM 2958 C CA . GLU A 1 385 ? 8.987 -19.576 -4.587 1.00 46.91 385 GLU A CA 1
ATOM 2959 C C . GLU A 1 385 ? 8.586 -18.216 -5.182 1.00 46.91 385 GLU A C 1
ATOM 2961 O O . GLU A 1 385 ? 7.389 -17.973 -5.397 1.00 46.91 385 GLU A O 1
ATOM 2966 N N . PRO A 1 386 ? 9.539 -17.290 -5.406 1.00 54.47 386 PRO A N 1
ATOM 2967 C CA . PRO A 1 386 ? 9.210 -16.035 -6.054 1.00 54.47 386 PRO A CA 1
ATOM 2968 C C . PRO A 1 386 ? 8.468 -16.377 -7.356 1.00 54.47 386 PRO A C 1
ATOM 2970 O O . PRO A 1 386 ? 8.894 -17.302 -8.058 1.00 54.47 386 PRO A O 1
ATOM 2973 N N . PRO A 1 387 ? 7.337 -15.704 -7.664 1.00 60.53 387 PRO A N 1
ATOM 2974 C CA . PRO A 1 387 ? 6.516 -16.048 -8.823 1.00 60.53 387 PRO A CA 1
ATOM 2975 C C . PRO A 1 387 ? 7.415 -16.170 -10.051 1.00 60.53 387 PRO A C 1
ATOM 2977 O O . PRO A 1 387 ? 8.366 -15.407 -10.156 1.00 60.53 387 PRO A O 1
ATOM 2980 N N . LYS A 1 388 ? 7.162 -17.122 -10.960 1.00 61.09 388 LYS A N 1
ATOM 2981 C CA . LYS A 1 388 ? 8.132 -17.541 -12.001 1.00 61.09 388 LYS A CA 1
ATOM 2982 C C . LYS A 1 388 ? 8.864 -16.388 -12.721 1.00 61.09 388 LYS A C 1
ATOM 2984 O O . LYS A 1 388 ? 10.034 -16.544 -13.045 1.00 61.09 388 LYS A O 1
ATOM 2989 N N . TRP A 1 389 ? 8.223 -15.231 -12.916 1.00 65.44 389 TRP A N 1
ATOM 2990 C CA . TRP A 1 389 ? 8.818 -14.022 -13.510 1.00 65.44 389 TRP A CA 1
ATOM 2991 C C . TRP A 1 389 ? 9.891 -13.320 -12.647 1.00 65.44 389 TRP A C 1
ATOM 2993 O O . TRP A 1 389 ? 10.755 -12.639 -13.188 1.00 65.44 389 TRP A O 1
ATOM 3003 N N . MET A 1 390 ? 9.867 -13.493 -11.325 1.00 69.25 390 MET A N 1
ATOM 3004 C CA . MET A 1 390 ? 10.858 -12.992 -10.365 1.00 69.25 390 MET A CA 1
ATOM 3005 C C . MET A 1 390 ? 12.084 -13.906 -10.225 1.00 69.25 390 MET A C 1
ATOM 3007 O O . MET A 1 390 ? 12.993 -13.578 -9.464 1.00 69.25 390 MET A O 1
ATOM 3011 N N . LYS A 1 391 ? 12.151 -15.040 -10.936 1.00 84.31 391 LYS A N 1
ATOM 3012 C CA . LYS A 1 391 ? 13.385 -15.836 -10.982 1.00 84.31 391 LYS A CA 1
ATOM 3013 C C . LYS A 1 391 ? 14.484 -15.003 -11.647 1.00 84.31 391 LYS A C 1
ATOM 3015 O O . LYS A 1 391 ? 14.255 -14.373 -12.677 1.00 84.31 391 LYS A O 1
ATOM 3020 N N . PHE A 1 392 ? 15.695 -15.032 -11.090 1.00 86.12 392 PHE A N 1
ATOM 3021 C CA . PHE A 1 392 ? 16.832 -14.232 -11.565 1.00 86.12 392 PHE A CA 1
ATOM 3022 C C . PHE A 1 392 ? 17.078 -14.355 -13.083 1.00 86.12 392 PHE A C 1
ATOM 3024 O O . PHE A 1 392 ? 17.279 -13.351 -13.765 1.00 86.12 392 PHE A O 1
ATOM 3031 N N . ARG A 1 393 ? 16.969 -15.571 -13.639 1.00 88.38 393 ARG A N 1
ATOM 3032 C CA . ARG A 1 393 ? 17.086 -15.811 -15.090 1.00 88.38 393 ARG A CA 1
ATOM 3033 C C . ARG A 1 393 ? 16.011 -15.074 -15.895 1.00 88.38 393 ARG A C 1
ATOM 3035 O O . ARG A 1 393 ? 16.327 -14.466 -16.910 1.00 88.38 393 ARG A O 1
ATOM 3042 N N . SER A 1 394 ? 14.763 -15.094 -15.435 1.00 89.69 394 SER A N 1
ATOM 3043 C CA . SER A 1 394 ? 13.648 -14.403 -16.091 1.00 89.69 394 SER A CA 1
ATOM 3044 C C . SER A 1 394 ? 13.829 -12.887 -16.066 1.00 89.69 394 SER A C 1
ATOM 3046 O O . SER A 1 394 ? 13.574 -12.231 -17.074 1.00 89.69 394 SER A O 1
ATOM 3048 N N . LEU A 1 395 ? 14.342 -12.337 -14.960 1.00 91.94 395 LEU A N 1
ATOM 3049 C CA . LEU A 1 395 ? 14.664 -10.912 -14.862 1.00 91.94 395 LEU A CA 1
ATOM 3050 C C . LEU A 1 395 ? 15.763 -10.506 -15.848 1.00 91.94 395 LEU A C 1
ATOM 3052 O O . LEU A 1 395 ? 15.616 -9.484 -16.513 1.00 91.94 395 LEU A O 1
ATOM 3056 N N . LEU A 1 396 ? 16.826 -11.306 -15.989 1.00 93.56 396 LEU A N 1
ATOM 3057 C CA . LEU A 1 396 ? 17.882 -11.047 -16.974 1.00 93.56 396 LEU A CA 1
ATOM 3058 C C . LEU A 1 396 ? 17.352 -11.078 -18.411 1.00 93.56 396 LEU A C 1
ATOM 3060 O O . LEU A 1 396 ? 17.673 -10.182 -19.186 1.00 93.56 396 LEU A O 1
ATOM 3064 N N . VAL A 1 397 ? 16.515 -12.062 -18.755 1.00 94.12 397 VAL A N 1
ATOM 3065 C CA . VAL A 1 397 ? 15.914 -12.164 -20.096 1.00 94.12 397 VAL A CA 1
ATOM 3066 C C . VAL A 1 397 ? 15.008 -10.967 -20.380 1.00 94.12 397 VAL A C 1
ATOM 3068 O O . VAL A 1 397 ? 15.152 -10.322 -21.413 1.00 94.12 397 VAL A O 1
ATOM 3071 N N . PHE A 1 398 ? 14.117 -10.609 -19.453 1.00 94.31 398 PHE A N 1
ATOM 3072 C CA . PHE A 1 398 ? 13.237 -9.452 -19.629 1.00 94.31 398 PHE A CA 1
ATOM 3073 C C . PHE A 1 398 ? 14.037 -8.143 -19.756 1.00 94.31 398 PHE A C 1
ATOM 3075 O O . PHE A 1 398 ? 13.772 -7.319 -20.626 1.00 94.31 398 PHE A O 1
ATOM 3082 N N . SER A 1 399 ? 15.078 -7.992 -18.939 1.00 95.25 399 SER A N 1
ATOM 3083 C CA . SER A 1 399 ? 16.010 -6.864 -18.967 1.00 95.25 399 SER A CA 1
ATOM 3084 C C . SER A 1 399 ? 16.825 -6.780 -20.270 1.00 95.25 399 SER A C 1
ATOM 3086 O O . SER A 1 399 ? 17.139 -5.679 -20.731 1.00 95.25 399 SER A O 1
ATOM 3088 N N . MET A 1 400 ? 17.165 -7.924 -20.871 1.00 96.38 400 MET A N 1
ATOM 3089 C CA . MET A 1 400 ? 17.814 -8.012 -22.182 1.00 96.38 400 MET A CA 1
ATOM 3090 C C . MET A 1 400 ? 16.857 -7.572 -23.292 1.00 96.38 400 MET A C 1
ATOM 3092 O O . MET A 1 400 ? 17.213 -6.702 -24.082 1.00 96.38 400 MET A O 1
ATOM 3096 N N . LEU A 1 401 ? 15.634 -8.111 -23.312 1.00 96.38 401 LEU A N 1
ATOM 3097 C CA . LEU A 1 401 ? 14.609 -7.738 -24.292 1.00 96.38 401 LEU A CA 1
ATOM 3098 C C . LEU A 1 401 ? 14.286 -6.241 -24.229 1.00 96.38 401 LEU A C 1
ATOM 3100 O O . LEU A 1 401 ? 14.197 -5.590 -25.267 1.00 96.38 401 LEU A O 1
ATOM 3104 N N . LEU A 1 402 ? 14.194 -5.677 -23.020 1.00 95.81 402 LEU A N 1
ATOM 3105 C CA . LEU A 1 402 ? 14.007 -4.241 -22.813 1.00 95.81 402 LEU A CA 1
ATOM 3106 C C . LEU A 1 402 ? 15.135 -3.411 -23.449 1.00 95.81 402 LEU A C 1
ATOM 3108 O O . LEU A 1 402 ? 14.857 -2.416 -24.111 1.00 95.81 402 LEU A O 1
ATOM 3112 N N . ARG A 1 403 ? 16.401 -3.813 -23.282 1.00 96.50 403 ARG A N 1
ATOM 3113 C CA . ARG A 1 403 ? 17.552 -3.099 -23.868 1.00 96.50 403 ARG A CA 1
ATOM 3114 C C . ARG A 1 403 ? 17.570 -3.188 -25.388 1.00 96.50 403 ARG A C 1
ATOM 3116 O O . ARG A 1 403 ? 17.798 -2.175 -26.039 1.00 96.50 403 ARG A O 1
ATOM 3123 N N . VAL A 1 404 ? 17.278 -4.362 -25.951 1.00 96.19 404 VAL A N 1
ATOM 3124 C CA . VAL A 1 404 ? 17.149 -4.534 -27.408 1.00 96.19 404 VAL A CA 1
ATOM 3125 C C . VAL A 1 404 ? 16.050 -3.621 -27.951 1.00 96.19 404 VAL A C 1
ATOM 3127 O O . VAL A 1 404 ? 16.295 -2.870 -28.891 1.00 96.19 404 VAL A O 1
ATOM 3130 N N . PHE A 1 405 ? 14.874 -3.621 -27.315 1.00 96.44 405 PHE A N 1
ATOM 3131 C CA . PHE A 1 405 ? 13.770 -2.735 -27.681 1.00 96.44 405 PHE A CA 1
ATOM 3132 C C . PHE A 1 405 ? 14.181 -1.257 -27.640 1.00 96.44 405 PHE A C 1
ATOM 3134 O O . PHE A 1 405 ? 13.928 -0.533 -28.595 1.00 96.44 405 PHE A O 1
ATOM 3141 N N . LEU A 1 406 ? 14.856 -0.814 -26.575 1.00 96.12 406 LEU A N 1
ATOM 3142 C CA . LEU A 1 406 ? 15.299 0.575 -26.431 1.00 96.12 406 LEU A CA 1
ATOM 3143 C C . LEU A 1 406 ? 16.362 0.985 -27.452 1.00 96.12 406 LEU A C 1
ATOM 3145 O O . LEU A 1 406 ? 16.345 2.128 -27.893 1.00 96.12 406 LEU A O 1
ATOM 3149 N N . ILE A 1 407 ? 17.269 0.085 -27.843 1.00 95.75 407 ILE A N 1
ATOM 3150 C CA . ILE A 1 407 ? 18.245 0.365 -28.905 1.00 95.75 407 ILE A CA 1
ATOM 3151 C C . ILE A 1 407 ? 17.521 0.550 -30.240 1.00 95.75 407 ILE A C 1
ATOM 3153 O O . ILE A 1 407 ? 17.763 1.541 -30.921 1.00 95.75 407 ILE A O 1
ATOM 3157 N N . VAL A 1 408 ? 16.603 -0.360 -30.588 1.00 94.88 408 VAL A N 1
ATOM 3158 C CA . VAL A 1 408 ? 15.815 -0.278 -31.832 1.00 94.88 408 VAL A CA 1
ATOM 3159 C C . VAL A 1 408 ? 14.943 0.978 -31.847 1.00 94.88 408 VAL A C 1
ATOM 3161 O O . VAL A 1 408 ? 14.931 1.716 -32.829 1.00 94.88 408 VAL A O 1
ATOM 3164 N N . TYR A 1 409 ? 14.258 1.260 -30.738 1.00 94.75 409 TYR A N 1
ATOM 3165 C CA . TYR A 1 409 ? 13.488 2.488 -30.568 1.00 94.75 409 TYR A CA 1
ATOM 3166 C C . TYR A 1 409 ? 14.378 3.734 -30.660 1.00 94.75 409 TYR A C 1
ATOM 3168 O O . TYR A 1 409 ? 13.977 4.726 -31.255 1.00 94.75 409 TYR A O 1
ATOM 3176 N N . GLY A 1 410 ? 15.596 3.678 -30.118 1.00 94.00 410 GLY A N 1
ATOM 3177 C CA . GLY A 1 410 ? 16.569 4.759 -30.198 1.00 94.00 410 GLY A CA 1
ATOM 3178 C C . GLY A 1 410 ? 16.976 5.092 -31.633 1.00 94.00 410 GLY A C 1
ATOM 3179 O O . GLY A 1 410 ? 17.007 6.266 -31.984 1.00 94.00 410 GLY A O 1
ATOM 3180 N N . GLU A 1 411 ? 17.219 4.082 -32.475 1.00 92.62 411 GLU A N 1
ATOM 3181 C CA . GLU A 1 411 ? 17.479 4.284 -33.912 1.00 92.62 411 GLU A CA 1
ATOM 3182 C C . GLU A 1 411 ? 16.271 4.908 -34.623 1.00 92.62 411 GLU A C 1
ATOM 3184 O O . GLU A 1 411 ? 16.420 5.833 -35.421 1.00 92.62 411 GLU A O 1
ATOM 3189 N N . TRP A 1 412 ? 15.059 4.445 -34.299 1.00 94.31 412 TRP A N 1
ATOM 3190 C CA . TRP A 1 412 ? 13.837 5.041 -34.834 1.00 94.31 412 TRP A CA 1
ATOM 3191 C C . TRP A 1 412 ? 13.691 6.509 -34.403 1.00 94.31 412 TRP A C 1
ATOM 3193 O O . TRP A 1 412 ? 13.451 7.370 -35.249 1.00 94.31 412 TRP A O 1
ATOM 3203 N N . GLN A 1 413 ? 13.892 6.815 -33.119 1.00 94.75 413 GLN A N 1
ATOM 3204 C CA . GLN A 1 413 ? 13.811 8.173 -32.582 1.00 94.75 413 GLN A CA 1
ATOM 3205 C C . GLN A 1 413 ? 14.846 9.096 -33.235 1.00 94.75 413 GLN A C 1
ATOM 3207 O O . GLN A 1 413 ? 14.497 10.203 -33.637 1.00 94.75 413 GLN A O 1
ATOM 3212 N N . ASP A 1 414 ? 16.093 8.647 -33.382 1.00 93.25 414 ASP A N 1
ATOM 3213 C CA . ASP A 1 414 ? 17.159 9.435 -34.010 1.00 93.25 414 ASP A CA 1
ATOM 3214 C C . ASP A 1 414 ? 16.869 9.785 -35.477 1.00 93.25 414 ASP A C 1
ATOM 3216 O O . ASP A 1 414 ? 17.361 10.802 -35.966 1.00 93.25 414 ASP A O 1
ATOM 3220 N N . ALA A 1 415 ? 16.077 8.960 -36.170 1.00 91.94 415 ALA A N 1
ATOM 3221 C CA . ALA A 1 415 ? 15.678 9.185 -37.556 1.00 91.94 415 ALA A CA 1
ATOM 3222 C C . ALA A 1 415 ? 14.422 10.064 -37.712 1.00 91.94 415 ALA A C 1
ATOM 3224 O O . ALA A 1 415 ? 14.251 10.679 -38.763 1.00 91.94 415 ALA A O 1
ATOM 3225 N N . HIS A 1 416 ? 13.545 10.129 -36.701 1.00 93.50 416 HIS A N 1
ATOM 3226 C CA . HIS A 1 416 ? 12.214 10.750 -36.824 1.00 93.50 416 HIS A CA 1
ATOM 3227 C C . HIS A 1 416 ? 11.978 11.958 -35.905 1.00 93.50 416 HIS A C 1
ATOM 3229 O O . HIS A 1 416 ? 10.991 12.669 -36.088 1.00 93.50 416 HIS A O 1
ATOM 3235 N N . MET A 1 417 ? 12.832 12.200 -34.907 1.00 91.31 417 MET A N 1
ATOM 3236 C CA . MET A 1 417 ? 12.644 13.266 -33.918 1.00 91.31 417 MET A CA 1
ATOM 3237 C C . MET A 1 417 ? 13.828 14.233 -33.889 1.00 91.31 417 MET A C 1
ATOM 3239 O O . MET A 1 417 ? 14.974 13.856 -34.112 1.00 91.31 417 MET A O 1
ATOM 3243 N N . GLU A 1 418 ? 13.550 15.491 -33.544 1.00 83.44 418 GLU A N 1
ATOM 3244 C CA . GLU A 1 418 ? 14.575 16.534 -33.406 1.00 83.44 418 GLU A CA 1
ATOM 3245 C C . GLU A 1 418 ? 15.551 16.234 -32.252 1.00 83.44 418 GLU A C 1
ATOM 3247 O O . GLU A 1 418 ? 16.766 16.397 -32.382 1.00 83.44 418 GLU A O 1
ATOM 3252 N N . VAL A 1 419 ? 15.031 15.736 -31.123 1.00 83.69 419 VAL A N 1
ATOM 3253 C CA . VAL A 1 419 ? 15.845 15.353 -29.962 1.00 83.69 419 VAL A CA 1
ATOM 3254 C C . VAL A 1 419 ? 16.317 13.911 -30.104 1.00 83.69 419 VAL A C 1
ATOM 3256 O O . VAL A 1 419 ? 15.532 12.965 -29.982 1.00 83.69 419 VAL A O 1
ATOM 3259 N N . ARG A 1 420 ? 17.630 13.750 -30.282 1.00 87.50 420 ARG A N 1
ATOM 3260 C CA . ARG A 1 420 ? 18.271 12.441 -30.433 1.00 87.50 420 ARG A CA 1
ATOM 3261 C C . ARG A 1 420 ? 18.294 11.635 -29.133 1.00 87.50 420 ARG A C 1
ATOM 3263 O O . ARG A 1 420 ? 18.584 12.144 -28.044 1.00 87.50 420 ARG A O 1
ATOM 3270 N N . TYR A 1 421 ? 18.016 10.347 -29.277 1.00 91.31 421 TYR A N 1
ATOM 3271 C CA . TYR A 1 421 ? 18.217 9.326 -28.266 1.00 91.31 421 TYR A CA 1
ATOM 3272 C C . TYR A 1 421 ? 19.702 8.997 -28.105 1.00 91.31 421 TYR A C 1
ATOM 3274 O O . TYR A 1 421 ? 20.187 8.923 -26.979 1.00 91.31 421 TYR A O 1
ATOM 3282 N N . THR A 1 422 ? 20.455 8.833 -29.194 1.00 92.19 422 THR A N 1
ATOM 3283 C CA . THR A 1 422 ? 21.885 8.490 -29.098 1.00 92.19 422 THR A CA 1
ATOM 3284 C C . THR A 1 422 ? 22.686 9.585 -28.399 1.00 92.19 422 THR A C 1
ATOM 3286 O O . THR A 1 422 ? 22.523 10.773 -28.677 1.00 92.19 422 THR A O 1
ATOM 3289 N N . ASP A 1 423 ? 23.548 9.182 -27.466 1.00 88.69 423 ASP A N 1
ATOM 3290 C CA . ASP A 1 423 ? 24.497 10.077 -26.809 1.00 88.69 423 ASP A CA 1
ATOM 3291 C C . ASP A 1 423 ? 25.524 10.592 -27.833 1.00 88.69 423 ASP A C 1
ATOM 3293 O O . ASP A 1 423 ? 26.020 9.841 -28.676 1.00 88.69 423 ASP A O 1
ATOM 3297 N N . VAL A 1 424 ? 25.860 11.880 -27.760 1.00 86.94 424 VAL A N 1
ATOM 3298 C CA . VAL A 1 424 ? 26.855 12.511 -28.638 1.00 86.94 424 VAL A CA 1
ATOM 3299 C C . VAL A 1 424 ? 28.215 11.827 -28.493 1.00 86.94 424 VAL A C 1
ATOM 3301 O O . VAL A 1 424 ? 28.919 11.648 -29.490 1.00 86.94 424 VAL A O 1
ATOM 3304 N N . ASP A 1 425 ? 28.556 11.375 -27.285 1.00 87.31 425 ASP A N 1
ATOM 3305 C CA . ASP A 1 425 ? 29.795 10.640 -27.032 1.00 87.31 425 ASP A CA 1
ATOM 3306 C C . ASP A 1 425 ? 29.883 9.357 -27.875 1.00 87.31 425 ASP A C 1
ATOM 3308 O O . ASP A 1 425 ? 30.954 9.025 -28.382 1.00 87.31 425 ASP A O 1
ATOM 3312 N N . TYR A 1 426 ? 28.757 8.682 -28.136 1.00 92.94 426 TYR A N 1
ATOM 3313 C CA . TYR A 1 426 ? 28.733 7.468 -28.957 1.00 92.94 426 TYR A CA 1
ATOM 3314 C C . TYR A 1 426 ? 29.160 7.712 -30.406 1.00 92.94 426 TYR A C 1
ATOM 3316 O O . TYR A 1 426 ? 29.814 6.870 -31.032 1.00 92.94 426 TYR A O 1
ATOM 3324 N N . ILE A 1 427 ? 28.806 8.881 -30.941 1.00 90.44 427 ILE A N 1
ATOM 3325 C CA . ILE A 1 427 ? 29.218 9.308 -32.279 1.00 90.44 427 ILE A CA 1
ATOM 3326 C C . ILE A 1 427 ? 30.730 9.529 -32.284 1.00 90.44 427 ILE A C 1
ATOM 3328 O O . ILE A 1 427 ? 31.421 8.984 -33.139 1.00 90.44 427 ILE A O 1
ATOM 3332 N N . VAL A 1 428 ? 31.251 10.239 -31.279 1.00 91.88 428 VAL A N 1
ATOM 3333 C CA . VAL A 1 428 ? 32.691 10.493 -31.123 1.00 91.88 428 VAL A CA 1
ATOM 3334 C C . VAL A 1 428 ? 33.477 9.184 -30.989 1.00 91.88 428 VAL A C 1
ATOM 3336 O O . VAL A 1 428 ? 34.542 9.053 -31.592 1.00 91.88 428 VAL A O 1
ATOM 3339 N N . PHE A 1 429 ? 32.948 8.195 -30.260 1.00 92.75 429 PHE A N 1
ATOM 3340 C CA . PHE A 1 429 ? 33.556 6.868 -30.162 1.00 92.75 429 PHE A CA 1
ATOM 3341 C C . PHE A 1 429 ? 33.567 6.130 -31.499 1.00 92.75 429 PHE A C 1
ATOM 3343 O O . PHE A 1 429 ? 34.577 5.532 -31.860 1.00 92.75 429 PHE A O 1
ATOM 3350 N N . SER A 1 430 ? 32.450 6.167 -32.226 1.00 92.62 430 SER A N 1
ATOM 3351 C CA . SER A 1 430 ? 32.297 5.460 -33.500 1.00 92.62 430 SER A CA 1
ATOM 3352 C C . SER A 1 430 ? 33.185 6.060 -34.593 1.00 92.62 430 SER A C 1
ATOM 3354 O O . SER A 1 430 ? 33.784 5.314 -35.363 1.00 92.62 430 SER A O 1
ATOM 3356 N N . ASP A 1 431 ? 33.331 7.387 -34.628 1.00 92.50 431 ASP A N 1
ATOM 3357 C CA . ASP A 1 431 ? 34.248 8.070 -35.548 1.00 92.50 431 ASP A CA 1
ATOM 3358 C C . ASP A 1 431 ? 35.705 7.665 -35.261 1.00 92.50 431 ASP A C 1
ATOM 3360 O O . ASP A 1 431 ? 36.458 7.314 -36.169 1.00 92.50 431 ASP A O 1
ATOM 3364 N N . ALA A 1 432 ? 36.102 7.666 -33.983 1.00 92.56 432 ALA A N 1
ATOM 3365 C CA . ALA A 1 432 ? 37.440 7.257 -33.559 1.00 92.56 432 ALA A CA 1
ATOM 3366 C C . ALA A 1 432 ? 37.718 5.770 -33.835 1.00 92.56 432 ALA A C 1
ATOM 3368 O O . ALA A 1 432 ? 38.821 5.414 -34.250 1.00 92.56 432 ALA A O 1
ATOM 3369 N N . ALA A 1 433 ? 36.715 4.909 -33.655 1.00 93.81 433 ALA A N 1
ATOM 3370 C CA . ALA A 1 433 ? 36.788 3.499 -34.018 1.00 93.81 433 ALA A CA 1
ATOM 3371 C C . ALA A 1 433 ? 36.975 3.307 -35.530 1.00 93.81 433 ALA A C 1
ATOM 3373 O O . ALA A 1 433 ? 37.770 2.466 -35.942 1.00 93.81 433 ALA A O 1
ATOM 3374 N N . SER A 1 434 ? 36.314 4.126 -36.354 1.00 93.38 434 SER A N 1
ATOM 3375 C CA . SER A 1 434 ? 36.491 4.103 -37.808 1.00 93.38 434 SER A CA 1
ATOM 3376 C C . SER A 1 434 ? 37.894 4.522 -38.234 1.00 93.38 434 SER A C 1
ATOM 3378 O O . SER A 1 434 ? 38.459 3.896 -39.125 1.00 93.38 434 SER A O 1
ATOM 3380 N N . LEU A 1 435 ? 38.473 5.534 -37.579 1.00 92.31 435 LEU A N 1
ATOM 3381 C CA . LEU A 1 435 ? 39.863 5.942 -37.809 1.00 92.31 435 LEU A CA 1
ATOM 3382 C C . LEU A 1 435 ? 40.839 4.814 -37.458 1.00 92.31 435 LEU A C 1
ATOM 3384 O O . LEU A 1 435 ? 41.764 4.537 -38.217 1.00 92.31 435 LEU A O 1
ATOM 3388 N N . MET A 1 436 ? 40.606 4.115 -36.345 1.00 93.25 436 MET A N 1
ATOM 3389 C CA . MET A 1 436 ? 41.412 2.948 -35.978 1.00 93.25 436 MET A CA 1
ATOM 3390 C C . MET A 1 436 ? 41.248 1.785 -36.956 1.00 93.25 436 MET A C 1
ATOM 3392 O O . MET A 1 436 ? 42.235 1.133 -37.287 1.00 93.25 436 MET A O 1
ATOM 3396 N N . ALA A 1 437 ? 40.031 1.538 -37.448 1.00 91.69 437 ALA A N 1
ATOM 3397 C CA . ALA A 1 437 ? 39.767 0.514 -38.457 1.00 91.69 437 ALA A CA 1
ATOM 3398 C C . ALA A 1 437 ? 40.499 0.799 -39.782 1.00 91.69 437 ALA A C 1
ATOM 3400 O O . ALA A 1 437 ? 40.909 -0.138 -40.461 1.00 91.69 437 ALA A O 1
ATOM 3401 N N . SER A 1 438 ? 40.728 2.074 -40.119 1.00 91.31 438 SER A N 1
ATOM 3402 C CA . SER A 1 438 ? 41.555 2.495 -41.259 1.00 91.31 438 SER A CA 1
ATOM 3403 C C . SER A 1 438 ? 43.058 2.592 -40.951 1.00 91.31 438 SER A C 1
ATOM 3405 O O . SER A 1 438 ? 43.811 3.118 -41.765 1.00 91.31 438 SER A O 1
ATOM 3407 N N . GLY A 1 439 ? 43.516 2.117 -39.786 1.00 90.75 439 GLY A N 1
ATOM 3408 C CA . GLY A 1 439 ? 44.929 2.141 -39.387 1.00 90.75 439 GLY A CA 1
ATOM 3409 C C . GLY A 1 439 ? 45.438 3.500 -38.892 1.00 90.75 439 GLY A C 1
ATOM 3410 O O . GLY A 1 439 ? 46.643 3.691 -38.740 1.00 90.75 439 GLY A O 1
ATOM 3411 N N . GLU A 1 440 ? 44.545 4.455 -38.628 1.00 93.44 440 GLU A N 1
ATOM 3412 C CA . GLU A 1 440 ? 44.893 5.782 -38.130 1.00 93.44 440 GLU A CA 1
ATOM 3413 C C . GLU A 1 440 ? 44.730 5.915 -36.606 1.00 93.44 440 GLU A C 1
ATOM 3415 O O . GLU A 1 440 ? 44.079 5.117 -35.932 1.00 93.44 440 GLU A O 1
ATOM 3420 N N . SER A 1 441 ? 45.312 6.975 -36.036 1.00 92.12 441 SER A N 1
ATOM 3421 C CA . SER A 1 441 ? 45.153 7.284 -34.612 1.00 92.12 441 SER A CA 1
ATOM 3422 C C . SER A 1 441 ? 43.722 7.756 -34.296 1.00 92.12 441 SER A C 1
ATOM 3424 O O . SER A 1 441 ? 43.243 8.687 -34.953 1.00 92.12 441 SER A O 1
ATOM 3426 N N . PRO A 1 442 ? 43.064 7.229 -33.239 1.00 91.56 442 PRO A N 1
ATOM 3427 C CA . PRO A 1 442 ? 41.723 7.671 -32.833 1.00 91.56 442 PRO A CA 1
ATOM 3428 C C . PRO A 1 442 ? 41.691 9.154 -32.432 1.00 91.56 442 PRO A C 1
ATOM 3430 O O . PRO A 1 442 ? 40.663 9.818 -32.554 1.00 91.56 442 PRO A O 1
ATOM 3433 N N . TYR A 1 443 ? 42.831 9.702 -32.002 1.00 91.75 443 TYR A N 1
ATOM 3434 C CA . TYR A 1 443 ? 42.970 11.099 -31.585 1.00 91.75 443 TYR A CA 1
ATOM 3435 C C . TYR A 1 443 ? 42.986 12.100 -32.744 1.00 91.75 443 TYR A C 1
ATOM 3437 O O . TYR A 1 443 ? 42.933 13.305 -32.502 1.00 91.75 443 TYR A O 1
ATOM 3445 N N . LYS A 1 444 ? 43.007 11.636 -34.003 1.00 87.31 444 LYS A N 1
ATOM 3446 C CA . LYS A 1 444 ? 42.733 12.515 -35.151 1.00 87.31 444 LYS A CA 1
ATOM 3447 C C . LYS A 1 444 ? 41.310 13.085 -35.096 1.00 87.31 444 LYS A C 1
ATOM 3449 O O . LYS A 1 444 ? 41.069 14.181 -35.601 1.00 87.31 444 LYS A O 1
ATOM 3454 N N . ARG A 1 445 ? 40.372 12.410 -34.416 1.00 88.12 445 ARG A N 1
ATOM 3455 C CA . ARG A 1 445 ? 39.093 13.014 -34.032 1.00 88.12 445 ARG A CA 1
ATOM 3456 C C . ARG A 1 445 ? 39.338 14.012 -32.897 1.00 88.12 445 ARG A C 1
ATOM 3458 O O . ARG A 1 445 ? 39.479 13.629 -31.743 1.00 88.12 445 ARG A O 1
ATOM 3465 N N . THR A 1 446 ? 39.319 15.303 -33.218 1.00 80.50 446 THR A N 1
ATOM 3466 C CA . THR A 1 446 ? 39.663 16.414 -32.301 1.00 80.50 446 THR A CA 1
ATOM 3467 C C . THR A 1 446 ? 38.887 16.449 -30.977 1.00 80.50 446 THR A C 1
ATOM 3469 O O . THR A 1 446 ? 39.372 16.989 -29.983 1.00 80.50 446 THR A O 1
ATOM 3472 N N . THR A 1 447 ? 37.683 15.876 -30.931 1.00 85.38 447 THR A N 1
ATOM 3473 C CA . THR A 1 447 ? 36.839 15.807 -29.728 1.00 85.38 447 THR A CA 1
ATOM 3474 C C . THR A 1 447 ? 36.997 14.505 -28.936 1.00 85.38 447 THR A C 1
ATOM 3476 O O . THR A 1 447 ? 36.408 14.383 -27.863 1.00 85.38 447 THR A O 1
ATOM 3479 N N . TYR A 1 448 ? 37.781 13.536 -29.421 1.00 86.75 448 TYR A N 1
ATOM 3480 C CA . TYR A 1 448 ? 37.997 12.256 -28.750 1.00 86.75 448 TYR A CA 1
ATOM 3481 C C . TYR A 1 448 ? 38.993 12.407 -27.594 1.00 86.75 448 TYR A C 1
ATOM 3483 O O . TYR A 1 448 ? 40.167 12.709 -27.794 1.00 86.75 448 TYR A O 1
ATOM 3491 N N . ARG A 1 449 ? 38.512 12.201 -26.364 1.00 82.56 449 ARG A N 1
ATOM 3492 C CA . ARG A 1 449 ? 39.292 12.352 -25.118 1.00 82.56 449 ARG A CA 1
ATOM 3493 C C . ARG A 1 449 ? 39.288 11.086 -24.258 1.00 82.56 449 ARG A C 1
ATOM 3495 O O . ARG A 1 449 ? 39.472 11.154 -23.046 1.00 82.56 449 ARG A O 1
ATOM 3502 N N . TYR A 1 450 ? 39.026 9.942 -24.882 1.00 87.50 450 TYR A N 1
ATOM 3503 C CA . TYR A 1 450 ? 38.844 8.660 -24.209 1.00 87.50 450 TYR A CA 1
ATOM 3504 C C . TYR A 1 450 ? 40.032 7.731 -24.463 1.00 87.50 450 TYR A C 1
ATOM 3506 O O . TYR A 1 450 ? 40.879 8.004 -25.311 1.00 87.50 450 TYR A O 1
ATOM 3514 N N . SER A 1 451 ? 40.102 6.623 -23.725 1.00 89.00 451 SER A N 1
ATOM 3515 C CA . SER A 1 451 ? 41.165 5.629 -23.896 1.00 89.00 451 SER A CA 1
ATOM 3516 C C . SER A 1 451 ? 41.162 5.056 -25.323 1.00 89.00 451 SER A C 1
ATOM 3518 O O . SER A 1 451 ? 40.084 4.728 -25.822 1.00 89.00 451 SER A O 1
ATOM 3520 N N . PRO A 1 452 ? 42.313 4.854 -25.992 1.00 90.12 452 PRO A N 1
ATOM 3521 C CA . PRO A 1 452 ? 42.369 4.206 -27.308 1.00 90.12 452 PRO A CA 1
ATOM 3522 C C . PRO A 1 452 ? 41.763 2.801 -27.296 1.00 90.12 452 PRO A C 1
ATOM 3524 O O . PRO A 1 452 ? 41.229 2.349 -28.303 1.00 90.12 452 PRO A O 1
ATOM 3527 N N . LEU A 1 453 ? 41.787 2.136 -26.135 1.00 90.81 453 LEU A N 1
ATOM 3528 C CA . LEU A 1 453 ? 41.177 0.824 -25.930 1.00 90.81 453 LEU A CA 1
ATOM 3529 C C . LEU A 1 453 ? 39.671 0.831 -26.217 1.00 90.81 453 LEU A C 1
ATOM 3531 O O . LEU A 1 453 ? 39.153 -0.151 -26.738 1.00 90.81 453 LEU A O 1
ATOM 3535 N N . LEU A 1 454 ? 38.969 1.929 -25.914 1.00 92.31 454 LEU A N 1
ATOM 3536 C CA . LEU A 1 454 ? 37.539 2.056 -26.200 1.00 92.31 454 LEU A CA 1
ATOM 3537 C C . LEU A 1 454 ? 37.278 2.139 -27.709 1.00 92.31 454 LEU A C 1
ATOM 3539 O O . LEU A 1 454 ? 36.389 1.455 -28.206 1.00 92.31 454 LEU A O 1
ATOM 3543 N N . ALA A 1 455 ? 38.061 2.936 -28.440 1.00 92.12 455 ALA A N 1
ATOM 3544 C CA . ALA A 1 455 ? 37.957 3.015 -29.896 1.00 92.12 455 ALA A CA 1
ATOM 3545 C C . ALA A 1 455 ? 38.309 1.671 -30.554 1.00 92.12 455 ALA A C 1
ATOM 3547 O O . ALA A 1 455 ? 37.573 1.221 -31.429 1.00 92.12 455 ALA A O 1
ATOM 3548 N N . LEU A 1 456 ? 39.352 0.980 -30.071 1.00 92.50 456 LEU A N 1
ATOM 3549 C CA . LEU A 1 456 ? 39.720 -0.360 -30.538 1.00 92.50 456 LEU A CA 1
ATOM 3550 C C . LEU A 1 456 ? 38.574 -1.362 -30.347 1.00 92.50 456 LEU A C 1
ATOM 3552 O O . LEU A 1 456 ? 38.213 -2.081 -31.276 1.00 92.50 456 LEU A O 1
ATOM 3556 N N . LEU A 1 457 ? 37.979 -1.379 -29.152 1.00 93.19 457 LEU A N 1
ATOM 3557 C CA . LEU A 1 457 ? 36.866 -2.260 -28.794 1.00 93.19 457 LEU A CA 1
ATOM 3558 C C . LEU A 1 457 ? 35.629 -2.037 -29.681 1.00 93.19 457 LEU A C 1
ATOM 3560 O O . LEU A 1 457 ? 34.849 -2.961 -29.901 1.00 93.19 457 LEU A O 1
ATOM 3564 N N . LEU A 1 458 ? 35.461 -0.820 -30.198 1.00 94.44 458 LEU A N 1
ATOM 3565 C CA . LEU A 1 458 ? 34.347 -0.424 -31.053 1.00 94.44 458 LEU A CA 1
ATOM 3566 C C . LEU A 1 458 ? 34.648 -0.503 -32.551 1.00 94.44 458 LEU A C 1
ATOM 3568 O O . LEU A 1 458 ? 33.756 -0.211 -33.343 1.00 94.44 458 LEU A O 1
ATOM 3572 N N . THR A 1 459 ? 35.842 -0.937 -32.968 1.00 92.69 459 THR A N 1
ATOM 3573 C CA . THR A 1 459 ? 36.159 -1.153 -34.394 1.00 92.69 459 THR A CA 1
ATOM 3574 C C . THR A 1 459 ? 35.133 -2.021 -35.145 1.00 92.69 459 THR A C 1
ATOM 3576 O O . THR A 1 459 ? 34.859 -1.701 -36.304 1.00 92.69 459 THR A O 1
ATOM 3579 N N . PRO A 1 460 ? 34.450 -3.024 -34.536 1.00 93.06 460 PRO A N 1
ATOM 3580 C CA . PRO A 1 460 ? 33.367 -3.749 -35.209 1.00 93.06 460 PRO A CA 1
ATOM 3581 C C . PRO A 1 460 ? 32.198 -2.868 -35.680 1.00 93.06 460 PRO A C 1
ATOM 3583 O O . PRO A 1 460 ? 31.487 -3.259 -36.608 1.00 93.06 460 PRO A O 1
ATOM 3586 N N . ASN A 1 461 ? 32.006 -1.673 -35.103 1.00 91.88 461 ASN A N 1
ATOM 3587 C CA . ASN A 1 461 ? 30.980 -0.727 -35.553 1.00 91.88 461 ASN A CA 1
ATOM 3588 C C . ASN A 1 461 ? 31.155 -0.341 -37.027 1.00 91.88 461 ASN A C 1
ATOM 3590 O O . ASN A 1 461 ? 30.161 -0.098 -37.709 1.00 91.88 461 ASN A O 1
ATOM 3594 N N . SER A 1 462 ? 32.401 -0.285 -37.505 1.00 88.19 462 SER A N 1
ATOM 3595 C CA . SER A 1 462 ? 32.739 0.107 -38.876 1.00 88.19 462 SER A CA 1
ATOM 3596 C C . SER A 1 462 ? 32.585 -1.030 -39.885 1.00 88.19 462 SER A C 1
ATOM 3598 O O . SER A 1 462 ? 32.406 -0.761 -41.067 1.00 88.19 462 SER A O 1
ATOM 3600 N N . PHE A 1 463 ? 32.635 -2.286 -39.434 1.00 87.00 463 PHE A N 1
ATOM 3601 C CA . PHE A 1 463 ? 32.579 -3.457 -40.317 1.00 87.00 463 PHE A CA 1
ATOM 3602 C C . PHE A 1 463 ? 31.173 -4.046 -40.465 1.00 87.00 463 PHE A C 1
ATOM 3604 O O . PHE A 1 463 ? 30.870 -4.638 -41.496 1.00 87.00 463 PHE A O 1
ATOM 3611 N N . PHE A 1 464 ? 30.318 -3.905 -39.449 1.00 87.75 464 PHE A N 1
ATOM 3612 C CA . PHE A 1 464 ? 29.031 -4.607 -39.400 1.00 87.75 464 PHE A CA 1
ATOM 3613 C C . PHE A 1 464 ? 27.835 -3.660 -39.255 1.00 87.75 464 PHE A C 1
ATOM 3615 O O . PHE A 1 464 ? 26.972 -3.615 -40.125 1.00 87.75 464 PHE A O 1
ATOM 3622 N N . HIS A 1 465 ? 27.745 -2.921 -38.144 1.00 88.62 465 HIS A N 1
ATOM 3623 C CA . HIS A 1 465 ? 26.649 -1.982 -37.902 1.00 88.62 465 HIS A CA 1
ATOM 3624 C C . HIS A 1 465 ? 27.038 -0.928 -36.864 1.00 88.62 465 HIS A C 1
ATOM 3626 O O . HIS A 1 465 ? 27.588 -1.257 -35.809 1.00 88.62 465 HIS A O 1
ATOM 3632 N N . ARG A 1 466 ? 26.656 0.334 -37.105 1.00 86.44 466 ARG A N 1
ATOM 3633 C CA . ARG A 1 466 ? 27.022 1.480 -36.253 1.00 86.44 466 ARG A CA 1
ATOM 3634 C C . ARG A 1 466 ? 26.564 1.328 -34.801 1.00 86.44 466 ARG A C 1
ATOM 3636 O O . ARG A 1 466 ? 27.191 1.879 -33.905 1.00 86.44 466 ARG A O 1
ATOM 3643 N N . SER A 1 467 ? 25.495 0.580 -34.548 1.00 89.94 467 SER A N 1
ATOM 3644 C CA . SER A 1 467 ? 24.893 0.408 -33.214 1.00 89.94 467 SER A CA 1
ATOM 3645 C C . SER A 1 467 ? 25.460 -0.763 -32.402 1.00 89.94 467 SER A C 1
ATOM 3647 O O . SER A 1 467 ? 25.013 -0.967 -31.275 1.00 89.94 467 SER A O 1
ATOM 3649 N N . LEU A 1 468 ? 26.426 -1.534 -32.920 1.00 91.00 468 LEU A N 1
ATOM 3650 C CA . LEU A 1 468 ? 26.981 -2.694 -32.202 1.00 91.00 468 LEU A CA 1
ATOM 3651 C C . LEU A 1 468 ? 27.583 -2.332 -30.843 1.00 91.00 468 LEU A C 1
ATOM 3653 O O . LEU A 1 468 ? 27.371 -3.047 -29.865 1.00 91.00 468 LEU A O 1
ATOM 3657 N N . GLY A 1 469 ? 28.244 -1.184 -30.744 1.00 92.12 469 GLY A N 1
ATOM 3658 C CA . GLY A 1 469 ? 28.732 -0.647 -29.479 1.00 92.12 469 GLY A CA 1
ATOM 3659 C C . GLY A 1 469 ? 27.633 -0.467 -28.429 1.00 92.12 469 GLY A C 1
ATOM 3660 O O . GLY A 1 469 ? 27.856 -0.783 -27.264 1.00 92.12 469 GLY A O 1
ATOM 3661 N N . LYS A 1 470 ? 26.414 -0.063 -28.818 1.00 94.94 470 LYS A N 1
ATOM 3662 C CA . LYS A 1 470 ? 25.268 0.037 -27.889 1.00 94.94 470 LYS A CA 1
ATOM 3663 C C . LYS A 1 470 ? 24.862 -1.331 -27.339 1.00 94.94 470 LYS A C 1
ATOM 3665 O O . LYS A 1 470 ? 24.534 -1.443 -26.156 1.00 94.94 470 LYS A O 1
ATOM 3670 N N . PHE A 1 471 ? 24.909 -2.378 -28.167 1.00 94.88 471 PHE A N 1
ATOM 3671 C CA . PHE A 1 471 ? 24.667 -3.753 -27.719 1.00 94.88 471 PHE A CA 1
ATOM 3672 C C . PHE A 1 471 ? 25.770 -4.238 -26.778 1.00 94.88 471 PHE A C 1
ATOM 3674 O O . PHE A 1 471 ? 25.459 -4.849 -25.758 1.00 94.88 471 PHE A O 1
ATOM 3681 N N . LEU A 1 472 ? 27.034 -3.912 -27.066 1.00 94.81 472 LEU A N 1
ATOM 3682 C CA . LEU A 1 472 ? 28.163 -4.232 -26.194 1.00 94.81 472 LEU A CA 1
ATOM 3683 C C . LEU A 1 472 ? 28.014 -3.574 -24.815 1.00 94.81 472 LEU A C 1
ATOM 3685 O O . LEU A 1 472 ? 28.099 -4.257 -23.795 1.00 94.81 472 LEU A O 1
ATOM 3689 N N . PHE A 1 473 ? 27.721 -2.273 -24.770 1.00 95.38 473 PHE A N 1
ATOM 3690 C CA . PHE A 1 473 ? 27.509 -1.556 -23.510 1.00 95.38 473 PHE A CA 1
ATOM 3691 C C . PHE A 1 473 ? 26.304 -2.099 -22.746 1.00 95.38 473 PHE A C 1
ATOM 3693 O O . PHE A 1 473 ? 26.381 -2.319 -21.539 1.00 95.38 473 PHE A O 1
ATOM 3700 N N . SER A 1 474 ? 25.215 -2.401 -23.454 1.00 95.50 474 SER A N 1
ATOM 3701 C CA . SER A 1 474 ? 24.016 -3.016 -22.880 1.00 95.50 474 SER A CA 1
ATOM 3702 C C . SER A 1 474 ? 24.274 -4.427 -22.340 1.00 95.50 474 SER A C 1
ATOM 3704 O O . SER A 1 474 ? 23.701 -4.805 -21.319 1.00 95.50 474 SER A O 1
ATOM 3706 N N . ALA A 1 475 ? 25.156 -5.202 -22.974 1.00 95.56 475 ALA A N 1
ATOM 3707 C CA . ALA A 1 475 ? 25.583 -6.505 -22.477 1.00 95.56 475 ALA A CA 1
ATOM 3708 C C . ALA A 1 475 ? 26.413 -6.371 -21.191 1.00 95.56 475 ALA A C 1
ATOM 3710 O O . ALA A 1 475 ? 26.172 -7.108 -20.233 1.00 95.56 475 ALA A O 1
ATOM 3711 N N . SER A 1 476 ? 27.326 -5.395 -21.115 1.00 95.38 476 SER A N 1
ATOM 3712 C CA . SER A 1 476 ? 28.045 -5.077 -19.872 1.00 95.38 476 SER A CA 1
ATOM 3713 C C . SER A 1 476 ? 27.096 -4.674 -18.745 1.00 95.38 476 SER A C 1
ATOM 3715 O O . SER A 1 476 ? 27.279 -5.072 -17.601 1.00 95.38 476 SER A O 1
ATOM 3717 N N . ASP A 1 477 ? 26.026 -3.966 -19.076 1.00 94.06 477 ASP A N 1
ATOM 3718 C CA . ASP A 1 477 ? 24.977 -3.562 -18.145 1.00 94.06 477 ASP A CA 1
ATOM 3719 C C . ASP A 1 477 ? 24.237 -4.764 -17.518 1.00 94.06 477 ASP A C 1
ATOM 3721 O O . ASP A 1 477 ? 23.938 -4.779 -16.319 1.00 94.06 477 ASP A O 1
ATOM 3725 N N . LEU A 1 478 ? 23.991 -5.814 -18.314 1.00 96.12 478 LEU A N 1
ATOM 3726 C CA . LEU A 1 478 ? 23.462 -7.097 -17.837 1.00 96.12 478 LEU A CA 1
ATOM 3727 C C . LEU A 1 478 ? 24.496 -7.857 -16.992 1.00 96.12 478 LEU A C 1
ATOM 3729 O O . LEU A 1 478 ? 24.130 -8.453 -15.975 1.00 96.12 478 LEU A O 1
ATOM 3733 N N . LEU A 1 479 ? 25.781 -7.804 -17.372 1.00 96.50 479 LEU A N 1
ATOM 3734 C CA . LEU A 1 479 ? 26.877 -8.379 -16.583 1.00 96.50 479 LEU A CA 1
ATOM 3735 C C . LEU A 1 479 ? 26.983 -7.725 -15.205 1.00 96.50 479 LEU A C 1
ATOM 3737 O O . LEU A 1 479 ? 27.172 -8.441 -14.227 1.00 96.50 479 LEU A O 1
ATOM 3741 N N . VAL A 1 480 ? 26.788 -6.407 -15.092 1.00 96.75 480 VAL A N 1
ATOM 3742 C CA . VAL A 1 480 ? 26.736 -5.716 -13.793 1.00 96.75 480 VAL A CA 1
ATOM 3743 C C . VAL A 1 480 ? 25.635 -6.309 -12.912 1.00 96.75 480 VAL A C 1
ATOM 3745 O O . VAL A 1 480 ? 25.899 -6.675 -11.767 1.00 96.75 480 VAL A O 1
ATOM 3748 N N . GLY A 1 481 ? 24.422 -6.497 -13.445 1.00 95.62 481 GLY A N 1
ATOM 3749 C CA . GLY A 1 481 ? 23.335 -7.157 -12.712 1.00 95.62 481 GLY A CA 1
ATOM 3750 C C . GLY A 1 481 ? 23.686 -8.585 -12.273 1.00 95.62 481 GLY A C 1
ATOM 3751 O O . GLY A 1 481 ? 23.360 -8.994 -11.156 1.00 95.62 481 GLY A O 1
ATOM 3752 N N . TRP A 1 482 ? 24.405 -9.331 -13.116 1.00 96.25 482 TRP A N 1
ATOM 3753 C CA . TRP A 1 482 ? 24.892 -10.669 -12.780 1.00 96.25 482 TRP A CA 1
ATOM 3754 C C . TRP A 1 482 ? 25.979 -10.665 -11.701 1.00 96.25 482 TRP A C 1
ATOM 3756 O O . TRP A 1 482 ? 25.903 -11.448 -10.751 1.00 96.25 482 TRP A O 1
ATOM 3766 N N . PHE A 1 483 ? 26.950 -9.755 -11.782 1.00 97.00 483 PHE A N 1
ATOM 3767 C CA . PHE A 1 483 ? 27.990 -9.598 -10.770 1.00 97.00 483 PHE A CA 1
ATOM 3768 C C . PHE A 1 483 ? 27.411 -9.156 -9.424 1.00 97.00 483 PHE A C 1
ATOM 3770 O O . PHE A 1 483 ? 27.799 -9.719 -8.403 1.00 97.00 483 PHE A O 1
ATOM 3777 N N . ILE A 1 484 ? 26.430 -8.242 -9.403 1.00 96.31 484 ILE A N 1
ATOM 3778 C CA . ILE A 1 484 ? 25.703 -7.868 -8.177 1.00 96.31 484 ILE A CA 1
ATOM 3779 C C . ILE A 1 484 ? 25.094 -9.112 -7.525 1.00 96.31 484 ILE A C 1
ATOM 3781 O O . ILE A 1 484 ? 25.302 -9.351 -6.335 1.00 96.31 484 ILE A O 1
ATOM 3785 N N . HIS A 1 485 ? 24.383 -9.935 -8.302 1.00 94.94 485 HIS A N 1
ATOM 3786 C CA . HIS A 1 485 ? 23.804 -11.178 -7.796 1.00 94.94 485 HIS A CA 1
ATOM 3787 C C . HIS A 1 485 ? 24.879 -12.114 -7.222 1.00 94.94 485 HIS A C 1
ATOM 3789 O O . HIS A 1 485 ? 24.728 -12.620 -6.110 1.00 94.94 485 HIS A O 1
ATOM 3795 N N . LYS A 1 486 ? 25.986 -12.308 -7.952 1.00 94.06 486 LYS A N 1
ATOM 3796 C CA . LYS A 1 486 ? 27.099 -13.182 -7.552 1.00 94.06 486 LYS A CA 1
ATOM 3797 C C . LYS A 1 486 ? 27.770 -12.719 -6.255 1.00 94.06 486 LYS A C 1
ATOM 3799 O O . LYS A 1 486 ? 27.979 -13.542 -5.366 1.00 94.06 486 LYS A O 1
ATOM 3804 N N . ILE A 1 487 ? 28.052 -11.423 -6.119 1.00 92.69 487 ILE A N 1
ATOM 3805 C CA . ILE A 1 487 ? 28.649 -10.832 -4.911 1.00 92.69 487 ILE A CA 1
ATOM 3806 C C . ILE A 1 487 ? 27.716 -11.028 -3.711 1.00 92.69 487 ILE A C 1
ATOM 3808 O O . ILE A 1 487 ? 28.144 -11.510 -2.663 1.00 92.69 487 ILE A O 1
ATOM 3812 N N . LEU A 1 488 ? 26.425 -10.710 -3.855 1.00 92.56 488 LEU A N 1
ATOM 3813 C CA . LEU A 1 488 ? 25.449 -10.857 -2.769 1.00 92.56 488 LEU A CA 1
ATOM 3814 C C . LEU A 1 488 ? 25.265 -12.322 -2.346 1.00 92.56 488 LEU A C 1
ATOM 3816 O O . LEU A 1 488 ? 25.197 -12.615 -1.151 1.00 92.56 488 LEU A O 1
ATOM 3820 N N . LYS A 1 489 ? 25.266 -13.250 -3.310 1.00 90.75 489 LYS A N 1
ATOM 3821 C CA . LYS A 1 489 ? 25.253 -14.695 -3.051 1.00 90.75 489 LYS A CA 1
ATOM 3822 C C . LYS A 1 489 ? 26.473 -15.168 -2.274 1.00 90.75 489 LYS A C 1
ATOM 3824 O O . LYS A 1 489 ? 26.316 -15.876 -1.283 1.00 90.75 489 LYS A O 1
ATOM 3829 N N . GLN A 1 490 ? 27.674 -14.756 -2.680 1.00 88.00 490 GLN A N 1
ATOM 3830 C CA . GLN A 1 490 ? 28.909 -15.091 -1.964 1.00 88.00 490 GLN A CA 1
ATOM 3831 C C . GLN A 1 490 ? 28.926 -14.506 -0.542 1.00 88.00 490 GLN A C 1
ATOM 3833 O O . GLN A 1 490 ? 29.441 -15.135 0.378 1.00 88.00 490 GLN A O 1
ATOM 3838 N N . ARG A 1 491 ? 28.275 -13.355 -0.330 1.00 86.06 491 ARG A N 1
ATOM 3839 C CA . ARG A 1 491 ? 28.062 -12.744 0.995 1.00 86.06 491 ARG A CA 1
ATOM 3840 C C . ARG A 1 491 ? 26.901 -13.360 1.794 1.00 86.06 491 ARG A C 1
ATOM 3842 O O . ARG A 1 491 ? 26.518 -12.801 2.818 1.00 86.06 491 ARG A O 1
ATOM 3849 N N . LYS A 1 492 ? 26.353 -14.502 1.355 1.00 86.31 492 LYS A N 1
ATOM 3850 C CA . LYS A 1 492 ? 25.272 -15.261 2.016 1.00 86.31 492 LYS A CA 1
ATOM 3851 C C . LYS A 1 492 ? 23.982 -14.456 2.238 1.00 86.31 492 LYS A C 1
ATOM 3853 O O . LYS A 1 492 ? 23.260 -14.680 3.206 1.00 86.31 492 LYS A O 1
ATOM 3858 N N . VAL A 1 493 ? 23.676 -13.515 1.344 1.00 86.00 493 VAL A N 1
ATOM 3859 C CA . VAL A 1 493 ? 22.415 -12.759 1.388 1.00 86.00 493 VAL A CA 1
ATOM 3860 C C . VAL A 1 493 ? 21.258 -13.639 0.872 1.00 86.00 493 VAL A C 1
ATOM 3862 O O . VAL A 1 493 ? 21.436 -14.344 -0.127 1.00 86.00 493 VAL A O 1
ATOM 3865 N N . PRO A 1 494 ? 20.065 -13.608 1.505 1.00 84.06 494 PRO A N 1
ATOM 3866 C CA . PRO A 1 494 ? 18.901 -14.369 1.048 1.00 84.06 494 PRO A CA 1
ATOM 3867 C C . PRO A 1 494 ? 18.506 -14.065 -0.405 1.00 84.06 494 PRO A C 1
ATOM 3869 O O . PRO A 1 494 ? 18.491 -12.904 -0.820 1.00 84.06 494 PRO A O 1
ATOM 3872 N N . GLU A 1 495 ? 18.087 -15.090 -1.161 1.00 84.50 495 GLU A N 1
ATOM 3873 C CA . GLU A 1 495 ? 17.802 -14.996 -2.610 1.00 84.50 495 GLU A CA 1
ATOM 3874 C C . GLU A 1 495 ? 16.820 -13.881 -2.972 1.00 84.50 495 GLU A C 1
ATOM 3876 O O . GLU A 1 495 ? 16.993 -13.154 -3.952 1.00 84.50 495 GLU A O 1
ATOM 3881 N N . LYS A 1 496 ? 15.795 -13.706 -2.143 1.00 84.12 496 LYS A N 1
ATOM 3882 C CA . LYS A 1 496 ? 14.784 -12.669 -2.324 1.00 84.12 496 LYS A CA 1
ATOM 3883 C C . LYS A 1 496 ? 15.384 -11.262 -2.261 1.00 84.12 496 LYS A C 1
ATOM 3885 O O . LYS A 1 496 ? 15.027 -10.406 -3.065 1.00 84.12 496 LYS A O 1
ATOM 3890 N N . ILE A 1 497 ? 16.309 -11.028 -1.331 1.00 86.12 497 ILE A N 1
ATOM 3891 C CA . ILE A 1 497 ? 16.993 -9.739 -1.184 1.00 86.12 497 ILE A CA 1
ATOM 3892 C C . ILE A 1 497 ? 17.978 -9.542 -2.340 1.00 86.12 497 ILE A C 1
ATOM 3894 O O . ILE A 1 497 ? 17.989 -8.466 -2.930 1.00 86.12 497 ILE A O 1
ATOM 3898 N N . CYS A 1 498 ? 18.715 -10.587 -2.738 1.00 88.69 498 CYS A N 1
ATOM 3899 C CA . CYS A 1 498 ? 19.563 -10.554 -3.934 1.00 88.69 498 CYS A CA 1
ATOM 3900 C C . CYS A 1 498 ? 18.765 -10.142 -5.176 1.00 88.69 498 CYS A C 1
ATOM 3902 O O . CYS A 1 498 ? 19.188 -9.266 -5.924 1.00 88.69 498 CYS A O 1
ATOM 3904 N N . THR A 1 499 ? 17.585 -10.734 -5.363 1.00 88.94 499 THR A N 1
ATOM 3905 C CA . THR A 1 499 ? 16.690 -10.444 -6.489 1.00 88.94 499 THR A CA 1
ATOM 3906 C C . THR A 1 499 ? 16.259 -8.977 -6.494 1.00 88.94 499 THR A C 1
ATOM 3908 O O . THR A 1 499 ? 16.412 -8.302 -7.509 1.00 88.94 499 THR A O 1
ATOM 3911 N N . TYR A 1 500 ? 15.795 -8.441 -5.359 1.00 89.31 500 TYR A N 1
ATOM 3912 C CA . TYR A 1 500 ? 15.418 -7.026 -5.269 1.00 89.31 500 TYR A CA 1
ATOM 3913 C C . TYR A 1 500 ? 16.602 -6.079 -5.503 1.00 89.31 500 TYR A C 1
ATOM 3915 O O . TYR A 1 500 ? 16.448 -5.096 -6.224 1.00 89.31 500 TYR A O 1
ATOM 3923 N N . SER A 1 501 ? 17.783 -6.381 -4.958 1.00 91.06 501 SER A N 1
ATOM 3924 C CA . SER A 1 501 ? 18.995 -5.590 -5.204 1.00 91.06 501 SER A CA 1
ATOM 3925 C C . SER A 1 501 ? 19.370 -5.564 -6.688 1.00 91.06 501 SER A C 1
ATOM 3927 O O . SER A 1 501 ? 19.680 -4.505 -7.224 1.00 91.06 501 SER A O 1
ATOM 3929 N N . VAL A 1 502 ? 19.284 -6.699 -7.386 1.00 93.75 502 VAL A N 1
ATOM 3930 C CA . VAL A 1 502 ? 19.537 -6.767 -8.836 1.00 93.75 502 VAL A CA 1
ATOM 3931 C C . VAL A 1 502 ? 18.524 -5.926 -9.618 1.00 93.75 502 VAL A C 1
ATOM 3933 O O . VAL A 1 502 ? 18.901 -5.234 -10.564 1.00 93.75 502 VAL A O 1
ATOM 3936 N N . MET A 1 503 ? 17.249 -5.928 -9.212 1.00 93.00 503 MET A N 1
ATOM 3937 C CA . MET A 1 503 ? 16.212 -5.118 -9.863 1.00 93.00 503 MET A CA 1
ATOM 3938 C C . MET A 1 503 ? 16.488 -3.612 -9.766 1.00 93.00 503 MET A C 1
ATOM 3940 O O . MET A 1 503 ? 16.203 -2.897 -10.725 1.00 93.00 503 MET A O 1
ATOM 3944 N N . VAL A 1 504 ? 17.082 -3.140 -8.660 1.00 92.06 504 VAL A N 1
ATOM 3945 C CA . VAL A 1 504 ? 17.488 -1.729 -8.485 1.00 92.06 504 VAL A CA 1
ATOM 3946 C C . VAL A 1 504 ? 18.493 -1.286 -9.553 1.00 92.06 504 VAL A C 1
ATOM 3948 O O . VAL A 1 504 ? 18.520 -0.109 -9.895 1.00 92.06 504 VAL A O 1
ATOM 3951 N N . TRP A 1 505 ? 19.290 -2.202 -10.109 1.00 94.88 505 TRP A N 1
ATOM 3952 C CA . TRP A 1 505 ? 20.181 -1.901 -11.230 1.00 94.88 505 TRP A CA 1
ATOM 3953 C C . TRP A 1 505 ? 19.528 -2.165 -12.590 1.00 94.88 505 TRP A C 1
ATOM 3955 O O . TRP A 1 505 ? 19.526 -1.289 -13.446 1.00 94.88 505 TRP A O 1
ATOM 3965 N N . LEU A 1 506 ? 18.955 -3.353 -12.813 1.00 94.38 506 LEU A N 1
ATOM 3966 C CA . LEU A 1 506 ? 18.494 -3.760 -14.148 1.00 94.38 506 LEU A CA 1
ATOM 3967 C C . LEU A 1 506 ? 17.289 -2.960 -14.662 1.00 94.38 506 LEU A C 1
ATOM 3969 O O . LEU A 1 506 ? 17.187 -2.755 -15.873 1.00 94.38 506 LEU A O 1
ATOM 3973 N N . PHE A 1 507 ? 16.408 -2.517 -13.757 1.00 93.50 507 PHE A N 1
ATOM 3974 C CA . PHE A 1 507 ? 15.147 -1.832 -14.078 1.00 93.50 507 PHE A CA 1
ATOM 3975 C C . PHE A 1 507 ? 15.116 -0.367 -13.651 1.00 93.50 507 PHE A C 1
ATOM 3977 O O . PHE A 1 507 ? 14.053 0.252 -13.665 1.00 93.50 507 PHE A O 1
ATOM 3984 N N . ASN A 1 508 ? 16.258 0.206 -13.277 1.00 91.12 508 ASN A N 1
ATOM 3985 C CA . ASN A 1 508 ? 16.339 1.636 -13.040 1.00 91.12 508 ASN A CA 1
ATOM 3986 C C . ASN A 1 508 ? 16.363 2.375 -14.393 1.00 91.12 508 ASN A C 1
ATOM 3988 O O . ASN A 1 508 ? 17.273 2.135 -15.188 1.00 91.12 508 ASN A O 1
ATOM 3992 N N . PRO A 1 509 ? 15.399 3.282 -14.666 1.00 90.44 509 PRO A N 1
ATOM 3993 C CA . PRO A 1 509 ? 15.348 4.041 -15.916 1.00 90.44 509 PRO A CA 1
ATOM 3994 C C . PRO A 1 509 ? 16.630 4.784 -16.247 1.00 90.44 509 PRO A C 1
ATOM 3996 O O . PRO A 1 509 ? 16.954 4.970 -17.415 1.00 90.44 509 PRO A O 1
ATOM 3999 N N . PHE A 1 510 ? 17.380 5.182 -15.226 1.00 87.62 510 PHE A N 1
ATOM 4000 C CA . PHE A 1 510 ? 18.648 5.860 -15.399 1.00 87.62 510 PHE A CA 1
ATOM 4001 C C . PHE A 1 510 ? 19.749 4.931 -15.929 1.00 87.62 510 PHE A C 1
ATOM 4003 O O . PHE A 1 510 ? 20.485 5.299 -16.835 1.00 87.62 510 PHE A O 1
ATOM 4010 N N . THR A 1 511 ? 19.866 3.714 -15.401 1.00 90.31 511 THR A N 1
ATOM 4011 C CA . THR A 1 511 ? 20.962 2.793 -15.747 1.00 90.31 511 THR A CA 1
ATOM 4012 C C . THR A 1 511 ? 20.732 2.147 -17.106 1.00 90.31 511 THR A C 1
ATOM 4014 O O . THR A 1 511 ? 21.606 2.217 -17.967 1.00 90.31 511 THR A O 1
ATOM 4017 N N . PHE A 1 512 ? 19.532 1.600 -17.349 1.00 91.06 512 PHE A N 1
ATOM 4018 C CA . PHE A 1 512 ? 19.265 0.897 -18.604 1.00 91.06 512 PHE A CA 1
ATOM 4019 C C . PHE A 1 512 ? 19.238 1.826 -19.819 1.00 91.06 512 PHE A C 1
ATOM 4021 O O . PHE A 1 512 ? 19.385 1.333 -20.930 1.00 91.06 512 PHE A O 1
ATOM 4028 N N . THR A 1 513 ? 19.047 3.141 -19.635 1.00 90.88 513 THR A N 1
ATOM 4029 C CA . THR A 1 513 ? 19.111 4.112 -20.739 1.00 90.88 513 THR A CA 1
ATOM 4030 C C . THR A 1 513 ? 20.540 4.508 -21.088 1.00 90.88 513 THR A C 1
ATOM 4032 O O . THR A 1 513 ? 20.818 4.810 -22.241 1.00 90.88 513 THR A O 1
ATOM 4035 N N . ILE A 1 514 ? 21.480 4.491 -20.144 1.00 90.06 514 ILE A N 1
ATOM 4036 C CA . ILE A 1 514 ? 22.855 4.947 -20.398 1.00 90.06 514 ILE A CA 1
ATOM 4037 C C . ILE A 1 514 ? 23.585 4.017 -21.368 1.00 90.06 514 ILE A C 1
ATOM 4039 O O . ILE A 1 514 ? 24.162 4.485 -22.352 1.00 90.06 514 ILE A O 1
ATOM 4043 N N . GLY A 1 515 ? 23.499 2.702 -21.148 1.00 90.19 515 GLY A N 1
ATOM 4044 C CA . GLY A 1 515 ? 24.080 1.721 -22.066 1.00 90.19 515 GLY A CA 1
ATOM 4045 C C . GLY A 1 515 ? 23.416 1.742 -23.447 1.00 90.19 515 GLY A C 1
ATOM 4046 O O . GLY A 1 515 ? 24.105 1.744 -24.467 1.00 90.19 515 GLY A O 1
ATOM 4047 N N . THR A 1 516 ? 22.083 1.832 -23.500 1.00 94.25 516 THR A N 1
ATOM 4048 C CA . THR A 1 516 ? 21.327 1.813 -24.765 1.00 94.25 516 THR A CA 1
ATOM 4049 C C . THR A 1 516 ? 21.484 3.103 -25.569 1.00 94.25 516 THR A C 1
ATOM 4051 O O . THR A 1 516 ? 21.422 3.057 -26.796 1.00 94.25 516 THR A O 1
ATOM 4054 N N . ARG A 1 517 ? 21.745 4.245 -24.918 1.00 94.12 517 ARG A N 1
ATOM 4055 C CA . ARG A 1 517 ? 22.103 5.509 -25.587 1.00 94.12 517 ARG A CA 1
ATOM 4056 C C . ARG A 1 517 ? 23.524 5.508 -26.160 1.00 94.12 517 ARG A C 1
ATOM 4058 O O . ARG A 1 517 ? 23.834 6.382 -26.964 1.00 94.12 517 ARG A O 1
ATOM 4065 N N . GLY A 1 518 ? 24.366 4.533 -25.805 1.00 91.25 518 GLY A N 1
ATOM 4066 C CA . GLY A 1 518 ? 25.720 4.400 -26.346 1.00 91.25 518 GLY A CA 1
ATOM 4067 C C . GLY A 1 518 ? 26.831 4.918 -25.431 1.00 91.25 518 GLY A C 1
ATOM 4068 O O . GLY A 1 518 ? 27.904 5.269 -25.911 1.00 91.25 518 GLY A O 1
ATOM 4069 N N . ASN A 1 519 ? 26.613 4.972 -24.120 1.00 91.62 519 ASN A N 1
ATOM 4070 C CA . ASN A 1 519 ? 27.672 5.322 -23.181 1.00 91.62 519 ASN A CA 1
ATOM 4071 C C . ASN A 1 519 ? 28.401 4.069 -22.653 1.00 91.62 519 ASN A C 1
ATOM 4073 O O . ASN A 1 519 ? 27.770 3.059 -22.346 1.00 91.62 519 ASN A O 1
ATOM 4077 N N . CYS A 1 520 ? 29.729 4.144 -22.515 1.00 92.06 520 CYS A N 1
ATOM 4078 C CA . CYS A 1 520 ? 30.587 3.040 -22.085 1.00 92.06 520 CYS A CA 1
ATOM 4079 C C . CYS A 1 520 ? 30.694 2.834 -20.558 1.00 92.06 520 CYS A C 1
ATOM 4081 O O . CYS A 1 520 ? 31.328 1.865 -20.137 1.00 92.06 520 CYS A O 1
ATOM 4083 N N . GLU A 1 521 ? 30.082 3.680 -19.717 1.00 91.94 521 GLU A N 1
ATOM 4084 C CA . GLU A 1 521 ? 30.127 3.532 -18.246 1.00 91.94 521 GLU A CA 1
ATOM 4085 C C . GLU A 1 521 ? 29.738 2.131 -17.711 1.00 91.94 521 GLU A C 1
ATOM 4087 O O . GLU A 1 521 ? 30.359 1.679 -16.741 1.00 91.94 521 GLU A O 1
ATOM 4092 N N . PRO A 1 522 ? 28.787 1.383 -18.313 1.00 94.19 522 PRO A N 1
ATOM 4093 C CA . PRO A 1 522 ? 28.491 0.011 -17.894 1.00 94.19 522 PRO A CA 1
ATOM 4094 C C . PRO A 1 522 ? 29.691 -0.945 -17.948 1.00 94.19 522 PRO A C 1
ATOM 4096 O O . PRO A 1 522 ? 29.802 -1.820 -17.090 1.00 94.19 522 PRO A O 1
ATOM 4099 N N . ILE A 1 523 ? 30.616 -0.769 -18.905 1.00 94.62 523 ILE A N 1
ATOM 4100 C CA . ILE A 1 523 ? 31.859 -1.561 -18.982 1.00 94.62 523 ILE A CA 1
ATOM 4101 C C . ILE A 1 523 ? 32.701 -1.316 -17.729 1.00 94.62 523 ILE A C 1
ATOM 4103 O O . ILE A 1 523 ? 33.165 -2.258 -17.090 1.00 94.62 523 ILE A O 1
ATOM 4107 N N . VAL A 1 524 ? 32.856 -0.049 -17.348 1.00 93.69 524 VAL A N 1
ATOM 4108 C CA . VAL A 1 524 ? 33.655 0.362 -16.188 1.00 93.69 524 VAL A CA 1
ATOM 4109 C C . VAL A 1 524 ? 33.064 -0.219 -14.906 1.00 93.69 524 VAL A C 1
ATOM 4111 O O . VAL A 1 524 ? 33.782 -0.794 -14.090 1.00 93.69 524 VAL A O 1
ATOM 4114 N N . CYS A 1 525 ? 31.740 -0.143 -14.760 1.00 95.06 525 CYS A N 1
ATOM 4115 C CA . CYS A 1 525 ? 31.029 -0.729 -13.626 1.00 95.06 525 CYS A CA 1
ATOM 4116 C C . CYS A 1 525 ? 31.212 -2.252 -13.568 1.00 95.06 525 CYS A C 1
ATOM 4118 O O . CYS A 1 525 ? 31.457 -2.802 -12.495 1.00 95.06 525 CYS A O 1
ATOM 4120 N N . ALA A 1 526 ? 31.142 -2.936 -14.715 1.00 96.31 526 ALA A N 1
ATOM 4121 C CA . ALA A 1 526 ? 31.365 -4.375 -14.797 1.00 96.31 526 ALA A CA 1
ATOM 4122 C C . ALA A 1 526 ? 32.790 -4.749 -14.352 1.00 96.31 526 ALA A C 1
ATOM 4124 O O . ALA A 1 526 ? 32.955 -5.680 -13.563 1.00 96.31 526 ALA A O 1
ATOM 4125 N N . MET A 1 527 ? 33.806 -3.993 -14.784 1.00 95.25 527 MET A N 1
ATOM 4126 C CA . MET A 1 527 ? 35.201 -4.195 -14.374 1.00 95.25 527 MET A CA 1
ATOM 4127 C C . MET A 1 527 ? 35.402 -3.969 -12.870 1.00 95.25 527 MET A C 1
ATOM 4129 O O . MET A 1 527 ? 36.057 -4.781 -12.223 1.00 95.25 527 MET A O 1
ATOM 4133 N N . ILE A 1 528 ? 34.799 -2.927 -12.284 1.00 94.38 528 ILE A N 1
ATOM 4134 C CA . ILE A 1 528 ? 34.880 -2.659 -10.835 1.00 94.38 528 ILE A CA 1
ATOM 4135 C C . ILE A 1 528 ? 34.277 -3.809 -10.027 1.00 94.38 528 ILE A C 1
ATOM 4137 O O . ILE A 1 528 ? 34.895 -4.300 -9.082 1.00 94.38 528 ILE A O 1
ATOM 4141 N N . LEU A 1 529 ? 33.088 -4.282 -10.404 1.00 96.06 529 LEU A N 1
ATOM 4142 C CA . LEU A 1 529 ? 32.466 -5.410 -9.712 1.00 96.06 529 LEU A CA 1
ATOM 4143 C C . LEU A 1 529 ? 33.249 -6.712 -9.904 1.00 96.06 529 LEU A C 1
ATOM 4145 O O . LEU A 1 529 ? 33.314 -7.527 -8.983 1.00 96.06 529 LEU A O 1
ATOM 4149 N N . TRP A 1 530 ? 33.877 -6.897 -11.065 1.00 95.44 530 TRP A N 1
ATOM 4150 C CA . TRP A 1 530 ? 34.775 -8.020 -11.301 1.00 95.44 530 TRP A CA 1
ATOM 4151 C C . TRP A 1 530 ? 36.006 -7.977 -10.389 1.00 95.44 530 TRP A C 1
ATOM 4153 O O . TRP A 1 530 ? 36.339 -8.996 -9.789 1.00 95.44 530 TRP A O 1
ATOM 4163 N N . ILE A 1 531 ? 36.618 -6.803 -10.191 1.00 90.69 531 ILE A N 1
ATOM 4164 C CA . ILE A 1 531 ? 37.720 -6.614 -9.233 1.00 90.69 531 ILE A CA 1
ATOM 4165 C C . ILE A 1 531 ? 37.275 -7.025 -7.824 1.00 90.69 531 ILE A C 1
ATOM 4167 O O . ILE A 1 531 ? 37.983 -7.783 -7.165 1.00 90.69 531 ILE A O 1
ATOM 4171 N N . ILE A 1 532 ? 36.080 -6.611 -7.380 1.00 90.50 532 ILE A N 1
ATOM 4172 C CA . ILE A 1 532 ? 35.532 -7.023 -6.075 1.00 90.50 532 ILE A CA 1
ATOM 4173 C C . ILE A 1 532 ? 35.387 -8.551 -5.997 1.00 90.50 532 ILE A C 1
ATOM 4175 O O . ILE A 1 532 ? 35.761 -9.144 -4.989 1.00 90.50 532 ILE A O 1
ATOM 4179 N N . ILE A 1 533 ? 34.896 -9.207 -7.054 1.00 90.44 533 ILE A N 1
ATOM 4180 C CA . ILE A 1 533 ? 34.786 -10.675 -7.104 1.00 90.44 533 ILE A CA 1
ATOM 4181 C C . ILE A 1 533 ? 36.168 -11.338 -7.016 1.00 90.44 533 ILE A C 1
ATOM 4183 O O . ILE A 1 533 ? 36.323 -12.291 -6.255 1.00 90.44 533 ILE A O 1
ATOM 4187 N N . CYS A 1 534 ? 37.171 -10.846 -7.749 1.00 84.12 534 CYS A N 1
ATOM 4188 C CA . CYS A 1 534 ? 38.538 -11.369 -7.683 1.00 84.12 534 CYS A CA 1
ATOM 4189 C C . CYS A 1 534 ? 39.132 -11.225 -6.275 1.00 84.12 534 CYS A C 1
ATOM 4191 O O . CYS A 1 534 ? 39.717 -12.178 -5.761 1.00 84.12 534 CYS A O 1
ATOM 4193 N N . LEU A 1 535 ? 38.916 -10.075 -5.627 1.00 79.88 535 LEU A N 1
ATOM 4194 C CA . LEU A 1 535 ? 39.323 -9.829 -4.243 1.00 79.88 535 LEU A CA 1
ATOM 4195 C C . LEU A 1 535 ? 38.620 -10.785 -3.263 1.00 79.88 535 LEU A C 1
ATOM 4197 O O . LEU A 1 535 ? 39.277 -11.375 -2.412 1.00 79.88 535 LEU A O 1
ATOM 4201 N N . MET A 1 536 ? 37.311 -11.016 -3.422 1.00 79.88 536 MET A N 1
ATOM 4202 C CA . MET A 1 536 ? 36.549 -11.990 -2.619 1.00 79.88 536 MET A CA 1
ATOM 4203 C C . MET A 1 536 ? 37.030 -13.434 -2.804 1.00 79.88 536 MET A C 1
ATOM 4205 O O . MET A 1 536 ? 36.898 -14.248 -1.895 1.00 79.88 536 MET A O 1
ATOM 4209 N N . GLN A 1 537 ? 37.561 -13.760 -3.983 1.00 78.75 537 GLN A N 1
ATOM 4210 C CA . GLN A 1 537 ? 38.114 -15.075 -4.307 1.00 78.75 537 GLN A CA 1
ATOM 4211 C C . GLN A 1 537 ? 39.591 -15.227 -3.910 1.00 78.75 537 GLN A C 1
ATOM 4213 O O . GLN A 1 537 ? 40.148 -16.307 -4.085 1.00 78.75 537 GLN A O 1
ATOM 4218 N N . GLY A 1 538 ? 40.234 -14.170 -3.400 1.00 70.62 538 GLY A N 1
ATOM 4219 C CA . GLY A 1 538 ? 41.656 -14.170 -3.046 1.00 70.62 538 GLY A CA 1
ATOM 4220 C C . GLY A 1 538 ? 42.615 -14.114 -4.243 1.00 70.62 538 GLY A C 1
ATOM 4221 O O . GLY A 1 538 ? 43.819 -14.273 -4.063 1.00 70.62 538 GLY A O 1
ATOM 4222 N N . ASN A 1 539 ? 42.126 -13.873 -5.467 1.00 77.12 539 ASN A N 1
ATOM 4223 C CA . ASN A 1 539 ? 42.971 -13.784 -6.661 1.00 77.12 539 ASN A CA 1
ATOM 4224 C C . ASN A 1 539 ? 43.487 -12.350 -6.869 1.00 77.12 539 ASN A C 1
ATOM 4226 O O . ASN A 1 539 ? 42.934 -11.568 -7.650 1.00 77.12 539 ASN A O 1
ATOM 4230 N N . LEU A 1 540 ? 44.557 -12.011 -6.149 1.00 72.94 540 LEU A N 1
ATOM 4231 C CA . LEU A 1 540 ? 45.138 -10.665 -6.138 1.00 72.94 540 LEU A CA 1
ATOM 4232 C C . LEU A 1 540 ? 45.761 -10.260 -7.477 1.00 72.94 540 LEU A C 1
ATOM 4234 O O . LEU A 1 540 ? 45.604 -9.115 -7.891 1.00 72.94 540 LEU A O 1
ATOM 4238 N N . LEU A 1 541 ? 46.414 -11.189 -8.183 1.00 73.56 541 LEU A N 1
ATOM 4239 C CA . LEU A 1 541 ? 47.049 -10.898 -9.472 1.00 73.56 541 LEU A CA 1
ATOM 4240 C C . LEU A 1 541 ? 46.007 -10.474 -10.513 1.00 73.56 541 LEU A C 1
ATOM 4242 O O . LEU A 1 541 ? 46.186 -9.485 -11.225 1.00 73.56 541 LEU A O 1
ATOM 4246 N N . GLN A 1 542 ? 44.882 -11.192 -10.558 1.00 83.06 542 GLN A N 1
ATOM 4247 C CA . GLN A 1 542 ? 43.776 -10.848 -11.439 1.00 83.06 542 GLN A CA 1
ATOM 4248 C C . GLN A 1 542 ? 43.143 -9.512 -11.028 1.00 83.06 542 GLN A C 1
ATOM 4250 O O . GLN A 1 542 ? 42.919 -8.662 -11.888 1.00 83.06 542 GLN A O 1
ATOM 4255 N N . ALA A 1 543 ? 42.910 -9.284 -9.732 1.00 77.88 543 ALA A N 1
ATOM 4256 C CA . ALA A 1 543 ? 42.378 -8.013 -9.241 1.00 77.88 543 ALA A CA 1
ATOM 4257 C C . ALA A 1 543 ? 43.277 -6.818 -9.619 1.00 77.88 543 ALA A C 1
ATOM 4259 O O . ALA A 1 543 ? 42.769 -5.819 -10.123 1.00 77.88 543 ALA A O 1
ATOM 4260 N N . ALA A 1 544 ? 44.598 -6.939 -9.453 1.00 75.88 544 ALA A N 1
ATOM 4261 C CA . ALA A 1 544 ? 45.569 -5.898 -9.792 1.00 75.88 544 ALA A CA 1
ATOM 4262 C C . ALA A 1 544 ? 45.621 -5.609 -11.300 1.00 75.88 544 ALA A C 1
ATOM 4264 O O . ALA A 1 544 ? 45.612 -4.446 -11.703 1.00 75.88 544 ALA A O 1
ATOM 4265 N N . PHE A 1 545 ? 45.605 -6.651 -12.140 1.00 87.12 545 PHE A N 1
ATOM 4266 C CA . PHE A 1 545 ? 45.557 -6.496 -13.596 1.00 87.12 545 PHE A CA 1
ATOM 4267 C C . PHE A 1 545 ? 44.300 -5.737 -14.046 1.00 87.12 545 PHE A C 1
ATOM 4269 O O . PHE A 1 545 ? 44.394 -4.745 -14.770 1.00 87.12 545 PHE A O 1
ATOM 4276 N N . TRP A 1 546 ? 43.119 -6.165 -13.583 1.00 88.62 546 TRP A N 1
ATOM 4277 C CA . TRP A 1 546 ? 41.856 -5.509 -13.935 1.00 88.62 546 TRP A CA 1
ATOM 4278 C C . TRP A 1 546 ? 41.752 -4.099 -13.355 1.00 88.62 546 TRP A C 1
ATOM 4280 O O . TRP A 1 546 ? 41.170 -3.227 -14.000 1.00 88.62 546 TRP A O 1
ATOM 4290 N N . TYR A 1 547 ? 42.346 -3.856 -12.185 1.00 85.81 547 TYR A N 1
ATOM 4291 C CA . TYR A 1 547 ? 42.443 -2.526 -11.595 1.00 85.81 547 TYR A CA 1
ATOM 4292 C C . TYR A 1 547 ? 43.307 -1.579 -12.440 1.00 85.81 547 TYR A C 1
ATOM 4294 O O . TYR A 1 547 ? 42.862 -0.486 -12.786 1.00 85.81 547 TYR A O 1
ATOM 4302 N N . GLY A 1 548 ? 44.499 -2.013 -12.859 1.00 82.12 548 GLY A N 1
ATOM 4303 C CA . GLY A 1 548 ? 45.327 -1.237 -13.785 1.00 82.12 548 GLY A CA 1
ATOM 4304 C C . GLY A 1 548 ? 44.583 -0.943 -15.090 1.00 82.12 548 GLY A C 1
ATOM 4305 O O . GLY A 1 548 ? 44.506 0.207 -15.527 1.00 82.12 548 GLY A O 1
ATOM 4306 N N . LEU A 1 549 ? 43.941 -1.963 -15.669 1.00 88.94 549 LEU A N 1
ATOM 4307 C CA . LEU A 1 549 ? 43.181 -1.822 -16.909 1.00 88.94 549 LEU A CA 1
ATOM 4308 C C . LEU A 1 549 ? 42.009 -0.838 -16.773 1.00 88.94 549 LEU A C 1
ATOM 4310 O O . LEU A 1 549 ? 41.812 -0.009 -17.661 1.00 88.94 549 LEU A O 1
ATOM 4314 N N . VAL A 1 550 ? 41.239 -0.893 -15.678 1.00 91.31 550 VAL A N 1
ATOM 4315 C CA . VAL A 1 550 ? 40.084 0.001 -15.496 1.00 91.31 550 VAL A CA 1
ATOM 4316 C C . VAL A 1 550 ? 40.518 1.453 -15.304 1.00 91.31 550 VAL A C 1
ATOM 4318 O O . VAL A 1 550 ? 39.871 2.327 -15.872 1.00 91.31 550 VAL A O 1
ATOM 4321 N N . VAL A 1 551 ? 41.636 1.714 -14.611 1.00 85.12 551 VAL A N 1
ATOM 4322 C CA . VAL A 1 551 ? 42.204 3.068 -14.443 1.00 85.12 551 VAL A CA 1
ATOM 4323 C C . VAL A 1 551 ? 42.682 3.649 -15.781 1.00 85.12 551 VAL A C 1
ATOM 4325 O O . VAL A 1 551 ? 42.476 4.831 -16.062 1.00 85.12 551 VAL A O 1
ATOM 4328 N N . HIS A 1 552 ? 43.262 2.816 -16.651 1.00 84.12 552 HIS A N 1
ATOM 4329 C CA . HIS A 1 552 ? 43.617 3.211 -18.021 1.00 84.12 552 HIS A CA 1
ATOM 4330 C C . HIS A 1 552 ? 42.399 3.401 -18.936 1.00 84.12 552 HIS A C 1
ATOM 4332 O O . HIS A 1 552 ? 42.469 4.148 -19.917 1.00 84.12 552 HIS A O 1
ATOM 4338 N N . PHE A 1 553 ? 41.285 2.728 -18.645 1.00 86.19 553 PHE A N 1
ATOM 4339 C CA . PHE A 1 553 ? 40.035 2.891 -19.382 1.00 86.19 553 PHE A CA 1
ATOM 4340 C C . PHE A 1 553 ? 39.287 4.163 -18.947 1.00 86.19 553 PHE A C 1
ATOM 4342 O O . PHE A 1 553 ? 38.813 4.923 -19.793 1.00 86.19 553 PHE A O 1
ATOM 4349 N N . ARG A 1 554 ? 39.229 4.429 -17.634 1.00 85.25 554 ARG A N 1
ATOM 4350 C CA . ARG A 1 554 ? 38.719 5.652 -16.994 1.00 85.25 554 ARG A CA 1
ATOM 4351 C C . ARG A 1 554 ? 39.526 5.953 -15.743 1.00 85.25 554 ARG A C 1
ATOM 4353 O O . ARG A 1 554 ? 39.735 5.069 -14.938 1.00 85.25 554 ARG A O 1
ATOM 4360 N N . VAL A 1 555 ? 39.876 7.215 -15.513 1.00 80.56 555 VAL A N 1
ATOM 4361 C CA . VAL A 1 555 ? 40.806 7.570 -14.427 1.00 80.56 555 VAL A CA 1
ATOM 4362 C C . VAL A 1 555 ? 40.179 7.510 -13.025 1.00 80.56 555 VAL A C 1
ATOM 4364 O O . VAL A 1 555 ? 40.880 7.208 -12.068 1.00 80.56 555 VAL A O 1
ATOM 4367 N N . TYR A 1 556 ? 38.873 7.757 -12.863 1.00 81.81 556 TYR A N 1
ATOM 4368 C CA . TYR A 1 556 ? 38.258 7.889 -11.528 1.00 81.81 556 TYR A CA 1
ATOM 4369 C C . TYR A 1 556 ? 38.432 6.691 -10.566 1.00 81.81 556 TYR A C 1
ATOM 4371 O O . TYR A 1 556 ? 38.567 6.955 -9.372 1.00 81.81 556 TYR A O 1
ATOM 4379 N N . PRO A 1 557 ? 38.473 5.410 -11.002 1.00 83.50 557 PRO A N 1
ATOM 4380 C CA . PRO A 1 557 ? 38.676 4.272 -10.108 1.00 83.50 557 PRO A CA 1
ATOM 4381 C C . PRO A 1 557 ? 40.018 4.311 -9.373 1.00 83.50 557 PRO A C 1
ATOM 4383 O O . PRO A 1 557 ? 40.192 3.559 -8.421 1.00 83.50 557 PRO A O 1
ATOM 4386 N N . ILE A 1 558 ? 40.936 5.215 -9.748 1.00 81.31 558 ILE A N 1
ATOM 4387 C CA . ILE A 1 558 ? 42.188 5.461 -9.025 1.00 81.31 558 ILE A CA 1
ATOM 4388 C C . ILE A 1 558 ? 41.964 5.761 -7.534 1.00 81.31 558 ILE A C 1
ATOM 4390 O O . ILE A 1 558 ? 42.803 5.419 -6.703 1.00 81.31 558 ILE A O 1
ATOM 4394 N N . ILE A 1 559 ? 40.811 6.342 -7.169 1.00 78.56 559 ILE A N 1
ATOM 4395 C CA . ILE A 1 559 ? 40.460 6.646 -5.772 1.00 78.56 559 ILE A CA 1
ATOM 4396 C C . ILE A 1 559 ? 40.284 5.384 -4.911 1.00 78.56 559 ILE A C 1
ATOM 4398 O O . ILE A 1 559 ? 40.315 5.472 -3.683 1.00 78.56 559 ILE A O 1
ATOM 4402 N N . TYR A 1 560 ? 40.110 4.213 -5.537 1.00 77.75 560 TYR A N 1
ATOM 4403 C CA . TYR A 1 560 ? 39.983 2.932 -4.846 1.00 77.75 560 TYR A CA 1
ATOM 4404 C C . TYR A 1 560 ? 41.335 2.321 -4.470 1.00 77.75 560 TYR A C 1
ATOM 4406 O O . TYR A 1 560 ? 41.346 1.370 -3.693 1.00 77.75 560 TYR A O 1
ATOM 4414 N N . ALA A 1 561 ? 42.464 2.870 -4.941 1.00 73.75 561 ALA A N 1
ATOM 4415 C CA . ALA A 1 561 ? 43.794 2.403 -4.545 1.00 73.75 561 ALA A CA 1
ATOM 4416 C C . ALA A 1 561 ? 43.938 2.398 -3.020 1.00 73.75 561 ALA A C 1
ATOM 4418 O O . ALA A 1 561 ? 44.251 1.366 -2.442 1.00 73.75 561 ALA A O 1
ATOM 4419 N N . SER A 1 562 ? 43.641 3.520 -2.361 1.00 64.19 562 SER A N 1
ATOM 4420 C CA . SER A 1 562 ? 43.825 3.672 -0.915 1.00 64.19 562 SER A CA 1
ATOM 4421 C C . SER A 1 562 ? 43.018 2.676 -0.067 1.00 64.19 562 SER A C 1
ATOM 4423 O O . SER A 1 562 ? 43.630 2.022 0.773 1.00 64.19 562 SER A O 1
ATOM 4425 N N . PRO A 1 563 ? 41.691 2.486 -0.239 1.00 65.69 563 PRO A N 1
ATOM 4426 C CA . PRO A 1 563 ? 40.963 1.485 0.544 1.00 65.69 563 PRO A CA 1
ATOM 4427 C C . PRO A 1 563 ? 41.314 0.042 0.157 1.00 65.69 563 PRO A C 1
ATOM 4429 O O . PRO A 1 563 ? 41.314 -0.813 1.036 1.00 65.69 563 PRO A O 1
ATOM 4432 N N . ILE A 1 564 ? 41.609 -0.250 -1.120 1.00 66.19 564 ILE A N 1
ATOM 4433 C CA . ILE A 1 564 ? 42.027 -1.596 -1.542 1.00 66.19 564 ILE A CA 1
ATOM 4434 C C . ILE A 1 564 ? 43.366 -1.930 -0.889 1.00 66.19 564 ILE A C 1
ATOM 4436 O O . ILE A 1 564 ? 43.481 -2.997 -0.297 1.00 66.19 564 ILE A O 1
ATOM 4440 N N . ILE A 1 565 ? 44.332 -1.006 -0.931 1.00 64.44 565 ILE A N 1
ATOM 4441 C CA . ILE A 1 565 ? 45.621 -1.149 -0.254 1.00 64.44 565 ILE A CA 1
ATOM 4442 C C . ILE A 1 565 ? 45.376 -1.332 1.237 1.00 64.44 565 ILE A C 1
ATOM 4444 O O . ILE A 1 565 ? 45.655 -2.412 1.705 1.00 64.44 565 ILE A O 1
ATOM 4448 N N . LEU A 1 566 ? 44.730 -0.416 1.966 1.00 59.62 566 LEU A N 1
ATOM 4449 C CA . LEU A 1 566 ? 44.538 -0.545 3.427 1.00 59.62 566 LEU A CA 1
ATOM 4450 C C . LEU A 1 566 ? 43.840 -1.837 3.888 1.00 59.62 566 LEU A C 1
ATOM 4452 O O . LEU A 1 566 ? 44.063 -2.298 5.005 1.00 59.62 566 LEU A O 1
ATOM 4456 N N . VAL A 1 567 ? 42.980 -2.419 3.052 1.00 60.47 567 VAL A N 1
ATOM 4457 C CA . VAL A 1 567 ? 42.335 -3.709 3.332 1.00 60.47 567 VAL A CA 1
ATOM 4458 C C . VAL A 1 567 ? 43.265 -4.894 3.062 1.00 60.47 567 VAL A C 1
ATOM 4460 O O . VAL A 1 567 ? 43.204 -5.889 3.784 1.00 60.47 567 VAL A O 1
ATOM 4463 N N . LEU A 1 568 ? 44.121 -4.792 2.046 1.00 59.31 568 LEU A N 1
ATOM 4464 C CA . LEU A 1 568 ? 45.187 -5.755 1.757 1.00 59.31 568 LEU A CA 1
ATOM 4465 C C . LEU A 1 568 ? 46.403 -5.577 2.690 1.00 59.31 568 LEU A C 1
ATOM 4467 O O . LEU A 1 568 ? 47.140 -6.528 2.928 1.00 59.31 568 LEU A O 1
ATOM 4471 N N . ASP A 1 569 ? 46.562 -4.380 3.248 1.00 45.62 569 ASP A N 1
ATOM 4472 C CA . ASP A 1 569 ? 47.758 -3.830 3.877 1.00 45.62 569 ASP A CA 1
ATOM 4473 C C . ASP A 1 569 ? 47.628 -3.739 5.402 1.00 45.62 569 ASP A C 1
ATOM 4475 O O . ASP A 1 569 ? 48.114 -2.830 6.070 1.00 45.62 569 ASP A O 1
ATOM 4479 N N . ALA A 1 570 ? 47.102 -4.799 6.013 1.00 50.97 570 ALA A N 1
ATOM 4480 C CA . ALA A 1 570 ? 47.471 -5.140 7.389 1.00 50.97 570 ALA A CA 1
ATOM 4481 C C . ALA A 1 570 ? 48.985 -5.493 7.539 1.00 50.97 570 ALA A C 1
ATOM 4483 O O . ALA A 1 570 ? 49.347 -6.205 8.479 1.00 50.97 570 ALA A O 1
ATOM 4484 N N . GLN A 1 571 ? 49.850 -5.009 6.625 1.00 36.91 571 GLN A N 1
ATOM 4485 C CA . GLN A 1 571 ? 51.309 -5.127 6.529 1.00 36.91 571 GLN A CA 1
ATOM 4486 C C . GLN A 1 571 ? 51.936 -4.021 5.611 1.00 36.91 571 GLN A C 1
ATOM 4488 O O . GLN A 1 571 ? 52.565 -4.370 4.617 1.00 36.91 571 GLN A O 1
ATOM 4493 N N . GLY A 1 572 ? 51.876 -2.723 5.967 1.00 30.88 572 GLY A N 1
ATOM 4494 C CA . GLY A 1 572 ? 52.883 -1.724 5.517 1.00 30.88 572 GLY A CA 1
ATOM 4495 C C . GLY A 1 572 ? 52.502 -0.577 4.547 1.00 30.88 572 GLY A C 1
ATOM 4496 O O . GLY A 1 572 ? 52.459 -0.731 3.331 1.00 30.88 572 GLY A O 1
ATOM 4497 N N . GLU A 1 573 ? 52.467 0.636 5.117 1.00 34.84 573 GLU A N 1
ATOM 4498 C CA . GLU A 1 573 ? 52.182 1.961 4.528 1.00 34.84 573 GLU A CA 1
ATOM 4499 C C . GLU A 1 573 ? 52.957 2.355 3.243 1.00 34.84 573 GLU A C 1
ATOM 4501 O O . GLU A 1 573 ? 54.161 2.113 3.150 1.00 34.84 573 GLU A O 1
ATOM 4506 N N . ASN A 1 574 ? 52.311 3.111 2.323 1.00 27.84 574 ASN A N 1
ATOM 4507 C CA . ASN A 1 574 ? 52.850 4.367 1.739 1.00 27.84 574 ASN A CA 1
ATOM 4508 C C . ASN A 1 574 ? 51.893 5.160 0.792 1.00 27.84 574 ASN A C 1
ATOM 4510 O O . ASN A 1 574 ? 50.897 4.654 0.284 1.00 27.84 574 ASN A O 1
ATOM 4514 N N . HIS A 1 575 ? 52.248 6.444 0.613 1.00 41.38 575 HIS A N 1
ATOM 4515 C CA . HIS A 1 575 ? 51.548 7.656 0.119 1.00 41.38 575 HIS A CA 1
ATOM 4516 C C . HIS A 1 575 ? 51.074 7.744 -1.367 1.00 41.38 575 HIS A C 1
ATOM 4518 O O . HIS A 1 575 ? 51.412 6.885 -2.170 1.00 41.38 575 HIS A O 1
ATOM 4524 N N . VAL A 1 576 ? 50.375 8.854 -1.742 1.00 26.78 576 VAL A N 1
ATOM 4525 C CA . VAL A 1 576 ? 50.566 9.751 -2.946 1.00 26.78 576 VAL A CA 1
ATOM 4526 C C . VAL A 1 576 ? 49.252 10.456 -3.419 1.00 26.78 576 VAL A C 1
ATOM 4528 O O . VAL A 1 576 ? 48.158 9.930 -3.247 1.00 26.78 576 VAL A O 1
ATOM 4531 N N . CYS A 1 577 ? 49.348 11.669 -4.005 1.00 27.55 577 CYS A N 1
ATOM 4532 C CA . CYS A 1 577 ? 48.251 12.571 -4.440 1.00 27.55 577 CYS A CA 1
ATOM 4533 C C . CYS A 1 577 ? 48.504 13.177 -5.847 1.00 27.55 577 CYS A C 1
ATOM 4535 O O . CYS A 1 577 ? 49.655 13.521 -6.082 1.00 27.55 577 CYS A O 1
ATOM 4537 N N . PHE A 1 578 ? 47.482 13.376 -6.721 1.00 28.44 578 PHE A N 1
ATOM 4538 C CA . PHE A 1 578 ? 47.530 14.216 -7.959 1.00 28.44 578 PHE A CA 1
ATOM 4539 C C . PHE A 1 578 ? 46.149 14.679 -8.533 1.00 28.44 578 PHE A C 1
ATOM 4541 O O . PHE A 1 578 ? 45.104 14.135 -8.180 1.00 28.44 578 PHE A O 1
ATOM 4548 N N . ASP A 1 579 ? 46.190 15.694 -9.427 1.00 29.48 579 ASP A N 1
ATOM 4549 C CA . ASP A 1 579 ? 45.146 16.648 -9.911 1.00 29.48 579 ASP A CA 1
ATOM 4550 C C . ASP A 1 579 ? 44.719 16.452 -11.402 1.00 29.48 579 ASP A C 1
ATOM 4552 O O . ASP A 1 579 ? 45.519 15.976 -12.208 1.00 29.48 579 ASP A O 1
ATOM 4556 N N . ILE A 1 580 ? 43.487 16.849 -11.808 1.00 30.48 580 ILE A N 1
ATOM 4557 C CA . ILE A 1 580 ? 42.948 16.742 -13.199 1.00 30.48 580 ILE A CA 1
ATOM 4558 C C . ILE A 1 580 ? 42.008 17.926 -13.570 1.00 30.48 580 ILE A C 1
ATOM 4560 O O . ILE A 1 580 ? 41.122 18.300 -12.801 1.00 30.48 580 ILE A O 1
ATOM 4564 N N . ARG A 1 581 ? 42.152 18.494 -14.789 1.00 34.22 581 ARG A N 1
ATOM 4565 C CA . ARG A 1 581 ? 41.333 19.600 -15.366 1.00 34.22 581 ARG A CA 1
ATOM 4566 C C . ARG A 1 581 ? 40.138 19.108 -16.212 1.00 34.22 581 ARG A C 1
ATOM 4568 O O . ARG A 1 581 ? 40.275 18.140 -16.952 1.00 34.22 581 ARG A O 1
ATOM 4575 N N . GLY A 1 582 ? 39.010 19.839 -16.193 1.00 36.97 582 GLY A N 1
ATOM 4576 C CA . GLY A 1 582 ? 37.782 19.548 -16.964 1.00 36.97 582 GLY A CA 1
ATOM 4577 C C . GLY A 1 582 ? 37.033 20.793 -17.490 1.00 36.97 582 GLY A C 1
ATOM 4578 O O . GLY A 1 582 ? 37.305 21.912 -17.066 1.00 36.97 582 GLY A O 1
ATOM 4579 N N . ASN A 1 583 ? 36.116 20.579 -18.446 1.00 39.34 583 ASN A N 1
ATOM 4580 C CA . ASN A 1 583 ? 35.419 21.574 -19.290 1.00 39.34 583 ASN A CA 1
ATOM 4581 C C . ASN A 1 583 ? 34.261 22.308 -18.549 1.00 39.34 583 ASN A C 1
ATOM 4583 O O . ASN A 1 583 ? 33.420 21.622 -17.969 1.00 39.34 583 ASN A O 1
ATOM 4587 N N . PRO A 1 584 ? 34.156 23.656 -18.566 1.00 46.47 584 PRO A N 1
ATOM 4588 C CA . PRO A 1 584 ? 33.353 24.386 -17.578 1.00 46.47 584 PRO A CA 1
ATOM 4589 C C . PRO A 1 584 ? 31.961 24.863 -18.010 1.00 46.47 584 PRO A C 1
ATOM 4591 O O . PRO A 1 584 ? 31.452 25.761 -17.359 1.00 46.47 584 PRO A O 1
ATOM 4594 N N . ARG A 1 585 ? 31.322 24.323 -19.059 1.00 38.56 585 ARG A N 1
ATOM 4595 C CA . ARG A 1 585 ? 29.995 24.818 -19.510 1.00 38.56 585 ARG A CA 1
ATOM 4596 C C . ARG A 1 585 ? 28.776 24.007 -19.032 1.00 38.56 585 ARG A C 1
ATOM 4598 O O . ARG A 1 585 ? 27.696 24.574 -18.943 1.00 38.56 585 ARG A O 1
ATOM 4605 N N . HIS A 1 586 ? 28.947 22.745 -18.619 1.00 45.25 586 HIS A N 1
ATOM 4606 C CA . HIS A 1 586 ? 27.849 21.876 -18.146 1.00 45.25 586 HIS A CA 1
ATOM 4607 C C . HIS A 1 586 ? 28.249 21.124 -16.882 1.00 45.25 586 HIS A C 1
ATOM 4609 O O . HIS A 1 586 ? 28.976 20.132 -16.946 1.00 45.25 586 HIS A O 1
ATOM 4615 N N . ASN A 1 587 ? 27.852 21.642 -15.720 1.00 49.34 587 ASN A N 1
ATOM 4616 C CA . ASN A 1 587 ? 28.519 21.252 -14.492 1.00 49.34 587 ASN A CA 1
ATOM 4617 C C . ASN A 1 587 ? 27.677 21.509 -13.229 1.00 49.34 587 ASN A C 1
ATOM 4619 O O . ASN A 1 587 ? 27.446 22.663 -12.874 1.00 49.34 587 ASN A O 1
ATOM 4623 N N . PHE A 1 588 ? 27.283 20.449 -12.507 1.00 34.28 588 PHE A N 1
ATOM 4624 C CA . PHE A 1 588 ? 26.565 20.583 -11.220 1.00 34.28 588 PHE A CA 1
ATOM 4625 C C . PHE A 1 588 ? 27.445 21.085 -10.053 1.00 34.28 588 PHE A C 1
ATOM 4627 O O . PHE A 1 588 ? 26.949 21.255 -8.941 1.00 34.28 588 PHE A O 1
ATOM 4634 N N . SER A 1 589 ? 28.748 21.291 -10.258 1.00 53.94 589 SER A N 1
ATOM 4635 C CA . SER A 1 589 ? 29.685 21.705 -9.209 1.00 53.94 589 SER A CA 1
ATOM 4636 C C . SER A 1 589 ? 29.406 23.118 -8.692 1.00 53.94 589 SER A C 1
ATOM 4638 O O . SER A 1 589 ? 29.134 24.036 -9.466 1.00 53.94 589 SER A O 1
ATOM 4640 N N . ILE A 1 590 ? 29.589 23.332 -7.384 1.00 47.91 590 ILE A N 1
ATOM 4641 C CA . ILE A 1 590 ? 29.543 24.664 -6.749 1.00 47.91 590 ILE A CA 1
ATOM 4642 C C . ILE A 1 590 ? 30.592 25.634 -7.316 1.00 47.91 590 ILE A C 1
ATOM 4644 O O . ILE A 1 590 ? 30.414 26.850 -7.250 1.00 47.91 590 ILE A O 1
ATOM 4648 N N . TYR A 1 591 ? 31.667 25.101 -7.906 1.00 46.09 591 TYR A N 1
ATOM 4649 C CA . TYR A 1 591 ? 32.765 25.882 -8.471 1.00 46.09 591 TYR A CA 1
ATOM 4650 C C . TYR A 1 591 ? 32.491 26.358 -9.904 1.00 46.09 591 TYR A C 1
ATOM 4652 O O . TYR A 1 591 ? 33.223 27.207 -10.406 1.00 46.09 591 TYR A O 1
ATOM 4660 N N . PHE A 1 592 ? 31.436 25.859 -10.563 1.00 50.09 592 PHE A N 1
ATOM 4661 C CA . PHE A 1 592 ? 31.123 26.162 -11.964 1.00 50.09 592 PHE A CA 1
ATOM 4662 C C . PHE A 1 592 ? 31.055 27.666 -12.256 1.00 50.09 592 PHE A C 1
ATOM 4664 O O . PHE A 1 592 ? 31.686 28.124 -13.200 1.00 50.09 592 PHE A O 1
ATOM 4671 N N . TYR A 1 593 ? 30.348 28.441 -11.428 1.00 45.25 593 TYR A N 1
ATOM 4672 C CA . TYR A 1 593 ? 30.144 29.874 -11.667 1.00 45.25 593 TYR A CA 1
ATOM 4673 C C . TYR A 1 593 ? 31.453 30.673 -11.572 1.00 45.25 593 TYR A C 1
ATOM 4675 O O . TYR A 1 593 ? 31.736 31.520 -12.415 1.00 45.25 593 TYR A O 1
ATOM 4683 N N . HIS A 1 594 ? 32.309 30.329 -10.606 1.00 53.84 594 HIS A N 1
ATOM 4684 C CA . HIS A 1 594 ? 33.642 30.917 -10.477 1.00 53.84 594 HIS A CA 1
ATOM 4685 C C . HIS A 1 594 ? 34.564 30.502 -11.637 1.00 53.84 594 HIS A C 1
ATOM 4687 O O . HIS A 1 594 ? 35.378 31.298 -12.096 1.00 53.84 594 HIS A O 1
ATOM 4693 N N . ILE A 1 595 ? 34.441 29.268 -12.140 1.00 52.59 595 ILE A N 1
ATOM 4694 C CA . ILE A 1 595 ? 35.223 28.800 -13.293 1.00 52.59 595 ILE A CA 1
ATOM 4695 C C . ILE A 1 595 ? 34.751 29.441 -14.603 1.00 52.59 595 ILE A C 1
ATOM 4697 O O . ILE A 1 595 ? 35.573 29.752 -15.462 1.00 52.59 595 ILE A O 1
ATOM 4701 N N . TYR A 1 596 ? 33.452 29.697 -14.733 1.00 50.94 596 TYR A N 1
ATOM 4702 C CA . TYR A 1 596 ? 32.855 30.385 -15.873 1.00 50.94 596 TYR A CA 1
ATOM 4703 C C . TYR A 1 596 ? 33.281 31.861 -15.950 1.00 50.94 596 TYR A C 1
ATOM 4705 O O . TYR A 1 596 ? 33.724 32.312 -17.003 1.00 50.94 596 TYR A O 1
ATOM 4713 N N . LEU A 1 597 ? 33.230 32.594 -14.830 1.00 49.38 597 LEU A N 1
ATOM 4714 C CA . LEU A 1 597 ? 33.611 34.015 -14.763 1.00 49.38 597 LEU A CA 1
ATOM 4715 C C . LEU A 1 597 ? 35.110 34.275 -15.001 1.00 49.38 597 LEU A C 1
ATOM 4717 O O . LEU A 1 597 ? 35.484 35.375 -15.398 1.00 49.38 597 LEU A O 1
ATOM 4721 N N . HIS A 1 598 ? 35.966 33.275 -14.775 1.00 50.00 598 HIS A N 1
ATOM 4722 C CA . HIS A 1 598 ? 37.424 33.394 -14.898 1.00 50.00 598 HIS A CA 1
ATOM 4723 C C . HIS A 1 598 ? 38.020 32.581 -16.057 1.00 50.00 598 HIS A C 1
ATOM 4725 O O . HIS A 1 598 ? 39.229 32.375 -16.096 1.00 50.00 598 HIS A O 1
ATOM 4731 N N . TYR A 1 599 ? 37.206 32.148 -17.026 1.00 46.81 599 TYR A N 1
ATOM 4732 C CA . TYR A 1 599 ? 37.641 31.277 -18.128 1.00 46.81 599 TYR A CA 1
ATOM 4733 C C . TYR A 1 599 ? 38.800 31.849 -18.973 1.00 46.81 599 TYR A C 1
ATOM 4735 O O . TYR A 1 599 ? 39.624 31.087 -19.476 1.00 46.81 599 TYR A O 1
ATOM 4743 N N . GLU A 1 600 ? 38.905 33.178 -19.089 1.00 42.22 600 GLU A N 1
ATOM 4744 C CA . GLU A 1 600 ? 39.968 33.863 -19.847 1.00 42.22 600 GLU A CA 1
ATOM 4745 C C . GLU A 1 600 ? 41.238 34.170 -19.023 1.00 42.22 600 GLU A C 1
ATOM 4747 O O . GLU A 1 600 ? 42.258 34.560 -19.591 1.00 42.22 600 GLU A O 1
ATOM 4752 N N . ARG A 1 601 ? 41.236 33.961 -17.695 1.00 46.09 601 ARG A N 1
ATOM 4753 C CA . ARG A 1 601 ? 42.412 34.155 -16.822 1.00 46.09 601 ARG A CA 1
ATOM 4754 C C . ARG A 1 601 ? 42.987 32.807 -16.375 1.00 46.09 601 ARG A C 1
ATOM 4756 O O . ARG A 1 601 ? 42.274 31.942 -15.877 1.00 46.09 601 ARG A O 1
ATOM 4763 N N . GLN A 1 602 ? 44.305 32.619 -16.501 1.00 45.53 602 GLN A N 1
ATOM 4764 C CA . GLN A 1 602 ? 44.967 31.446 -15.921 1.00 45.53 602 GLN A CA 1
ATOM 4765 C C . GLN A 1 602 ? 44.836 31.465 -14.391 1.00 45.53 602 GLN A C 1
ATOM 4767 O O . GLN A 1 602 ? 45.348 32.365 -13.732 1.00 45.53 602 GLN A O 1
ATOM 4772 N N . PHE A 1 603 ? 44.180 30.446 -13.833 1.00 51.72 603 PHE A N 1
ATOM 4773 C CA . PHE A 1 603 ? 44.052 30.247 -12.388 1.00 51.72 603 PHE A CA 1
ATOM 4774 C C . PHE A 1 603 ? 45.403 30.238 -11.661 1.00 51.72 603 PHE A C 1
ATOM 4776 O O . PHE A 1 603 ? 46.317 29.490 -12.046 1.00 51.72 603 PHE A O 1
ATOM 4783 N N . SER A 1 604 ? 45.459 30.963 -10.542 1.00 58.03 604 SER A N 1
ATOM 4784 C CA . SER A 1 604 ? 46.546 30.912 -9.562 1.00 58.03 604 SER A CA 1
ATOM 4785 C C . SER A 1 604 ? 46.686 29.500 -8.970 1.00 58.03 604 SER A C 1
ATOM 4787 O O . SER A 1 604 ? 45.709 28.753 -8.847 1.00 58.03 604 SER A O 1
ATOM 4789 N N . ALA A 1 605 ? 47.904 29.104 -8.582 1.00 53.50 605 ALA A N 1
ATOM 4790 C CA . ALA A 1 605 ? 48.145 27.829 -7.895 1.00 53.50 605 ALA A CA 1
ATOM 4791 C C . ALA A 1 605 ? 47.326 27.703 -6.593 1.00 53.50 605 ALA A C 1
ATOM 4793 O O . ALA A 1 605 ? 46.865 26.614 -6.255 1.00 53.50 605 ALA A O 1
ATOM 4794 N N . VAL A 1 606 ? 47.069 28.826 -5.914 1.00 58.41 606 VAL A N 1
ATOM 4795 C CA . VAL A 1 606 ? 46.294 28.885 -4.665 1.00 58.41 606 VAL A CA 1
ATOM 4796 C C . VAL A 1 606 ? 44.810 28.578 -4.906 1.00 58.41 606 VAL A C 1
ATOM 4798 O O . VAL A 1 606 ? 44.205 27.824 -4.152 1.00 58.41 606 VAL A O 1
ATOM 4801 N N . GLU A 1 607 ? 44.219 29.070 -5.996 1.00 58.19 607 GLU A N 1
ATOM 4802 C CA . GLU A 1 607 ? 42.807 28.820 -6.340 1.00 58.19 607 GLU A CA 1
ATOM 4803 C C . GLU A 1 607 ? 42.566 27.359 -6.759 1.00 58.19 607 GLU A C 1
ATOM 4805 O O . GLU A 1 607 ? 41.547 26.742 -6.423 1.00 58.19 607 GLU A O 1
ATOM 4810 N N . LYS A 1 608 ? 43.540 26.760 -7.459 1.00 56.47 608 LYS A N 1
ATOM 4811 C CA . LYS A 1 608 ? 43.524 25.324 -7.786 1.00 56.47 608 LYS A CA 1
ATOM 4812 C C . LYS A 1 608 ? 43.597 24.463 -6.527 1.00 56.47 608 LYS A C 1
ATOM 4814 O O . LYS A 1 608 ? 42.873 23.471 -6.452 1.00 56.47 608 LYS A O 1
ATOM 4819 N N . LEU A 1 609 ? 44.410 24.874 -5.551 1.00 61.22 609 LEU A N 1
ATOM 4820 C CA . LEU A 1 609 ? 44.553 24.200 -4.263 1.00 61.22 609 LEU A CA 1
ATOM 4821 C C . LEU A 1 609 ? 43.270 24.305 -3.423 1.00 61.22 609 LEU A C 1
ATOM 4823 O O . LEU A 1 609 ? 42.768 23.287 -2.956 1.00 61.22 609 LEU A O 1
ATOM 4827 N N . ILE A 1 610 ? 42.681 25.500 -3.299 1.00 65.38 610 ILE A N 1
ATOM 4828 C CA . ILE A 1 610 ? 41.435 25.730 -2.540 1.00 65.38 610 ILE A CA 1
ATOM 4829 C C . ILE A 1 610 ? 40.261 24.920 -3.110 1.00 65.38 610 ILE A C 1
ATOM 4831 O O . ILE A 1 610 ? 39.441 24.402 -2.356 1.00 65.38 610 ILE A O 1
ATOM 4835 N N . SER A 1 611 ? 40.186 24.765 -4.433 1.00 60.47 611 SER A N 1
ATOM 4836 C CA . SER A 1 611 ? 39.137 23.966 -5.086 1.00 60.47 611 SER A CA 1
ATOM 4837 C C . SER A 1 611 ? 39.382 22.449 -5.045 1.00 60.47 611 SER A C 1
ATOM 4839 O O . SER A 1 611 ? 38.493 21.688 -5.413 1.00 60.47 611 SER A O 1
ATOM 4841 N N . PHE A 1 612 ? 40.566 21.995 -4.620 1.00 66.06 612 PHE A N 1
ATOM 4842 C CA . PHE A 1 612 ? 40.935 20.574 -4.534 1.00 66.06 612 PHE A CA 1
ATOM 4843 C C . PHE A 1 612 ? 40.984 20.060 -3.085 1.00 66.06 612 PHE A C 1
ATOM 4845 O O . PHE A 1 612 ? 40.632 18.911 -2.815 1.00 66.06 612 PHE A O 1
ATOM 4852 N N . LEU A 1 613 ? 41.365 20.919 -2.135 1.00 72.38 613 LEU A N 1
ATOM 4853 C CA . LEU A 1 613 ? 41.583 20.556 -0.735 1.00 72.38 613 LEU A CA 1
ATOM 4854 C C . LEU A 1 613 ? 40.337 19.961 -0.044 1.00 72.38 613 LEU A C 1
ATOM 4856 O O . LEU A 1 613 ? 40.485 18.931 0.611 1.00 72.38 613 LEU A O 1
ATOM 4860 N N . PRO A 1 614 ? 39.107 20.499 -0.201 1.00 75.88 614 PRO A N 1
ATOM 4861 C CA . PRO A 1 614 ? 37.921 19.900 0.416 1.00 75.88 614 PRO A CA 1
ATOM 4862 C C . PRO A 1 614 ? 37.632 18.490 -0.107 1.00 75.88 614 PRO A C 1
ATOM 4864 O O . PRO A 1 614 ? 37.325 17.593 0.676 1.00 75.88 614 PRO A O 1
ATOM 4867 N N . GLN A 1 615 ? 37.780 18.280 -1.420 1.00 75.56 615 GLN A N 1
ATOM 4868 C CA . GLN A 1 615 ? 37.578 16.976 -2.047 1.00 75.56 615 GLN A CA 1
ATOM 4869 C C . GLN A 1 615 ? 38.591 15.961 -1.503 1.00 75.56 615 GLN A C 1
ATOM 4871 O O . GLN A 1 615 ? 38.190 14.887 -1.061 1.00 75.56 615 GLN A O 1
ATOM 4876 N N . PHE A 1 616 ? 39.880 16.312 -1.461 1.00 77.06 616 PHE A N 1
ATOM 4877 C CA . PHE A 1 616 ? 40.932 15.434 -0.943 1.00 77.06 616 PHE A CA 1
ATOM 4878 C C . PHE A 1 616 ? 40.738 15.097 0.544 1.00 77.06 616 PHE A C 1
ATOM 4880 O O . PHE A 1 616 ? 40.788 13.927 0.924 1.00 77.06 616 PHE A O 1
ATOM 4887 N N . THR A 1 617 ? 40.432 16.096 1.376 1.00 77.00 617 THR A N 1
ATOM 4888 C CA . THR A 1 617 ? 40.191 15.909 2.815 1.00 77.00 617 THR A CA 1
ATOM 4889 C C . THR A 1 617 ? 39.019 14.967 3.078 1.00 77.00 617 THR A C 1
ATOM 4891 O O . THR A 1 617 ? 39.135 14.058 3.899 1.00 77.00 617 THR A O 1
ATOM 4894 N N . VAL A 1 618 ? 37.899 15.130 2.361 1.00 83.19 618 VAL A N 1
ATOM 4895 C CA . VAL A 1 618 ? 36.734 14.241 2.504 1.00 83.19 618 VAL A CA 1
ATOM 4896 C C . VAL A 1 618 ? 37.074 12.818 2.059 1.00 83.19 618 VAL A C 1
ATOM 4898 O O . VAL A 1 618 ? 36.710 11.870 2.752 1.00 83.19 618 VAL A O 1
ATOM 4901 N N . GLN A 1 619 ? 37.798 12.645 0.948 1.00 83.88 619 GLN A N 1
ATOM 4902 C CA . GLN A 1 619 ? 38.223 11.317 0.489 1.00 83.88 619 GLN A CA 1
ATOM 4903 C C . GLN A 1 619 ? 39.096 10.610 1.531 1.00 83.88 619 GLN A C 1
ATOM 4905 O O . GLN A 1 619 ? 38.818 9.462 1.875 1.00 83.88 619 GLN A O 1
ATOM 4910 N N . PHE A 1 620 ? 40.097 11.300 2.083 1.00 77.69 620 PHE A N 1
ATOM 4911 C CA . PHE A 1 620 ? 40.985 10.729 3.095 1.00 77.69 620 PHE A CA 1
ATOM 4912 C C . PHE A 1 620 ? 40.236 10.380 4.390 1.00 77.69 620 PHE A C 1
ATOM 4914 O O . PHE A 1 620 ? 40.394 9.283 4.923 1.00 77.69 620 PHE A O 1
ATOM 4921 N N . ALA A 1 621 ? 39.354 11.270 4.857 1.00 78.75 621 ALA A N 1
ATOM 4922 C CA . ALA A 1 621 ? 38.544 11.032 6.049 1.00 78.75 621 ALA A CA 1
ATOM 4923 C C . ALA A 1 621 ? 37.622 9.810 5.894 1.00 78.75 621 ALA A C 1
ATOM 4925 O O . ALA A 1 621 ? 37.501 9.004 6.816 1.00 78.75 621 ALA A O 1
ATOM 4926 N N . LEU A 1 622 ? 36.992 9.636 4.727 1.00 84.25 622 LEU A N 1
ATOM 4927 C CA . LEU A 1 622 ? 36.138 8.476 4.458 1.00 84.25 622 LEU A CA 1
ATOM 4928 C C . LEU A 1 622 ? 36.933 7.168 4.455 1.00 84.25 622 LEU A C 1
ATOM 4930 O O . LEU A 1 622 ? 36.483 6.184 5.039 1.00 84.25 622 LEU A O 1
ATOM 4934 N N . VAL A 1 623 ? 38.121 7.166 3.849 1.00 75.25 623 VAL A N 1
ATOM 4935 C CA . VAL A 1 623 ? 39.011 5.999 3.837 1.00 75.25 623 VAL A CA 1
ATOM 4936 C C . VAL A 1 623 ? 39.444 5.628 5.253 1.00 75.25 623 VAL A C 1
ATOM 4938 O O . VAL A 1 623 ? 39.317 4.469 5.648 1.00 75.25 623 VAL A O 1
ATOM 4941 N N . PHE A 1 624 ? 39.889 6.603 6.045 1.00 71.25 624 PHE A N 1
ATOM 4942 C CA . PHE A 1 624 ? 40.321 6.363 7.421 1.00 71.25 624 PHE A CA 1
ATOM 4943 C C . PHE A 1 624 ? 39.191 5.785 8.289 1.00 71.25 624 PHE A C 1
ATOM 4945 O O . PHE A 1 624 ? 39.400 4.827 9.030 1.00 71.25 624 PHE A O 1
ATOM 4952 N N . CYS A 1 625 ? 37.974 6.318 8.155 1.00 73.81 625 CYS A N 1
ATOM 4953 C CA . CYS A 1 625 ? 36.832 5.908 8.971 1.00 73.81 625 CYS A CA 1
ATOM 4954 C C . CYS A 1 625 ? 36.185 4.583 8.533 1.00 73.81 625 CYS A C 1
ATOM 4956 O O . CYS A 1 625 ? 35.635 3.877 9.377 1.00 73.81 625 CYS A O 1
ATOM 4958 N N . PHE A 1 626 ? 36.191 4.257 7.233 1.00 82.19 626 PHE A N 1
ATOM 4959 C CA . PHE A 1 626 ? 35.357 3.180 6.681 1.00 82.19 626 PHE A CA 1
ATOM 4960 C C . PHE A 1 626 ? 36.114 2.099 5.903 1.00 82.19 626 PHE A C 1
ATOM 4962 O O . PHE A 1 626 ? 35.468 1.149 5.465 1.00 82.19 626 PHE A O 1
ATOM 4969 N N . SER A 1 627 ? 37.443 2.173 5.760 1.00 74.38 627 SER A N 1
ATOM 4970 C CA . SER A 1 627 ? 38.251 1.192 5.002 1.00 74.38 627 SER A CA 1
ATOM 4971 C C . SER A 1 627 ? 37.983 -0.268 5.382 1.00 74.38 627 SER A C 1
ATOM 4973 O O . SER A 1 627 ? 37.975 -1.133 4.513 1.00 74.38 627 SER A O 1
ATOM 4975 N N . GLN A 1 628 ? 37.677 -0.548 6.653 1.00 67.62 628 GLN A N 1
ATOM 4976 C CA . GLN A 1 628 ? 37.354 -1.899 7.130 1.00 67.62 628 GLN A CA 1
ATOM 4977 C C . GLN A 1 628 ? 36.106 -2.514 6.462 1.00 67.62 628 GLN A C 1
ATOM 4979 O O . GLN A 1 628 ? 35.968 -3.736 6.413 1.00 67.62 628 GLN A O 1
ATOM 4984 N N . ASP A 1 629 ? 35.198 -1.693 5.929 1.00 80.56 629 ASP A N 1
ATOM 4985 C CA . ASP A 1 629 ? 34.059 -2.112 5.108 1.00 80.56 629 ASP A CA 1
ATOM 4986 C C . ASP A 1 629 ? 34.291 -1.661 3.658 1.00 80.56 629 ASP A C 1
ATOM 4988 O O . ASP A 1 629 ? 33.780 -0.634 3.214 1.00 80.56 629 ASP A O 1
ATOM 4992 N N . LEU A 1 630 ? 35.102 -2.430 2.921 1.00 80.56 630 LEU A N 1
ATOM 4993 C CA . LEU A 1 630 ? 35.603 -2.072 1.587 1.00 80.56 630 LEU A CA 1
ATOM 4994 C C . LEU A 1 630 ? 34.503 -1.613 0.614 1.00 80.56 630 LEU A C 1
ATOM 4996 O O . LEU A 1 630 ? 34.629 -0.567 -0.018 1.00 80.56 630 LEU A O 1
ATOM 5000 N N . VAL A 1 631 ? 33.413 -2.379 0.492 1.00 88.31 631 VAL A N 1
ATOM 5001 C CA . VAL A 1 631 ? 32.328 -2.080 -0.462 1.00 88.31 631 VAL A CA 1
ATOM 5002 C C . VAL A 1 631 ? 31.604 -0.795 -0.071 1.00 88.31 631 VAL A C 1
ATOM 5004 O O . VAL A 1 631 ? 31.280 0.024 -0.933 1.00 88.31 631 VAL A O 1
ATOM 5007 N N . PHE A 1 632 ? 31.371 -0.597 1.227 1.00 90.31 632 PHE A N 1
ATOM 5008 C CA . PHE A 1 632 ? 30.766 0.626 1.729 1.00 90.31 632 PHE A CA 1
ATOM 5009 C C . PHE A 1 632 ? 31.699 1.833 1.565 1.00 90.31 632 PHE A C 1
ATOM 5011 O O . PHE A 1 632 ? 31.256 2.888 1.119 1.00 90.31 632 PHE A O 1
ATOM 5018 N N . CYS A 1 633 ? 32.994 1.670 1.836 1.00 86.25 633 CYS A N 1
ATOM 5019 C CA . CYS A 1 633 ? 34.010 2.706 1.665 1.00 86.25 633 CYS A CA 1
ATOM 5020 C C . CYS A 1 633 ? 34.105 3.180 0.211 1.00 86.25 633 CYS A C 1
ATOM 5022 O O . CYS A 1 633 ? 33.999 4.377 -0.047 1.00 86.25 633 CYS A O 1
ATOM 5024 N N . ILE A 1 634 ? 34.225 2.251 -0.745 1.00 89.88 634 ILE A N 1
ATOM 5025 C CA . ILE A 1 634 ? 34.266 2.550 -2.186 1.00 89.88 634 ILE A CA 1
ATOM 5026 C C . ILE A 1 634 ? 32.979 3.274 -2.614 1.00 89.88 634 ILE A C 1
ATOM 5028 O O . ILE A 1 634 ? 33.041 4.257 -3.358 1.00 89.88 634 ILE A O 1
ATOM 5032 N N . PHE A 1 635 ? 31.809 2.859 -2.109 1.00 94.12 635 PHE A N 1
ATOM 5033 C CA . PHE A 1 635 ? 30.549 3.566 -2.359 1.00 94.12 635 PHE A CA 1
ATOM 5034 C C . PHE A 1 635 ? 30.595 5.015 -1.846 1.00 94.12 635 PHE A C 1
ATOM 5036 O O . PHE A 1 635 ? 30.331 5.939 -2.618 1.00 94.12 635 PHE A O 1
ATOM 5043 N N . LEU A 1 636 ? 30.967 5.232 -0.579 1.00 91.12 636 LEU A N 1
ATOM 5044 C CA . LEU A 1 636 ? 31.034 6.570 0.017 1.00 91.12 636 LEU A CA 1
ATOM 5045 C C . LEU A 1 636 ? 32.043 7.467 -0.705 1.00 91.12 636 LEU A C 1
ATOM 5047 O O . LEU A 1 636 ? 31.726 8.618 -1.007 1.00 91.12 636 LEU A O 1
ATOM 5051 N N . GLN A 1 637 ? 33.226 6.937 -1.023 1.00 89.31 637 GLN A N 1
ATOM 5052 C CA . GLN A 1 637 ? 34.244 7.648 -1.791 1.00 89.31 637 GLN A CA 1
ATOM 5053 C C . GLN A 1 637 ? 33.720 8.066 -3.157 1.00 89.31 637 GLN A C 1
ATOM 5055 O O . GLN A 1 637 ? 33.919 9.211 -3.546 1.00 89.31 637 GLN A O 1
ATOM 5060 N N . THR A 1 638 ? 33.010 7.184 -3.862 1.00 91.38 638 THR A N 1
ATOM 5061 C CA . THR A 1 638 ? 32.463 7.490 -5.190 1.00 91.38 638 THR A CA 1
ATOM 5062 C C . THR A 1 638 ? 31.398 8.582 -5.111 1.00 91.38 638 THR A C 1
ATOM 5064 O O . THR A 1 638 ? 31.451 9.542 -5.876 1.00 91.38 638 THR A O 1
ATOM 5067 N N . VAL A 1 639 ? 30.466 8.497 -4.152 1.00 90.88 639 VAL A N 1
ATOM 5068 C CA . VAL A 1 639 ? 29.440 9.537 -3.955 1.00 90.88 639 VAL A CA 1
ATOM 5069 C C . VAL A 1 639 ? 30.085 10.878 -3.602 1.00 90.88 639 VAL A C 1
ATOM 5071 O O . VAL A 1 639 ? 29.741 11.896 -4.200 1.00 90.88 639 VAL A O 1
ATOM 5074 N N . ALA A 1 640 ? 31.048 10.890 -2.679 1.00 87.94 640 ALA A N 1
ATOM 5075 C CA . ALA A 1 640 ? 31.764 12.105 -2.305 1.00 87.94 640 ALA A CA 1
ATOM 5076 C C . ALA A 1 640 ? 32.628 12.646 -3.456 1.00 87.94 640 ALA A C 1
ATOM 5078 O O . ALA A 1 640 ? 32.693 13.854 -3.661 1.00 87.94 640 ALA A O 1
ATOM 5079 N N . PHE A 1 641 ? 33.255 11.774 -4.246 1.00 86.88 641 PHE A N 1
ATOM 5080 C CA . PHE A 1 641 ? 34.078 12.171 -5.385 1.00 86.88 641 PHE A CA 1
ATOM 5081 C C . PHE A 1 641 ? 33.234 12.880 -6.436 1.00 86.88 641 PHE A C 1
ATOM 5083 O O . PHE A 1 641 ? 33.658 13.908 -6.954 1.00 86.88 641 PHE A O 1
ATOM 5090 N N . VAL A 1 642 ? 32.034 12.363 -6.713 1.00 86.56 642 VAL A N 1
ATOM 5091 C CA . VAL A 1 642 ? 31.086 12.996 -7.631 1.00 86.56 642 VAL A CA 1
ATOM 5092 C C . VAL A 1 642 ? 30.539 14.293 -7.035 1.00 86.56 642 VAL A C 1
ATOM 5094 O O . VAL A 1 642 ? 30.571 15.311 -7.712 1.00 86.56 642 VAL A O 1
ATOM 5097 N N . ALA A 1 643 ? 30.091 14.296 -5.776 1.00 85.31 643 ALA A N 1
ATOM 5098 C CA . ALA A 1 643 ? 29.476 15.471 -5.150 1.00 85.31 643 ALA A CA 1
ATOM 5099 C C . ALA A 1 643 ? 30.428 16.676 -5.039 1.00 85.31 643 ALA A C 1
ATOM 5101 O O . ALA A 1 643 ? 29.996 17.813 -5.208 1.00 85.31 643 ALA A O 1
ATOM 5102 N N . PHE A 1 644 ? 31.716 16.429 -4.784 1.00 80.50 644 PHE A N 1
ATOM 5103 C CA . PHE A 1 644 ? 32.742 17.468 -4.663 1.00 80.50 644 PHE A CA 1
ATOM 5104 C C . PHE A 1 644 ? 33.547 17.679 -5.952 1.00 80.50 644 PHE A C 1
ATOM 5106 O O . PHE A 1 644 ? 34.505 18.453 -5.948 1.00 80.50 644 PHE A O 1
ATOM 5113 N N . ASN A 1 645 ? 33.190 17.014 -7.059 1.00 77.12 645 ASN A N 1
ATOM 5114 C CA . ASN A 1 645 ? 33.930 17.170 -8.305 1.00 77.12 645 ASN A CA 1
ATOM 5115 C C . ASN A 1 645 ? 33.811 18.605 -8.829 1.00 77.12 645 ASN A C 1
ATOM 5117 O O . ASN A 1 645 ? 32.754 19.235 -8.741 1.00 77.12 645 ASN A O 1
ATOM 5121 N N . LYS A 1 646 ? 34.888 19.101 -9.441 1.00 68.00 646 LYS A N 1
ATOM 5122 C CA . LYS A 1 646 ? 34.888 20.378 -10.157 1.00 68.00 646 LYS A CA 1
ATOM 5123 C C . LYS A 1 646 ? 34.000 20.349 -11.386 1.00 68.00 646 LYS A C 1
ATOM 5125 O O . LYS A 1 646 ? 33.551 21.422 -11.742 1.00 68.00 646 LYS A O 1
ATOM 5130 N N . VAL A 1 647 ? 33.771 19.194 -12.021 1.00 66.06 647 VAL A N 1
ATOM 5131 C CA . VAL A 1 647 ? 32.826 18.996 -13.131 1.00 66.06 647 VAL A CA 1
ATOM 5132 C C . VAL A 1 647 ? 31.927 17.802 -12.836 1.00 66.06 647 VAL A C 1
ATOM 5134 O O . VAL A 1 647 ? 32.431 16.705 -12.636 1.00 66.06 647 VAL A O 1
ATOM 5137 N N . ILE A 1 648 ? 30.609 17.989 -12.828 1.00 72.25 648 ILE A N 1
ATOM 5138 C CA . ILE A 1 648 ? 29.643 16.903 -12.610 1.00 72.25 648 ILE A CA 1
ATOM 5139 C C . ILE A 1 648 ? 28.738 16.802 -13.835 1.00 72.25 648 ILE A C 1
ATOM 5141 O O . ILE A 1 648 ? 28.152 17.802 -14.250 1.00 72.25 648 ILE A O 1
ATOM 5145 N N . THR A 1 649 ? 28.585 15.596 -14.375 1.00 78.12 649 THR A N 1
ATOM 5146 C CA . THR A 1 649 ? 27.587 15.259 -15.399 1.00 78.12 649 THR A CA 1
ATOM 5147 C C . THR A 1 649 ? 26.698 14.130 -14.882 1.00 78.12 649 THR A C 1
ATOM 5149 O O . THR A 1 649 ? 27.085 13.396 -13.971 1.00 78.12 649 THR A O 1
ATOM 5152 N N . ALA A 1 650 ? 25.495 13.970 -15.445 1.00 79.31 650 ALA A N 1
ATOM 5153 C CA . ALA A 1 650 ? 24.565 12.936 -14.984 1.00 79.31 650 ALA A CA 1
ATOM 5154 C C . ALA A 1 650 ? 25.185 11.529 -15.071 1.00 79.31 650 ALA A C 1
ATOM 5156 O O . ALA A 1 650 ? 25.023 10.730 -14.153 1.00 79.31 650 ALA A O 1
ATOM 5157 N N . GLN A 1 651 ? 25.968 11.256 -16.122 1.00 80.50 651 GLN A N 1
ATOM 5158 C CA . GLN A 1 651 ? 26.646 9.975 -16.362 1.00 80.50 651 GLN A CA 1
ATOM 5159 C C . GLN A 1 651 ? 27.454 9.483 -15.140 1.00 80.50 651 GLN A C 1
ATOM 5161 O O . GLN A 1 651 ? 27.518 8.282 -14.887 1.00 80.50 651 GLN A O 1
ATOM 5166 N N . TYR A 1 652 ? 27.996 10.393 -14.322 1.00 85.75 652 TYR A N 1
ATOM 5167 C CA . TYR A 1 652 ? 28.806 10.043 -13.149 1.00 85.75 652 TYR A CA 1
ATOM 5168 C C . TYR A 1 652 ? 28.001 9.352 -12.046 1.00 85.75 652 TYR A C 1
ATOM 5170 O O . TYR A 1 652 ? 28.566 8.640 -11.217 1.00 85.75 652 TYR A O 1
ATOM 5178 N N . PHE A 1 653 ? 26.676 9.522 -12.017 1.00 88.62 653 PHE A N 1
ATOM 5179 C CA . PHE A 1 653 ? 25.847 8.879 -11.000 1.00 88.62 653 PHE A CA 1
ATOM 5180 C C . PHE A 1 653 ? 25.884 7.352 -11.121 1.00 88.62 653 PHE A C 1
ATOM 5182 O O . PHE A 1 653 ? 25.800 6.652 -10.112 1.00 88.62 653 PHE A O 1
ATOM 5189 N N . VAL A 1 654 ? 26.098 6.826 -12.333 1.00 89.00 654 VAL A N 1
ATOM 5190 C CA . VAL A 1 654 ? 26.220 5.381 -12.588 1.00 89.00 654 VAL A CA 1
ATOM 5191 C C . VAL A 1 654 ? 27.313 4.744 -11.730 1.00 89.00 654 VAL A C 1
ATOM 5193 O O . VAL A 1 654 ? 27.128 3.627 -11.243 1.00 89.00 654 VAL A O 1
ATOM 5196 N N . TRP A 1 655 ? 28.401 5.477 -11.476 1.00 90.25 655 TRP A N 1
ATOM 5197 C CA . TRP A 1 655 ? 29.564 4.992 -10.734 1.00 90.25 655 TRP A CA 1
ATOM 5198 C C . TRP A 1 655 ? 29.218 4.549 -9.314 1.00 90.25 655 TRP A C 1
ATOM 5200 O O . TRP A 1 655 ? 29.695 3.516 -8.859 1.00 90.25 655 TRP A O 1
ATOM 5210 N N . PHE A 1 656 ? 28.359 5.287 -8.604 1.00 90.62 656 PHE A N 1
ATOM 5211 C CA . PHE A 1 656 ? 27.907 4.864 -7.275 1.00 90.62 656 PHE A CA 1
ATOM 5212 C C . PHE A 1 656 ? 26.612 4.042 -7.317 1.00 90.62 656 PHE A C 1
ATOM 5214 O O . PHE A 1 656 ? 26.349 3.275 -6.389 1.00 90.62 656 PHE A O 1
ATOM 5221 N N . TYR A 1 657 ? 25.810 4.140 -8.386 1.00 90.56 657 TYR A N 1
ATOM 5222 C CA . TYR A 1 657 ? 24.611 3.311 -8.552 1.00 90.56 657 TYR A CA 1
ATOM 5223 C C . TYR A 1 657 ? 24.924 1.823 -8.699 1.00 90.56 657 TYR A C 1
ATOM 5225 O O . TYR A 1 657 ? 24.121 1.011 -8.246 1.00 90.56 657 TYR A O 1
ATOM 5233 N N . CYS A 1 658 ? 26.063 1.443 -9.287 1.00 92.81 658 CYS A N 1
ATOM 5234 C CA . CYS A 1 658 ? 26.431 0.027 -9.408 1.00 92.81 658 CYS A CA 1
ATOM 5235 C C . CYS A 1 658 ? 26.810 -0.592 -8.051 1.00 92.81 658 CYS A C 1
ATOM 5237 O O . CYS A 1 658 ? 26.623 -1.790 -7.835 1.00 92.81 658 CYS A O 1
ATOM 5239 N N . LEU A 1 659 ? 27.263 0.240 -7.107 1.00 93.94 659 LEU A N 1
ATOM 5240 C CA . LEU A 1 659 ? 27.642 -0.150 -5.748 1.00 93.94 659 LEU A CA 1
ATOM 5241 C C . LEU A 1 659 ? 26.460 -0.096 -4.767 1.00 93.94 659 LEU A C 1
ATOM 5243 O O . LEU A 1 659 ? 26.429 -0.859 -3.801 1.00 93.94 659 LEU A O 1
ATOM 5247 N N . LEU A 1 660 ? 25.459 0.755 -5.018 1.00 92.56 660 LEU A N 1
ATOM 5248 C CA . LEU A 1 660 ? 24.287 0.920 -4.151 1.00 92.56 660 LEU A CA 1
ATOM 5249 C C . LEU A 1 660 ? 23.569 -0.419 -3.837 1.00 92.56 660 LEU A C 1
ATOM 5251 O O . LEU A 1 660 ? 23.362 -0.712 -2.657 1.00 92.56 660 LEU A O 1
ATOM 5255 N N . PRO A 1 661 ? 23.247 -1.295 -4.814 1.00 93.19 661 PRO A N 1
ATOM 5256 C CA . PRO A 1 661 ? 22.653 -2.611 -4.557 1.00 93.19 661 PRO A CA 1
ATOM 5257 C C . PRO A 1 661 ? 23.431 -3.509 -3.590 1.00 93.19 661 PRO A C 1
ATOM 5259 O O . PRO A 1 661 ? 22.822 -4.357 -2.929 1.00 93.19 661 PRO A O 1
ATOM 5262 N N . LEU A 1 662 ? 24.754 -3.326 -3.500 1.00 92.38 662 LEU A N 1
ATOM 5263 C CA . LEU A 1 662 ? 25.643 -4.102 -2.634 1.00 92.38 662 LEU A CA 1
ATOM 5264 C C . LEU A 1 662 ? 25.641 -3.631 -1.179 1.00 92.38 662 LEU A C 1
ATOM 5266 O O . LEU A 1 662 ? 26.117 -4.366 -0.318 1.00 92.38 662 LEU A O 1
ATOM 5270 N N . ILE A 1 663 ? 25.128 -2.434 -0.889 1.00 91.50 663 ILE A N 1
ATOM 5271 C CA . ILE A 1 663 ? 25.041 -1.899 0.479 1.00 91.50 663 ILE A CA 1
ATOM 5272 C C . ILE A 1 663 ? 23.613 -1.957 1.036 1.00 91.50 663 ILE A C 1
ATOM 5274 O O . ILE A 1 663 ? 23.429 -2.015 2.251 1.00 91.50 663 ILE A O 1
ATOM 5278 N N . LEU A 1 664 ? 22.593 -2.011 0.167 1.00 88.44 664 LEU A N 1
ATOM 5279 C CA . LEU A 1 664 ? 21.180 -2.042 0.568 1.00 88.44 664 LEU A CA 1
ATOM 5280 C C . LEU A 1 664 ? 20.831 -3.133 1.601 1.00 88.44 664 LEU A C 1
ATOM 5282 O O . LEU A 1 664 ? 20.126 -2.798 2.556 1.00 88.44 664 LEU A O 1
ATOM 5286 N N . PRO A 1 665 ? 21.316 -4.392 1.496 1.00 88.56 665 PRO A N 1
ATOM 5287 C CA . PRO A 1 665 ? 20.989 -5.438 2.474 1.00 88.56 665 PRO A CA 1
ATOM 5288 C C . PRO A 1 665 ? 21.454 -5.127 3.903 1.00 88.56 665 PRO A C 1
ATOM 5290 O O . PRO A 1 665 ? 20.901 -5.660 4.863 1.00 88.56 665 PRO A O 1
ATOM 5293 N N . TRP A 1 666 ? 22.452 -4.252 4.049 1.00 88.75 666 TRP A N 1
ATOM 5294 C CA . TRP A 1 666 ? 23.045 -3.864 5.328 1.00 88.75 666 TRP A CA 1
ATOM 5295 C C . TRP A 1 666 ? 22.570 -2.492 5.820 1.00 88.75 666 TRP A C 1
ATOM 5297 O O . TRP A 1 666 ? 23.022 -2.013 6.858 1.00 88.75 666 TRP A O 1
ATOM 5307 N N . SER A 1 667 ? 21.597 -1.876 5.144 1.00 85.00 667 SER A N 1
ATOM 5308 C CA . SER A 1 667 ? 20.976 -0.636 5.605 1.00 85.00 667 SER A CA 1
ATOM 5309 C C . SER A 1 667 ? 19.803 -0.905 6.553 1.00 85.00 667 SER A C 1
ATOM 5311 O O . SER A 1 667 ? 18.882 -1.661 6.249 1.00 85.00 667 SER A O 1
ATOM 5313 N N . ARG A 1 668 ? 19.768 -0.214 7.700 1.00 81.69 668 ARG A N 1
ATOM 5314 C CA . ARG A 1 668 ? 18.599 -0.168 8.603 1.00 81.69 668 ARG A CA 1
ATOM 5315 C C . ARG A 1 668 ? 17.480 0.739 8.076 1.00 81.69 668 ARG A C 1
ATOM 5317 O O . ARG A 1 668 ? 16.415 0.828 8.694 1.00 81.69 668 ARG A O 1
ATOM 5324 N N . MET A 1 669 ? 17.713 1.437 6.965 1.00 79.75 669 MET A N 1
ATOM 5325 C CA . MET A 1 669 ? 16.767 2.383 6.390 1.00 79.75 669 MET A CA 1
ATOM 5326 C C . MET A 1 669 ? 15.595 1.639 5.737 1.00 79.75 669 MET A C 1
ATOM 5328 O O . MET A 1 669 ? 15.725 1.014 4.689 1.00 79.75 669 MET A O 1
ATOM 5332 N N . LYS A 1 670 ? 14.410 1.716 6.353 1.00 74.19 670 LYS A N 1
ATOM 5333 C CA . LYS A 1 670 ? 13.186 1.134 5.779 1.00 74.19 670 LYS A CA 1
ATOM 5334 C C . LYS A 1 670 ? 12.669 2.022 4.640 1.00 74.19 670 LYS A C 1
ATOM 5336 O O . LYS A 1 670 ? 12.554 3.238 4.812 1.00 74.19 670 LYS A O 1
ATOM 5341 N N . LEU A 1 671 ? 12.250 1.409 3.528 1.00 71.44 671 LEU A N 1
ATOM 5342 C CA . LEU A 1 671 ? 11.588 2.062 2.383 1.00 71.44 671 LEU A CA 1
ATOM 5343 C C . LEU A 1 671 ? 10.140 2.489 2.724 1.00 71.44 671 LEU A C 1
ATOM 5345 O O . LEU A 1 671 ? 9.176 2.039 2.116 1.00 71.44 671 LEU A O 1
ATOM 5349 N N . LYS A 1 672 ? 9.971 3.280 3.789 1.00 74.38 672 LYS A N 1
ATOM 5350 C CA . LYS A 1 672 ? 8.692 3.876 4.202 1.00 74.38 672 LYS A CA 1
ATOM 5351 C C . LYS A 1 672 ? 8.739 5.381 3.994 1.00 74.38 672 LYS A C 1
ATOM 5353 O O . LYS A 1 672 ? 8.486 5.842 2.898 1.00 74.38 672 LYS A O 1
ATOM 5358 N N . TRP A 1 673 ? 9.104 6.124 5.037 1.00 76.31 673 TRP A N 1
ATOM 5359 C CA . TRP A 1 673 ? 9.220 7.578 4.989 1.00 76.31 673 TRP A CA 1
ATOM 5360 C C . TRP A 1 673 ? 10.674 8.018 4.854 1.00 76.31 673 TRP A C 1
ATOM 5362 O O . TRP A 1 673 ? 10.962 8.837 4.000 1.00 76.31 673 TRP A O 1
ATOM 5372 N N . GLU A 1 674 ? 11.606 7.430 5.614 1.00 78.50 674 GLU A N 1
ATOM 5373 C CA . GLU A 1 674 ? 13.023 7.834 5.572 1.00 78.50 674 GLU A CA 1
ATOM 5374 C C . GLU A 1 674 ? 13.688 7.528 4.221 1.00 78.50 674 GLU A C 1
ATOM 5376 O O . GLU A 1 674 ? 14.270 8.422 3.610 1.00 78.50 674 GLU A O 1
ATOM 5381 N N . GLY A 1 675 ? 13.563 6.291 3.720 1.00 83.31 675 GLY A N 1
ATOM 5382 C CA . GLY A 1 675 ? 14.115 5.926 2.410 1.00 83.31 675 GLY A CA 1
ATOM 5383 C C . GLY A 1 675 ? 13.425 6.651 1.252 1.00 83.31 675 GLY A C 1
ATOM 5384 O O . GLY A 1 675 ? 14.093 7.121 0.337 1.00 83.31 675 GLY A O 1
ATOM 5385 N N . LEU A 1 676 ? 12.097 6.807 1.321 1.00 85.69 676 LEU A N 1
ATOM 5386 C CA . LEU A 1 676 ? 11.329 7.527 0.302 1.00 85.69 676 LEU A CA 1
ATOM 5387 C C . LEU A 1 676 ? 11.687 9.017 0.279 1.00 85.69 676 LEU A C 1
ATOM 5389 O O . LEU A 1 676 ? 11.845 9.580 -0.796 1.00 85.69 676 LEU A O 1
ATOM 5393 N N . LEU A 1 677 ? 11.883 9.636 1.446 1.00 88.75 677 LEU A N 1
ATOM 5394 C CA . LEU A 1 677 ? 12.346 11.017 1.557 1.00 88.75 677 LEU A CA 1
ATOM 5395 C C . LEU A 1 677 ? 13.715 11.199 0.897 1.00 88.75 677 LEU A C 1
ATOM 5397 O O . LEU A 1 677 ? 13.890 12.163 0.163 1.00 88.75 677 LEU A O 1
ATOM 5401 N N . CYS A 1 678 ? 14.663 10.279 1.108 1.00 88.69 678 CYS A N 1
ATOM 5402 C CA . CYS A 1 678 ? 15.980 10.355 0.466 1.00 88.69 678 CYS A CA 1
ATOM 5403 C C . CYS A 1 678 ? 15.873 10.271 -1.065 1.00 88.69 678 CYS A C 1
ATOM 5405 O O . CYS A 1 678 ? 16.514 11.051 -1.762 1.00 88.69 678 CYS A O 1
ATOM 5407 N N . ILE A 1 679 ? 15.026 9.372 -1.582 1.00 88.31 679 ILE A N 1
ATOM 5408 C CA . ILE A 1 679 ? 14.781 9.225 -3.026 1.00 88.31 679 ILE A CA 1
ATOM 5409 C C . ILE A 1 679 ? 14.124 10.488 -3.598 1.00 88.31 679 ILE A C 1
ATOM 5411 O O . ILE A 1 679 ? 14.601 11.024 -4.594 1.00 88.31 679 ILE A O 1
ATOM 5415 N N . ILE A 1 680 ? 13.063 10.991 -2.958 1.00 90.62 680 ILE A N 1
ATOM 5416 C CA . ILE A 1 680 ? 12.347 12.198 -3.397 1.00 90.62 680 ILE A CA 1
ATOM 5417 C C . ILE A 1 680 ? 13.270 13.414 -3.365 1.00 90.62 680 ILE A C 1
ATOM 5419 O O . ILE A 1 680 ? 13.281 14.188 -4.315 1.00 90.62 680 ILE A O 1
ATOM 5423 N N . LEU A 1 681 ? 14.057 13.580 -2.300 1.00 92.69 681 LEU A N 1
ATOM 5424 C CA . LEU A 1 681 ? 14.980 14.704 -2.167 1.00 92.69 681 LEU A CA 1
ATOM 5425 C C . LEU A 1 681 ? 16.060 14.665 -3.255 1.00 92.69 681 LEU A C 1
ATOM 5427 O O . LEU A 1 681 ? 16.347 15.691 -3.867 1.00 92.69 681 LEU A O 1
ATOM 5431 N N . TRP A 1 682 ? 16.625 13.486 -3.526 1.00 90.06 682 TRP A N 1
ATOM 5432 C CA . TRP A 1 682 ? 17.663 13.314 -4.540 1.00 90.06 682 TRP A CA 1
ATOM 5433 C C . TRP A 1 682 ? 17.126 13.546 -5.962 1.00 90.06 682 TRP A C 1
ATOM 5435 O O . TRP A 1 682 ? 17.694 14.349 -6.702 1.00 90.06 682 TRP A O 1
ATOM 5445 N N . ILE A 1 683 ? 15.989 12.934 -6.323 1.00 90.56 683 ILE A N 1
ATOM 5446 C CA . ILE A 1 683 ? 15.335 13.141 -7.631 1.00 90.56 683 ILE A CA 1
ATOM 5447 C C . ILE A 1 683 ? 14.859 14.593 -7.779 1.00 90.56 683 ILE A C 1
ATOM 5449 O O . ILE A 1 683 ? 15.012 15.198 -8.842 1.00 90.56 683 ILE A O 1
ATOM 5453 N N . GLY A 1 684 ? 14.301 15.171 -6.714 1.00 92.19 684 GLY A N 1
ATOM 5454 C CA . GLY A 1 684 ? 13.810 16.545 -6.693 1.00 92.19 684 GLY A CA 1
ATOM 5455 C C . GLY A 1 684 ? 14.924 17.559 -6.932 1.00 92.19 684 GLY A C 1
ATOM 5456 O O . GLY A 1 684 ? 14.769 18.439 -7.776 1.00 92.19 684 GLY A O 1
ATOM 5457 N N . ALA A 1 685 ? 16.073 17.399 -6.268 1.00 91.56 685 ALA A N 1
ATOM 5458 C CA . ALA A 1 685 ? 17.226 18.275 -6.463 1.00 91.56 685 ALA A CA 1
ATOM 5459 C C . ALA A 1 685 ? 17.772 18.212 -7.902 1.00 91.56 685 ALA A C 1
ATOM 5461 O O . ALA A 1 685 ? 18.110 19.244 -8.478 1.00 91.56 685 ALA A O 1
ATOM 5462 N N . GLN A 1 686 ? 17.799 17.023 -8.513 1.00 89.19 686 GLN A N 1
ATOM 5463 C CA . GLN A 1 686 ? 18.209 16.861 -9.913 1.00 89.19 686 GLN A CA 1
ATOM 5464 C C . GLN A 1 686 ? 17.230 17.490 -10.887 1.00 89.19 686 GLN A C 1
ATOM 5466 O O . GLN A 1 686 ? 17.638 18.228 -11.776 1.00 89.19 686 GLN A O 1
ATOM 5471 N N . THR A 1 687 ? 15.941 17.209 -10.710 1.00 90.31 687 THR A N 1
ATOM 5472 C CA . THR A 1 687 ? 14.885 17.745 -11.572 1.00 90.31 687 THR A CA 1
ATOM 5473 C C . THR A 1 687 ? 14.875 19.269 -11.504 1.00 90.31 687 THR A C 1
ATOM 5475 O O . THR A 1 687 ? 14.755 19.933 -12.529 1.00 90.31 687 THR A O 1
ATOM 5478 N N . HIS A 1 688 ? 15.079 19.829 -10.308 1.00 92.38 688 HIS A N 1
ATOM 5479 C CA . HIS A 1 688 ? 15.206 21.266 -10.109 1.00 92.38 688 HIS A CA 1
ATOM 5480 C C . HIS A 1 688 ? 16.407 21.856 -10.860 1.00 92.38 688 HIS A C 1
ATOM 5482 O O . HIS A 1 688 ? 16.257 22.860 -11.549 1.00 92.38 688 HIS A O 1
ATOM 5488 N N . TRP A 1 689 ? 17.582 21.224 -10.782 1.00 92.75 689 TRP A N 1
ATOM 5489 C CA . TRP A 1 689 ? 18.760 21.684 -11.523 1.00 92.75 689 TRP A CA 1
ATOM 5490 C C . TRP A 1 689 ? 18.571 21.566 -13.041 1.00 92.75 689 TRP A C 1
ATOM 5492 O O . TRP A 1 689 ? 18.844 22.514 -13.774 1.00 92.75 689 TRP A O 1
ATOM 5502 N N . LEU A 1 690 ? 18.045 20.431 -13.517 1.00 89.56 690 LEU A N 1
ATOM 5503 C CA . LEU A 1 690 ? 17.786 20.176 -14.938 1.00 89.56 690 LEU A CA 1
ATOM 5504 C C . LEU A 1 690 ? 16.769 21.153 -15.529 1.00 89.56 690 LEU A C 1
ATOM 5506 O O . LEU A 1 690 ? 16.915 21.543 -16.683 1.00 89.56 690 LEU A O 1
ATOM 5510 N N . LEU A 1 691 ? 15.775 21.584 -14.747 1.00 91.50 691 LEU A N 1
ATOM 5511 C CA . LEU A 1 691 ? 14.824 22.611 -15.165 1.00 91.50 691 LEU A CA 1
ATOM 5512 C C . LEU A 1 691 ? 15.538 23.925 -15.511 1.00 91.50 691 LEU A C 1
ATOM 5514 O O . LEU A 1 691 ? 15.298 24.491 -16.576 1.00 91.50 691 LEU A O 1
ATOM 5518 N N . TRP A 1 692 ? 16.442 24.393 -14.646 1.00 90.25 692 TRP A N 1
ATOM 5519 C CA . TRP A 1 692 ? 17.223 25.604 -14.910 1.00 90.25 692 TRP A CA 1
ATOM 5520 C C . TRP A 1 692 ? 18.227 25.404 -16.045 1.00 90.25 692 TRP A C 1
ATOM 5522 O O . TRP A 1 692 ? 18.361 26.281 -16.895 1.00 90.25 692 TRP A O 1
ATOM 5532 N N . GLY A 1 693 ? 18.872 24.237 -16.116 1.00 87.12 693 GLY A N 1
ATOM 5533 C CA . GLY A 1 693 ? 19.751 23.882 -17.231 1.00 87.12 693 GLY A CA 1
ATOM 5534 C C . GLY A 1 693 ? 19.022 23.910 -18.578 1.00 87.12 693 GLY A C 1
ATOM 5535 O O . GLY A 1 693 ? 19.549 24.439 -19.551 1.00 87.12 693 GLY A O 1
ATOM 5536 N N . TYR A 1 694 ? 17.776 23.430 -18.622 1.00 87.38 694 TYR A N 1
ATOM 5537 C CA . TYR A 1 694 ? 16.935 23.494 -19.816 1.00 87.38 694 TYR A CA 1
ATOM 5538 C C . TYR A 1 694 ? 16.604 24.937 -20.220 1.00 87.38 694 TYR A C 1
ATOM 5540 O O . TYR A 1 694 ? 16.682 25.278 -21.400 1.00 87.38 694 TYR A O 1
ATOM 5548 N N . MET A 1 695 ? 16.265 25.799 -19.255 1.00 87.00 695 MET A N 1
ATOM 5549 C CA . MET A 1 695 ? 15.983 27.214 -19.530 1.00 87.00 695 MET A CA 1
ATOM 5550 C C . MET A 1 695 ? 17.207 27.951 -20.085 1.00 87.00 695 MET A C 1
ATOM 5552 O O . MET A 1 695 ? 17.063 28.771 -20.991 1.00 87.00 695 MET A O 1
ATOM 5556 N N . LEU A 1 696 ? 18.399 27.633 -19.575 1.00 86.88 696 LEU A N 1
ATOM 5557 C CA . LEU A 1 696 ? 19.644 28.214 -20.064 1.00 86.88 696 LEU A CA 1
ATOM 5558 C C . LEU A 1 696 ? 19.976 27.730 -21.482 1.00 86.88 696 LEU A C 1
ATOM 5560 O O . LEU A 1 696 ? 20.172 28.548 -22.373 1.00 86.88 696 LEU A O 1
ATOM 5564 N N . GLU A 1 697 ? 20.006 26.412 -21.691 1.00 80.69 697 GLU A N 1
ATOM 5565 C CA . GLU A 1 697 ? 20.544 25.807 -22.916 1.00 80.69 697 GLU A CA 1
ATOM 5566 C C . GLU A 1 697 ? 19.552 25.834 -24.084 1.00 80.69 697 GLU A C 1
ATOM 5568 O O . GLU A 1 697 ? 19.911 26.178 -25.205 1.00 80.69 697 GLU A O 1
ATOM 5573 N N . PHE A 1 698 ? 18.286 25.487 -23.833 1.00 81.44 698 PHE A N 1
ATOM 5574 C CA . PHE A 1 698 ? 17.288 25.321 -24.896 1.00 81.44 698 PHE A CA 1
ATOM 5575 C C . PHE A 1 698 ? 16.403 26.549 -25.087 1.00 81.44 698 PHE A C 1
ATOM 5577 O O . PHE A 1 698 ? 15.883 26.768 -26.179 1.00 81.44 698 PHE A O 1
ATOM 5584 N N . ARG A 1 699 ? 16.184 27.341 -24.031 1.00 84.50 699 ARG A N 1
ATOM 5585 C CA . ARG A 1 699 ? 15.374 28.569 -24.108 1.00 84.50 699 ARG A CA 1
ATOM 5586 C C . ARG A 1 699 ? 16.218 29.841 -24.191 1.00 84.50 699 ARG A C 1
ATOM 5588 O O . ARG A 1 699 ? 15.645 30.904 -24.403 1.00 84.50 699 ARG A O 1
ATOM 5595 N N . GLY A 1 700 ? 17.541 29.746 -24.029 1.00 85.19 700 GLY A N 1
ATOM 5596 C CA . GLY A 1 700 ? 18.454 30.891 -24.089 1.00 85.19 700 GLY A CA 1
ATOM 5597 C C . GLY A 1 700 ? 18.216 31.933 -22.991 1.00 85.19 700 GLY A C 1
ATOM 5598 O O . GLY A 1 700 ? 18.619 33.085 -23.138 1.00 85.19 700 GLY A O 1
ATOM 5599 N N . VAL A 1 701 ? 17.530 31.566 -21.902 1.00 88.00 701 VAL A N 1
ATOM 5600 C CA . VAL A 1 701 ? 17.196 32.490 -20.813 1.00 88.00 701 VAL A CA 1
ATOM 5601 C C . VAL A 1 701 ? 18.379 32.581 -19.856 1.00 88.00 701 VAL A C 1
ATOM 5603 O O . VAL A 1 701 ? 18.890 31.569 -19.381 1.00 88.00 701 VAL A O 1
ATOM 5606 N N . ASN A 1 702 ? 18.795 33.800 -19.514 1.00 89.88 702 ASN A N 1
ATOM 5607 C CA . ASN A 1 702 ? 19.858 34.016 -18.539 1.00 89.88 702 ASN A CA 1
ATOM 5608 C C . ASN A 1 702 ? 19.385 33.636 -17.121 1.00 89.88 702 ASN A C 1
ATOM 5610 O O . ASN A 1 702 ? 18.691 34.405 -16.457 1.00 89.88 702 ASN A O 1
ATOM 5614 N N . VAL A 1 703 ? 19.773 32.440 -16.670 1.00 89.94 703 VAL A N 1
ATOM 5615 C CA . VAL A 1 703 ? 19.424 31.878 -15.352 1.00 89.94 703 VAL A CA 1
ATOM 5616 C C . VAL A 1 703 ? 20.655 31.462 -14.533 1.00 89.94 703 VAL A C 1
ATOM 5618 O O . VAL A 1 703 ? 20.576 30.563 -13.695 1.00 89.94 703 VAL A O 1
ATOM 5621 N N . PHE A 1 704 ? 21.818 32.084 -14.767 1.00 83.94 704 PHE A N 1
ATOM 5622 C CA . PHE A 1 704 ? 23.086 31.669 -14.141 1.00 83.94 704 PHE A CA 1
ATOM 5623 C C . PHE A 1 704 ? 23.042 31.682 -12.603 1.00 83.94 704 PHE A C 1
ATOM 5625 O O . PHE A 1 704 ? 23.573 30.767 -11.973 1.00 83.94 704 PHE A O 1
ATOM 5632 N N . LEU A 1 705 ? 22.375 32.667 -11.987 1.00 85.19 705 LEU A N 1
ATOM 5633 C CA . LEU A 1 705 ? 22.232 32.740 -10.526 1.00 85.19 705 LEU A CA 1
ATOM 5634 C C . LEU A 1 705 ? 21.332 31.624 -9.981 1.00 85.19 705 LEU A C 1
ATOM 5636 O O . LEU A 1 705 ? 21.679 30.976 -8.997 1.00 85.19 705 LEU A O 1
ATOM 5640 N N . GLN A 1 706 ? 20.195 31.367 -10.626 1.00 88.12 706 GLN A N 1
ATOM 5641 C CA . GLN A 1 706 ? 19.257 30.309 -10.247 1.00 88.12 706 GLN A CA 1
ATOM 5642 C C . GLN A 1 706 ? 19.905 28.930 -10.395 1.00 88.12 706 GLN A C 1
ATOM 5644 O O . GLN A 1 706 ? 19.774 28.085 -9.510 1.00 88.12 706 GLN A O 1
ATOM 5649 N N . LEU A 1 707 ? 20.663 28.727 -11.476 1.00 86.12 707 LEU A N 1
ATOM 5650 C CA . LEU A 1 707 ? 21.431 27.509 -11.710 1.00 86.12 707 LEU A CA 1
ATOM 5651 C C . LEU A 1 707 ? 22.516 27.318 -10.638 1.00 86.12 707 LEU A C 1
ATOM 5653 O O . LEU A 1 707 ? 22.698 26.211 -10.137 1.00 86.12 707 LEU A O 1
ATOM 5657 N N . TRP A 1 708 ? 23.188 28.396 -10.224 1.00 86.56 708 TRP A N 1
ATOM 5658 C CA . TRP A 1 708 ? 24.164 28.355 -9.135 1.00 86.56 708 TRP A CA 1
ATOM 5659 C C . TRP A 1 708 ? 23.524 27.991 -7.787 1.00 86.56 708 TRP A C 1
ATOM 5661 O O . TRP A 1 708 ? 24.020 27.093 -7.101 1.00 86.56 708 TRP A O 1
ATOM 5671 N N . PHE A 1 709 ? 22.386 28.597 -7.426 1.00 89.38 709 PHE A N 1
ATOM 5672 C CA . PHE A 1 709 ? 21.620 28.201 -6.235 1.00 89.38 709 PHE A CA 1
ATOM 5673 C C . PHE A 1 709 ? 21.155 26.739 -6.304 1.00 89.38 709 PHE A C 1
ATOM 5675 O O . PHE A 1 709 ? 21.229 26.018 -5.306 1.00 89.38 709 PHE A O 1
ATOM 5682 N N . ALA A 1 710 ? 20.732 26.268 -7.480 1.00 89.31 710 ALA A N 1
ATOM 5683 C CA . ALA A 1 710 ? 20.362 24.872 -7.681 1.00 89.31 710 ALA A CA 1
ATOM 5684 C C . ALA A 1 710 ? 21.553 23.920 -7.462 1.00 89.31 710 ALA A C 1
ATOM 5686 O O . ALA A 1 710 ? 21.360 22.845 -6.896 1.00 89.31 710 ALA A O 1
ATOM 5687 N N . SER A 1 711 ? 22.780 24.306 -7.838 1.00 88.00 711 SER A N 1
ATOM 5688 C CA . SER A 1 711 ? 23.998 23.524 -7.555 1.00 88.00 711 SER A CA 1
ATOM 5689 C C . SER A 1 711 ? 24.280 23.407 -6.050 1.00 88.00 711 SER A C 1
ATOM 5691 O O . SER A 1 711 ? 24.623 22.327 -5.569 1.00 88.00 711 SER A O 1
ATOM 5693 N N . TRP A 1 712 ? 24.067 24.477 -5.275 1.00 88.88 712 TRP A N 1
ATOM 5694 C CA . TRP A 1 712 ? 24.169 24.429 -3.808 1.00 88.88 712 TRP A CA 1
ATOM 5695 C C . TRP A 1 712 ? 23.130 23.497 -3.183 1.00 88.88 712 TRP A C 1
ATOM 5697 O O . TRP A 1 712 ? 23.466 22.669 -2.333 1.00 88.88 712 TRP A O 1
ATOM 5707 N N . LEU A 1 713 ? 21.873 23.590 -3.628 1.00 90.00 713 LEU A N 1
ATOM 5708 C CA . LEU A 1 713 ? 20.806 22.707 -3.159 1.00 90.00 713 LEU A CA 1
ATOM 5709 C C . LEU A 1 713 ? 21.091 21.243 -3.521 1.00 90.00 713 LEU A C 1
ATOM 5711 O O . LEU A 1 713 ? 20.865 20.348 -2.707 1.00 90.00 713 LEU A O 1
ATOM 5715 N N . PHE A 1 714 ? 21.632 21.000 -4.715 1.00 89.69 714 PHE A N 1
ATOM 5716 C CA . PHE A 1 714 ? 22.045 19.675 -5.160 1.00 89.69 714 PHE A CA 1
ATOM 5717 C C . PHE A 1 714 ? 23.162 19.098 -4.281 1.00 89.69 714 PHE A C 1
ATOM 5719 O O . PHE A 1 714 ? 23.057 17.950 -3.839 1.00 89.69 714 PHE A O 1
ATOM 5726 N N . LEU A 1 715 ? 24.186 19.889 -3.943 1.00 89.69 715 LEU A N 1
ATOM 5727 C CA . LEU A 1 715 ? 25.239 19.468 -3.015 1.00 89.69 715 LEU A CA 1
ATOM 5728 C C . LEU A 1 715 ? 24.676 19.162 -1.616 1.00 89.69 715 LEU A C 1
ATOM 5730 O O . LEU A 1 715 ? 25.000 18.123 -1.034 1.00 89.69 715 LEU A O 1
ATOM 5734 N N . ALA A 1 716 ? 23.795 20.020 -1.092 1.00 91.38 716 ALA A N 1
ATOM 5735 C CA . ALA A 1 716 ? 23.162 19.823 0.211 1.00 91.38 716 ALA A CA 1
ATOM 5736 C C . ALA A 1 716 ? 22.300 18.549 0.246 1.00 91.38 716 ALA A C 1
ATOM 5738 O O . ALA A 1 716 ? 22.379 17.773 1.200 1.00 91.38 716 ALA A O 1
ATOM 5739 N N . ALA A 1 717 ? 21.531 18.287 -0.815 1.00 91.25 717 ALA A N 1
ATOM 5740 C CA . ALA A 1 717 ? 20.718 17.082 -0.951 1.00 91.25 717 ALA A CA 1
ATOM 5741 C C . ALA A 1 717 ? 21.579 15.808 -0.991 1.00 91.25 717 ALA A C 1
ATOM 5743 O O . ALA A 1 717 ? 21.308 14.869 -0.241 1.00 91.25 717 ALA A O 1
ATOM 5744 N N . ASN A 1 718 ? 22.643 15.777 -1.805 1.00 89.75 718 ASN A N 1
ATOM 5745 C CA . ASN A 1 718 ? 23.554 14.625 -1.862 1.00 89.75 718 ASN A CA 1
ATOM 5746 C C . ASN A 1 718 ? 24.265 14.401 -0.523 1.00 89.75 718 ASN A C 1
ATOM 5748 O O . ASN A 1 718 ? 24.348 13.265 -0.061 1.00 89.75 718 ASN A O 1
ATOM 5752 N N . THR A 1 719 ? 24.704 15.474 0.138 1.00 89.81 719 THR A N 1
ATOM 5753 C CA . THR A 1 719 ? 25.336 15.397 1.464 1.00 89.81 719 THR A CA 1
ATOM 5754 C C . THR A 1 719 ? 24.363 14.856 2.512 1.00 89.81 719 THR A C 1
ATOM 5756 O O . THR A 1 719 ? 24.714 13.955 3.271 1.00 89.81 719 THR A O 1
ATOM 5759 N N . PHE A 1 720 ? 23.114 15.332 2.527 1.00 92.00 720 PHE A N 1
ATOM 5760 C CA . PHE A 1 720 ? 22.085 14.829 3.438 1.00 92.00 720 PHE A CA 1
ATOM 5761 C C . PHE A 1 720 ? 21.816 13.336 3.221 1.00 92.00 720 PHE A C 1
ATOM 5763 O O . PHE A 1 720 ? 21.799 12.565 4.183 1.00 92.00 720 PHE A O 1
ATOM 5770 N N . VAL A 1 721 ? 21.637 12.914 1.965 1.00 91.00 721 VAL A N 1
ATOM 5771 C CA . VAL A 1 721 ? 21.414 11.503 1.619 1.00 91.00 721 VAL A CA 1
ATOM 5772 C C . VAL A 1 721 ? 22.611 10.649 2.042 1.00 91.00 721 VAL A C 1
ATOM 5774 O O . VAL A 1 721 ? 22.417 9.611 2.675 1.00 91.00 721 VAL A O 1
ATOM 5777 N N . LEU A 1 722 ? 23.838 11.106 1.779 1.00 90.50 722 LEU A N 1
ATOM 5778 C CA . LEU A 1 722 ? 25.067 10.416 2.169 1.00 90.50 722 LEU A CA 1
ATOM 5779 C C . LEU A 1 722 ? 25.162 10.237 3.692 1.00 90.50 722 LEU A C 1
ATOM 5781 O O . LEU A 1 722 ? 25.361 9.121 4.170 1.00 90.50 722 LEU A O 1
ATOM 5785 N N . VAL A 1 723 ? 24.936 11.303 4.466 1.00 90.38 723 VAL A N 1
ATOM 5786 C CA . VAL A 1 723 ? 24.950 11.259 5.940 1.00 90.38 723 VAL A CA 1
ATOM 5787 C C . VAL A 1 723 ? 23.876 10.313 6.477 1.00 90.38 723 VAL A C 1
ATOM 5789 O O . VAL A 1 723 ? 24.139 9.534 7.394 1.00 90.38 723 VAL A O 1
ATOM 5792 N N . ARG A 1 724 ? 22.670 10.325 5.897 1.00 89.88 724 ARG A N 1
ATOM 5793 C CA . ARG A 1 724 ? 21.595 9.401 6.287 1.00 89.88 724 ARG A CA 1
ATOM 5794 C C . ARG A 1 724 ? 21.957 7.945 6.023 1.00 89.88 724 ARG A C 1
ATOM 5796 O O . ARG A 1 724 ? 21.672 7.098 6.870 1.00 89.88 724 ARG A O 1
ATOM 5803 N N . ILE A 1 725 ? 22.591 7.657 4.887 1.00 90.31 725 ILE A N 1
ATOM 5804 C CA . ILE A 1 725 ? 23.080 6.313 4.567 1.00 90.31 725 ILE A CA 1
ATOM 5805 C C . ILE A 1 725 ? 24.133 5.883 5.595 1.00 90.31 725 ILE A C 1
ATOM 5807 O O . ILE A 1 725 ? 23.996 4.800 6.157 1.00 90.31 725 ILE A O 1
ATOM 5811 N N . ILE A 1 726 ? 25.101 6.748 5.923 1.00 88.56 726 ILE A N 1
ATOM 5812 C CA . ILE A 1 726 ? 26.129 6.485 6.945 1.00 88.56 726 ILE A CA 1
ATOM 5813 C C . ILE A 1 726 ? 25.500 6.175 8.309 1.00 88.56 726 ILE A C 1
ATOM 5815 O O . ILE A 1 726 ? 25.792 5.139 8.901 1.00 88.56 726 ILE A O 1
ATOM 5819 N N . GLN A 1 727 ? 24.572 7.009 8.786 1.00 86.94 727 GLN A N 1
ATOM 5820 C CA . GLN A 1 727 ? 23.902 6.826 10.083 1.00 86.94 727 GLN A CA 1
ATOM 5821 C C . GLN A 1 727 ? 23.075 5.535 10.182 1.00 86.94 727 GLN A C 1
ATOM 5823 O O . GLN A 1 727 ? 22.774 5.063 11.282 1.00 86.94 727 GLN A O 1
ATOM 5828 N N . ARG A 1 728 ? 22.627 4.993 9.044 1.00 88.12 728 ARG A N 1
ATOM 5829 C CA . ARG A 1 728 ? 21.764 3.807 8.979 1.00 88.12 728 ARG A CA 1
ATOM 5830 C C . ARG A 1 728 ? 22.499 2.560 8.484 1.00 88.12 728 ARG A C 1
ATOM 5832 O O . ARG A 1 728 ? 21.864 1.506 8.429 1.00 88.12 728 ARG A O 1
ATOM 5839 N N . HIS A 1 729 ? 23.784 2.647 8.148 1.00 88.88 729 HIS A N 1
ATOM 5840 C CA . HIS A 1 729 ? 24.575 1.506 7.692 1.00 88.88 729 HIS A CA 1
ATOM 5841 C C . HIS A 1 729 ? 24.936 0.582 8.856 1.00 88.88 729 HIS A C 1
ATOM 5843 O O . HIS A 1 729 ? 25.277 1.029 9.951 1.00 88.88 729 HIS A O 1
ATOM 5849 N N . ARG A 1 730 ? 24.851 -0.729 8.629 1.00 85.12 730 ARG A N 1
ATOM 5850 C CA . ARG A 1 730 ? 25.380 -1.744 9.538 1.00 85.12 730 ARG A CA 1
ATOM 5851 C C . ARG A 1 730 ? 26.702 -2.235 8.968 1.00 85.12 730 ARG A C 1
ATOM 5853 O O . ARG A 1 730 ? 26.720 -2.783 7.873 1.00 85.12 730 ARG A O 1
ATOM 5860 N N . PHE A 1 731 ? 27.765 -2.098 9.756 1.00 80.62 731 PHE A N 1
ATOM 5861 C CA . PHE A 1 731 ? 29.098 -2.591 9.415 1.00 80.62 731 PHE A CA 1
ATOM 5862 C C . PHE A 1 731 ? 29.057 -4.036 8.890 1.00 80.62 731 PHE A C 1
ATOM 5864 O O . PHE A 1 731 ? 28.518 -4.928 9.557 1.00 80.62 731 PHE A O 1
ATOM 5871 N N . SER A 1 732 ? 29.595 -4.250 7.687 1.00 81.44 732 SER A N 1
ATOM 5872 C CA . SER A 1 732 ? 29.661 -5.554 7.031 1.00 81.44 732 SER A CA 1
ATOM 5873 C C . SER A 1 732 ? 30.984 -5.718 6.278 1.00 81.44 732 SER A C 1
ATOM 5875 O O . SER A 1 732 ? 31.027 -5.557 5.056 1.00 81.44 732 SER A O 1
ATOM 587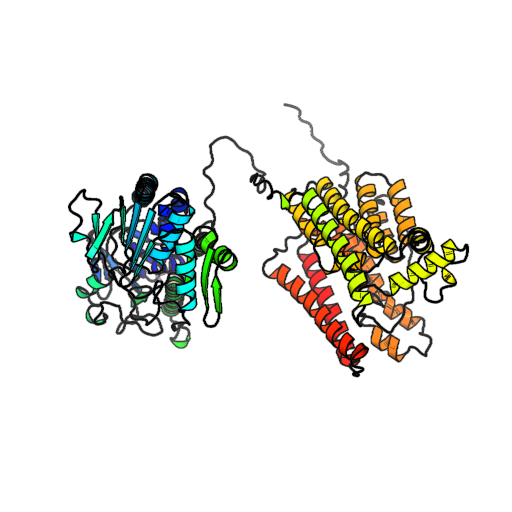7 N N . PRO A 1 733 ? 32.062 -6.082 6.988 1.00 73.44 733 PRO A N 1
ATOM 5878 C CA . PRO A 1 733 ? 33.370 -6.221 6.376 1.00 73.44 733 PRO A CA 1
ATOM 5879 C C . PRO A 1 733 ? 33.371 -7.383 5.379 1.00 73.44 733 PRO A C 1
ATOM 5881 O O . PRO A 1 733 ? 32.738 -8.420 5.599 1.00 73.44 733 PRO A O 1
ATOM 5884 N N . LEU A 1 734 ? 34.087 -7.193 4.272 1.00 70.75 734 LEU A N 1
ATOM 5885 C CA . LEU A 1 734 ? 34.256 -8.210 3.234 1.00 70.75 734 LEU A CA 1
ATOM 5886 C C . LEU A 1 734 ? 35.305 -9.262 3.640 1.00 70.75 734 LEU A C 1
ATOM 5888 O O . LEU A 1 734 ? 35.177 -10.425 3.267 1.00 70.75 734 LEU A O 1
ATOM 5892 N N . PHE A 1 735 ? 36.275 -8.870 4.472 1.00 67.31 735 PHE A N 1
ATOM 5893 C CA . PHE A 1 735 ? 37.323 -9.729 5.020 1.00 67.31 735 PHE A CA 1
ATOM 5894 C C . PHE A 1 735 ? 37.230 -9.776 6.550 1.00 67.31 735 PHE A C 1
ATOM 5896 O O . PHE A 1 735 ? 37.002 -8.756 7.200 1.00 67.31 735 PHE A O 1
ATOM 5903 N N . ARG A 1 736 ? 37.388 -10.962 7.146 1.00 50.19 736 ARG A N 1
ATOM 5904 C CA . ARG A 1 736 ? 37.373 -11.150 8.606 1.00 50.19 736 ARG A CA 1
ATOM 5905 C C . ARG A 1 736 ? 38.808 -11.021 9.126 1.00 50.19 736 ARG A C 1
ATOM 5907 O O . ARG A 1 736 ? 39.695 -11.677 8.589 1.00 50.19 736 ARG A O 1
ATOM 5914 N N . ARG A 1 737 ? 39.049 -10.189 10.146 1.00 42.66 737 ARG A N 1
ATOM 5915 C CA . ARG A 1 737 ? 40.371 -10.094 10.792 1.00 42.66 737 ARG A CA 1
ATOM 5916 C C . ARG A 1 737 ? 40.722 -11.440 11.433 1.00 42.66 737 ARG A C 1
ATOM 5918 O O . ARG A 1 737 ? 39.859 -12.057 12.054 1.00 42.66 737 ARG A O 1
ATOM 5925 N N . TYR A 1 738 ? 41.972 -11.870 11.291 1.00 34.50 738 TYR A N 1
ATOM 5926 C CA . TYR A 1 738 ? 42.518 -12.966 12.086 1.00 34.50 738 TYR A CA 1
ATOM 5927 C C . TYR A 1 738 ? 42.709 -12.427 13.510 1.00 34.50 738 TYR A C 1
ATOM 5929 O O . TYR A 1 738 ? 43.543 -11.551 13.730 1.00 34.50 738 TYR A O 1
ATOM 5937 N N . GLU A 1 739 ? 41.892 -12.869 14.464 1.00 34.12 739 GLU A N 1
ATOM 5938 C CA . GLU A 1 739 ? 42.180 -12.625 15.878 1.00 34.12 739 GLU A CA 1
ATOM 5939 C C . GLU A 1 739 ? 43.380 -13.503 16.245 1.00 34.12 739 GLU A C 1
ATOM 5941 O O . GLU A 1 739 ? 43.283 -14.729 16.257 1.00 34.12 739 GLU A O 1
ATOM 5946 N N . SER A 1 740 ? 44.542 -12.892 16.495 1.00 31.28 740 SER A N 1
ATOM 5947 C CA . SER A 1 740 ? 45.649 -13.608 17.121 1.00 31.28 740 SER A CA 1
ATOM 5948 C C . SER A 1 740 ? 45.189 -14.026 18.514 1.00 31.28 740 SER A C 1
ATOM 5950 O O . SER A 1 740 ? 44.981 -13.172 19.377 1.00 31.28 740 SER A O 1
ATOM 5952 N N . SER A 1 741 ? 45.012 -15.325 18.736 1.00 33.25 741 SER A N 1
ATOM 5953 C CA . SER A 1 741 ? 44.734 -15.878 20.055 1.00 33.25 741 SER A CA 1
ATOM 5954 C C . SER A 1 741 ? 45.911 -15.580 20.989 1.00 33.25 741 SER A C 1
ATOM 5956 O O . SER A 1 741 ? 46.905 -16.306 21.005 1.00 33.25 741 SER A O 1
ATOM 5958 N N . SER A 1 742 ? 45.812 -14.516 21.779 1.00 34.88 742 SER A N 1
ATOM 5959 C CA . SER A 1 742 ? 46.614 -14.346 22.982 1.00 34.88 742 SER A CA 1
ATOM 5960 C C . SER A 1 742 ? 45.677 -14.247 24.182 1.00 34.88 742 SER A C 1
ATOM 5962 O O . SER A 1 742 ? 44.766 -13.429 24.239 1.00 34.88 742 SER A O 1
ATOM 5964 N N . SER A 1 743 ? 45.936 -15.128 25.147 1.00 34.53 743 SER A N 1
ATOM 5965 C CA . SER A 1 743 ? 45.264 -15.268 26.441 1.00 34.53 743 SER A CA 1
ATOM 5966 C C . SER A 1 743 ? 43.981 -16.109 26.480 1.00 34.53 743 SER A C 1
ATOM 5968 O O . SER A 1 743 ? 42.874 -15.629 26.700 1.00 34.53 743 SER A O 1
ATOM 5970 N N . SER A 1 744 ? 44.176 -17.425 26.404 1.00 29.19 744 SER A N 1
ATOM 5971 C CA . SER A 1 744 ? 43.422 -18.367 27.234 1.00 29.19 744 SER A CA 1
ATOM 5972 C C . SER A 1 744 ? 44.398 -19.412 27.780 1.00 29.19 744 SER A C 1
ATOM 5974 O O . SER A 1 744 ? 44.662 -20.447 27.172 1.00 29.19 744 SER A O 1
ATOM 5976 N N . LYS A 1 745 ? 45.005 -19.095 28.930 1.00 35.91 745 LYS A N 1
ATOM 5977 C CA . LYS A 1 745 ? 45.443 -20.123 29.875 1.00 35.91 745 LYS A CA 1
ATOM 5978 C C . LYS A 1 745 ? 44.190 -20.560 30.626 1.00 35.91 745 LYS A C 1
ATOM 5980 O O . LYS A 1 745 ? 43.705 -19.803 31.459 1.00 35.91 745 LYS A O 1
ATOM 5985 N N . ASN A 1 746 ? 43.665 -21.734 30.296 1.00 28.36 746 ASN A N 1
ATOM 5986 C CA . ASN A 1 746 ? 43.358 -22.811 31.243 1.00 28.36 746 ASN A CA 1
ATOM 5987 C C . ASN A 1 746 ? 42.474 -23.864 30.569 1.00 28.36 746 ASN A C 1
ATOM 5989 O O . ASN A 1 746 ? 41.281 -23.687 30.360 1.00 28.36 746 ASN A O 1
ATOM 5993 N N . VAL A 1 747 ? 43.139 -24.966 30.227 1.00 34.00 747 VAL A N 1
ATOM 5994 C CA . VAL A 1 747 ? 42.731 -26.357 30.449 1.00 34.00 747 VAL A CA 1
ATOM 5995 C C . VAL A 1 747 ? 41.348 -26.527 31.094 1.00 34.00 747 VAL A C 1
ATOM 5997 O O . VAL A 1 747 ? 41.181 -26.251 32.277 1.00 34.00 747 VAL A O 1
ATOM 6000 N N . THR A 1 748 ? 40.404 -27.130 30.372 1.00 27.22 748 THR A N 1
ATOM 6001 C CA . THR A 1 748 ? 39.914 -28.483 30.698 1.00 27.22 748 THR A CA 1
ATOM 6002 C C . THR A 1 748 ? 39.112 -29.084 29.539 1.00 27.22 748 THR A C 1
ATOM 6004 O O . THR A 1 748 ? 38.503 -28.385 28.737 1.00 27.22 748 THR A O 1
ATOM 6007 N N . LYS A 1 749 ? 39.267 -30.403 29.428 1.00 29.17 749 LYS A N 1
ATOM 6008 C CA . LYS A 1 749 ? 38.867 -31.352 28.381 1.00 29.17 749 LYS A CA 1
ATOM 6009 C C . LYS A 1 749 ? 37.381 -31.741 28.453 1.00 29.17 749 LYS A C 1
ATOM 6011 O O . LYS A 1 749 ? 36.901 -31.852 29.573 1.00 29.17 749 LYS A O 1
ATOM 6016 N N . LEU A 1 750 ? 36.850 -32.113 27.272 1.00 31.28 750 LEU A N 1
ATOM 6017 C CA . LEU A 1 750 ? 35.914 -33.219 26.925 1.00 31.28 750 LEU A CA 1
ATOM 6018 C C . LEU A 1 750 ? 34.560 -33.255 27.674 1.00 31.28 750 LEU A C 1
ATOM 6020 O O . LEU A 1 750 ? 34.517 -33.058 28.879 1.00 31.28 750 LEU A O 1
ATOM 6024 N N . ASP A 1 751 ? 33.409 -33.468 27.035 1.00 31.28 751 ASP A N 1
ATOM 6025 C CA . ASP A 1 751 ? 33.085 -34.301 25.860 1.00 31.28 751 ASP A CA 1
ATOM 6026 C C . ASP A 1 751 ? 32.338 -33.569 24.730 1.00 31.28 751 ASP A C 1
ATOM 6028 O O . ASP A 1 751 ? 31.608 -32.589 25.018 1.00 31.28 751 ASP A O 1
#

Secondary structure (DSSP, 8-state):
----------PPEEEEE--SHHHHHHHHHHTTTSEEEEE-SSSEEE-GGGHHHHHH-HHHHHHHEEEHHHH-SSSEEE-S-EEEE-SSEEEETTS-EEE-SEEEE---B-----SSHHHHHHHHHHHHHHHHH-SEEEEE--SHHHHHHHHHHHHH-TTSEEEEE-SSSSSSTTS-HHHHHHHHHHHHHTTEEEE-S--EEGGG--TT--EEEETTS-EEE-SEEEE-SPPPBTTGGGGGSTTGGGB-TTSPBPB-TTSBBTT-SSEEE-STTB--SS---HHHHHHHHHHHHHHHHHHHTT--GGGSPP-------EEEEETTTEEEEE-SS-EEEEHHHHHHTTTTTTHHHHHHHTTS-SSPPPPPPP----S--SS--------GGGSHHHHHHHHHHHHHHHHHHHHHHHHH-SS-SS-HHHHHHHHHHHHHHTTS-GGGSTT--S-HHHHHHTTHHHHT-TTHHHHHHHHHHHHHHHHHHHHHHHTT--HHHHHHHHHHHHT-HHHHHHHHTT-SHHHHHHHHHHHHHHHHTT-HHHHHHHHHHHHHH-SGGGGGHHHHHHHH-TT------------SSS--STTHHHHHHTTTSPPPHHHHHHTTHHHHHHHHHHHHHHTTSHHHHHHHHHHHHHHT-SS--GGGHHHHHTTHHHHGGGB---TTTHHHHHHHHHHHHHHHHHHHHHHHHTT----HHHHHHHHHHHHHHHHHHHHHHHHHBPP--SS----------------

Organism: Arabidopsis thaliana (NCBI:txid3702)

Foldseek 3Di:
DDDDPPPDPQFAEEEEEACELQRLLLLLLCLVRGAYEYEELAQWYFPVLCLLVCLQPLVLRVLGTGGSCVQNPRYHYHNFHFQEDAPFWTAGPVGDTGGHPFYEYEHWFDDDDDRYSVVNSVVSVVSNVLLVPWQEEEEFAQALSSLQNLLASLVSPLRHAAEYEHLAPWHHPVFDPVLGVVSVVLSVVSVYHYHYNWGWDPVPPDVPQQWIAIPVRDIDRTSYYDYPDDGHTPQQSCCVYPCVVQADPSSAGEADQLQAGPPDDRYGYAAPSHPAPADRDSVRRNVNSVQNSQQVSCVSVVHDPVSHHTDDDDDDWDWRDSHQAWIWTGDPVDIDITRVSCVVDRPSNCSLVSCVSSVHHSDDPDDDDDDDDDDDDDDDDDPPPDPPCLPLVNLLVVLLVVLVVLLVVQVVCCVPDPDHLADPVLVLLLCLLVCVLVVHHSVVSVPDPFFNVSSVVNVVCNVPNVQVLLSVLSVLLSLLLVLLLVLCVLLVHDPSLNSVLSCLRSVDPLRSSCSSSRHNVSVLLSLVSVLVVCVLVVNVVSSVVSLVVSCSRPVVSVLLPLLVCVQVPPPDDDDDDDDDDDDQDAALALCNLVCVVCVVPDDDPVVRCVLCVVLVVQSVVLSVVASQASLVSQLLNLLSCQLSPPGHDSSSVVSNSSSVSVQVVQFQDDPDCRVVVLVCQQVVLVVQLVVLVCCCPVVVDPCSVSNSVSSVSNSVSSVVSSVNRVVGGDDDGSDDDDDPDDDDPDDDDDD

Radius of gyration: 35.31 Å; chains: 1; bounding box: 97×68×106 Å

pLDDT: mean 83.6, std 18.56, range [25.75, 98.75]

InterPro domains:
  IPR007704 GPI mannosyltransferase 1 [PF05007] (514-574)
  IPR007704 GPI mannosyltransferase 1 [PF05007] (580-726)
  IPR007704 GPI mannosyltransferase 1 [PTHR12886] (392-574)
  IPR023753 FAD/NAD(P)-binding domain [PF07992] (13-278)
  IPR036188 FAD/NAD(P)-binding domain superfamily [SSF51905] (9-277)

Sequence (751 aa):
MEGIESGSKQGKRVVVIGGGISGSLAAKLLQFDADVTLIDPKEYFEITWASLRSMVEPKFAERTVINHKSYLKQGRLVTSPAINITESDVMTEDGSVIGYDYLVIATGHNDLFPKTRQEKLSHYQSEYEKIKSSGSVLIVGGGPSGVELAAEIAVDFPEKKITLVHKGPRLLEFVGQKAADKASDWLESKKVEVILNQSVDLSSASDGNKIYRTSGGETIHADIHFLCVGKPLSSQWLNGTVLKDSLDGKGRVMVDEYLRIRGRSNVFAVGDITNIPEMKQGYIAETHANVVVKNIKVMMSGGKKKKMSTYKPGPELAIVSLGRKDSVAQFPFVTVVGCLPGLIKSKDLFVGKTRKARGLNPKLPRFKDSEDNDMFRESENTDDEPPKWMKFRSLLVFSMLLRVFLIVYGEWQDAHMEVRYTDVDYIVFSDAASLMASGESPYKRTTYRYSPLLALLLTPNSFFHRSLGKFLFSASDLLVGWFIHKILKQRKVPEKICTYSVMVWLFNPFTFTIGTRGNCEPIVCAMILWIIICLMQGNLLQAAFWYGLVVHFRVYPIIYASPIILVLDAQGENHVCFDIRGNPRHNFSIYFYHIYLHYERQFSAVEKLISFLPQFTVQFALVFCFSQDLVFCIFLQTVAFVAFNKVITAQYFVWFYCLLPLILPWSRMKLKWEGLLCIILWIGAQTHWLLWGYMLEFRGVNVFLQLWFASWLFLAANTFVLVRIIQRHRFSPLFRRYESSSSSKNVTKLD